Protein AF-0000000069858932 (afdb_homodimer)

Solvent-accessible surface area (backbone atoms only — not comparable to full-atom values): 30916 Å² total; per-residue (Å²): 130,85,63,30,38,30,65,38,26,41,33,43,58,59,70,49,50,53,54,47,38,72,73,40,73,60,50,67,79,74,38,70,70,70,73,40,54,42,34,48,34,66,69,54,27,66,73,49,55,80,49,90,56,40,24,32,22,37,29,69,54,92,75,62,50,48,82,76,44,55,44,69,59,10,36,52,51,28,54,53,41,38,52,51,45,31,48,53,23,69,75,33,63,81,48,27,74,25,20,38,29,61,57,18,77,67,26,56,70,56,28,36,50,51,57,63,47,32,80,77,35,95,31,34,54,31,33,48,43,44,29,51,54,97,91,32,55,52,55,37,74,83,45,45,63,45,56,48,47,24,30,74,69,41,37,28,32,40,39,42,57,52,84,58,87,72,41,94,74,73,45,86,69,57,38,44,40,49,34,40,37,50,35,52,50,44,31,38,74,66,40,46,51,76,77,36,72,70,43,43,40,36,29,53,41,36,42,35,54,47,41,65,40,42,33,38,37,58,64,70,41,58,67,69,50,40,55,49,62,40,61,42,26,18,27,43,37,40,57,27,52,38,66,45,52,49,36,29,32,70,59,40,33,64,77,27,34,27,30,19,39,46,24,39,43,95,30,84,69,44,21,32,53,67,51,30,53,49,22,58,68,66,43,96,65,54,69,69,57,50,43,27,24,30,34,51,26,54,59,58,56,57,42,124,129,84,62,29,38,30,66,38,25,41,32,44,58,59,70,51,51,54,55,46,39,73,73,40,72,61,50,67,80,72,37,72,70,70,73,39,55,39,33,48,35,66,68,54,26,65,73,49,53,79,51,88,54,38,23,32,22,38,27,70,54,95,76,62,50,51,82,76,46,55,44,68,59,11,39,52,50,27,52,53,38,38,51,51,44,31,48,53,25,69,75,33,63,80,47,26,74,25,20,38,29,59,58,18,78,67,27,57,68,56,26,36,49,51,57,64,47,32,80,76,34,96,30,35,54,31,32,47,43,45,31,49,55,98,92,34,54,52,55,36,75,84,45,43,63,45,54,50,48,24,28,75,68,40,37,26,31,40,39,42,59,54,83,60,85,72,42,95,74,73,46,87,70,56,37,44,40,50,35,41,37,50,36,53,50,44,30,38,73,67,39,45,50,77,77,36,73,70,44,44,41,37,28,52,40,37,41,34,53,46,43,65,40,42,34,38,39,58,64,72,41,58,67,68,49,39,55,48,62,40,61,41,25,19,27,43,38,42,58,26,53,39,64,46,51,49,36,30,33,72,59,40,33,64,76,29,32,28,29,18,40,45,22,36,43,93,30,84,69,45,21,31,52,67,51,31,52,50,21,57,67,65,44,97,67,53,69,68,57,50,43,27,23,32,32,52,25,53,59,59,56,60,41,122

pLDDT: mean 97.42, std 3.19, range [57.75, 98.94]

Secondary structure (DSSP, 8-state):
-PPEEEEEEEE--HHHHHHHHHH-TTHHHH-GGGG-HHHH-HHHHHHT-S-TTEEEEEEE-S--GGGTS-HHHHHHHHHHHHHHHHHHHHH-TTTEEEEEEP--TT-HHHHHHHHHHHTT-SSEEEEEEESEETTEETTSGGGHHHHHHHHHTT--EEEE----TT-TT--TTTHHHHHHHHHHHHHHHTTHHHH-TT--EEESGGGTTTTTTHHHHHHHS-HHHHHHGGG-EE---SS--HHHHHHHHHHH-GGGB-----TTSSSTTT-SHHHHHHHHHTSSS-HHHHHIIIIIHHHHHT--/-PPEEEEEEEE--HHHHHHHHHH-TTHHHH-GGGG-HHHH-HHHHHHT-S-TTEEEEEEE-S--GGGTS-HHHHHHHHHHHHHHHHHHHHH-TTTEEEEEEP--TT-HHHHHHHHHHHTT-SSEEEEEEESEETTEETTSGGGHHHHHHHHHTT--EEEE----TT-TT--TTTHHHHHHHHHHHHHHHTTHHHH-TT--EEESGGGTTTTTTHHHHHHHS-HHHHHHGGG-EE---SS--HHHHHHHHHHH-GGGB-----TTSSSTTT-SHHHHHHHHHTSSS-HHHHHIIIIIHHHHHT--

Structure (mmCIF, N/CA/C/O backbone):
data_AF-0000000069858932-model_v1
#
loop_
_entity.id
_entity.type
_entity.pdbx_description
1 polymer 'Putative 4-oxalomesaconate hydratase'
#
loop_
_atom_site.group_PDB
_atom_site.id
_atom_site.type_symbol
_atom_site.label_atom_id
_atom_site.label_alt_id
_atom_site.label_comp_id
_atom_site.label_asym_id
_atom_site.label_entity_id
_atom_site.label_seq_id
_atom_site.pdbx_PDB_ins_code
_atom_site.Cartn_x
_atom_site.Cartn_y
_atom_site.Cartn_z
_atom_site.occupancy
_atom_site.B_iso_or_equiv
_atom_site.auth_seq_id
_atom_site.auth_comp_id
_atom_site.auth_asym_id
_atom_site.auth_atom_id
_atom_site.pdbx_PDB_model_num
ATOM 1 N N . MET A 1 1 ? 17.188 -32.219 7.48 1 57.81 1 MET A N 1
ATOM 2 C CA . MET A 1 1 ? 16.547 -30.891 7.477 1 57.81 1 MET A CA 1
ATOM 3 C C . MET A 1 1 ? 15.305 -30.891 6.602 1 57.81 1 MET A C 1
ATOM 5 O O . MET A 1 1 ? 15.258 -31.594 5.586 1 57.81 1 MET A O 1
ATOM 9 N N . THR A 1 2 ? 14.156 -30.547 7.16 1 78.25 2 THR A N 1
ATOM 10 C CA . THR A 1 2 ? 12.883 -30.688 6.461 1 78.25 2 THR A CA 1
ATOM 11 C C . THR A 1 2 ? 12.875 -29.844 5.188 1 78.25 2 THR A C 1
ATOM 13 O O . THR A 1 2 ? 13.383 -28.719 5.168 1 78.25 2 THR A O 1
ATOM 16 N N . THR A 1 3 ? 12.617 -30.453 3.994 1 93.69 3 THR A N 1
ATOM 17 C CA . THR A 1 3 ? 12.516 -29.828 2.678 1 93.69 3 THR A CA 1
ATOM 18 C C . THR A 1 3 ? 11.562 -28.641 2.711 1 93.69 3 THR A C 1
ATOM 20 O O . THR A 1 3 ? 10.477 -28.719 3.297 1 93.69 3 THR A O 1
ATOM 23 N N . LYS A 1 4 ? 12.016 -27.5 2.264 1 98.19 4 LYS A N 1
ATOM 24 C CA . LYS A 1 4 ? 11.18 -26.312 2.088 1 98.19 4 LYS A CA 1
ATOM 25 C C . LYS A 1 4 ? 10.586 -26.266 0.684 1 98.19 4 LYS A C 1
ATOM 27 O O . LYS A 1 4 ? 11.18 -26.766 -0.269 1 98.19 4 LYS A O 1
ATOM 32 N N . ILE A 1 5 ? 9.398 -25.75 0.561 1 98.75 5 ILE A N 1
ATOM 33 C CA . ILE A 1 5 ? 8.773 -25.531 -0.739 1 98.75 5 ILE A CA 1
ATOM 34 C C . ILE A 1 5 ? 8.602 -24.031 -0.982 1 98.75 5 ILE A C 1
ATOM 36 O O . ILE A 1 5 ? 7.793 -23.375 -0.321 1 98.75 5 ILE A O 1
ATOM 40 N N . ASP A 1 6 ? 9.391 -23.5 -1.846 1 98.81 6 ASP A N 1
ATOM 41 C CA . ASP A 1 6 ? 9.148 -22.141 -2.332 1 98.81 6 ASP A CA 1
ATOM 42 C C . ASP A 1 6 ? 7.945 -22.109 -3.271 1 98.81 6 ASP A C 1
ATOM 44 O O . ASP A 1 6 ? 8.07 -22.406 -4.461 1 98.81 6 ASP A O 1
ATOM 48 N N . ALA A 1 7 ? 6.844 -21.625 -2.781 1 98.88 7 ALA A N 1
ATOM 49 C CA . ALA A 1 7 ? 5.562 -21.781 -3.467 1 98.88 7 ALA A CA 1
ATOM 50 C C . ALA A 1 7 ? 5.418 -20.75 -4.586 1 98.88 7 ALA A C 1
ATOM 52 O O . ALA A 1 7 ? 4.473 -20.812 -5.375 1 98.88 7 ALA A O 1
ATOM 53 N N . TYR A 1 8 ? 6.328 -19.797 -4.684 1 98.75 8 TYR A N 1
ATOM 54 C CA . TYR A 1 8 ? 6.145 -18.719 -5.652 1 98.75 8 TYR A CA 1
ATOM 55 C C . TYR A 1 8 ? 7.477 -18.297 -6.25 1 98.75 8 TYR A C 1
ATOM 57 O O . TYR A 1 8 ? 8.031 -17.25 -5.867 1 98.75 8 TYR A O 1
ATOM 65 N N . ALA A 1 9 ? 8.016 -18.984 -7.164 1 98.69 9 ALA A N 1
ATOM 66 C CA . ALA A 1 9 ? 9.227 -18.703 -7.934 1 98.69 9 ALA A CA 1
ATOM 67 C C . ALA A 1 9 ? 8.914 -18.594 -9.422 1 98.69 9 ALA A C 1
ATOM 69 O O . ALA A 1 9 ? 7.832 -18.984 -9.867 1 98.69 9 ALA A O 1
ATOM 70 N N . HIS A 1 10 ? 9.828 -18.016 -10.18 1 98.62 10 HIS A N 1
ATOM 71 C CA . HIS A 1 10 ? 9.555 -17.766 -11.594 1 98.62 10 HIS A CA 1
ATOM 72 C C . HIS A 1 10 ? 10.617 -18.406 -12.484 1 98.62 10 HIS A C 1
ATOM 74 O O . HIS A 1 10 ? 11.742 -18.656 -12.039 1 98.62 10 HIS A O 1
ATOM 80 N N . ILE A 1 11 ? 10.18 -18.625 -13.648 1 98.25 11 ILE A N 1
ATOM 81 C CA . ILE A 1 11 ? 11.07 -19.125 -14.695 1 98.25 11 ILE A CA 1
ATOM 82 C C . ILE A 1 11 ? 10.594 -18.641 -16.062 1 98.25 11 ILE A C 1
ATOM 84 O O . ILE A 1 11 ? 9.43 -18.25 -16.219 1 98.25 11 ILE A O 1
ATOM 88 N N . LEU A 1 12 ? 11.438 -18.516 -17 1 98 12 LEU A N 1
ATOM 89 C CA . LEU A 1 12 ? 11.117 -18.312 -18.406 1 98 12 LEU A CA 1
ATOM 90 C C . LEU A 1 12 ? 11.711 -19.422 -19.266 1 98 12 LEU A C 1
ATOM 92 O O . LEU A 1 12 ? 12.867 -19.344 -19.672 1 98 12 LEU A O 1
ATOM 96 N N . PRO A 1 13 ? 10.867 -20.438 -19.562 1 96.81 13 PRO A N 1
ATOM 97 C CA . PRO A 1 13 ? 11.383 -21.594 -20.281 1 96.81 13 PRO A CA 1
ATOM 98 C C . PRO A 1 13 ? 11.859 -21.25 -21.688 1 96.81 13 PRO A C 1
ATOM 100 O O . PRO A 1 13 ? 11.242 -20.422 -22.375 1 96.81 13 PRO A O 1
ATOM 103 N N . ALA A 1 14 ? 12.82 -21.938 -22.188 1 96.38 14 ALA A N 1
ATOM 104 C CA . ALA A 1 14 ? 13.539 -21.578 -23.406 1 96.38 14 ALA A CA 1
ATOM 105 C C . ALA A 1 14 ? 12.641 -21.703 -24.641 1 96.38 14 ALA A C 1
ATOM 107 O O . ALA A 1 14 ? 12.633 -20.812 -25.5 1 96.38 14 ALA A O 1
ATOM 108 N N . LYS A 1 15 ? 11.906 -22.812 -24.766 1 97.56 15 LYS A N 1
ATOM 109 C CA . LYS A 1 15 ? 11.062 -23.016 -25.938 1 97.56 15 LYS A CA 1
ATOM 110 C C . LYS A 1 15 ? 9.945 -21.969 -26 1 97.56 15 LYS A C 1
ATOM 112 O O . LYS A 1 15 ? 9.656 -21.422 -27.062 1 97.56 15 LYS A O 1
ATOM 117 N N . TYR A 1 16 ? 9.359 -21.719 -24.875 1 97.81 16 TYR A N 1
ATOM 118 C CA . TYR A 1 16 ? 8.32 -20.703 -24.797 1 97.81 16 TYR A CA 1
ATOM 119 C C . TYR A 1 16 ? 8.859 -19.344 -25.234 1 97.81 16 TYR A C 1
ATOM 121 O O . TYR A 1 16 ? 8.242 -18.656 -26.031 1 97.81 16 TYR A O 1
ATOM 129 N N . TYR A 1 17 ? 9.992 -19.016 -24.625 1 97.44 17 TYR A N 1
ATOM 130 C CA . TYR A 1 17 ? 10.609 -17.719 -24.922 1 97.44 17 TYR A CA 1
ATOM 131 C C . TYR A 1 17 ? 10.867 -17.578 -26.422 1 97.44 17 TYR A C 1
ATOM 133 O O . TYR A 1 17 ? 10.57 -16.531 -27 1 97.44 17 TYR A O 1
ATOM 141 N N . GLN A 1 18 ? 11.367 -18.594 -27.062 1 97.31 18 GLN A N 1
ATOM 142 C CA . GLN A 1 18 ? 11.656 -18.562 -28.484 1 97.31 18 GLN A CA 1
ATOM 143 C C . GLN A 1 18 ? 10.383 -18.375 -29.297 1 97.31 18 GLN A C 1
ATOM 145 O O . GLN A 1 18 ? 10.367 -17.609 -30.281 1 97.31 18 GLN A O 1
ATOM 150 N N . LYS A 1 19 ? 9.352 -19.078 -28.891 1 98 19 LYS A N 1
ATOM 151 C CA . LYS A 1 19 ? 8.078 -18.922 -29.578 1 98 19 LYS A CA 1
ATOM 152 C C . LYS A 1 19 ? 7.555 -17.5 -29.438 1 98 19 LYS A C 1
ATOM 154 O O . LYS A 1 19 ? 7.055 -16.906 -30.406 1 98 19 LYS A O 1
ATOM 159 N N . MET A 1 20 ? 7.688 -16.922 -28.281 1 97.75 20 MET A N 1
ATOM 160 C CA . MET A 1 20 ? 7.219 -15.562 -28.047 1 97.75 20 MET A CA 1
ATOM 161 C C . MET A 1 20 ? 8.031 -14.562 -28.859 1 97.75 20 MET A C 1
ATOM 163 O O . MET A 1 20 ? 7.496 -13.562 -29.328 1 97.75 20 MET A O 1
ATOM 167 N N . LEU A 1 21 ? 9.352 -14.812 -29.016 1 97.19 21 LEU A N 1
ATOM 168 C CA . LEU A 1 21 ? 10.203 -13.945 -29.812 1 97.19 21 LEU A CA 1
ATOM 169 C C . LEU A 1 21 ? 9.75 -13.953 -31.281 1 97.19 21 LEU A C 1
ATOM 171 O O . LEU A 1 21 ? 9.852 -12.938 -31.969 1 97.19 21 LEU A O 1
ATOM 175 N N . SER A 1 22 ? 9.281 -15.117 -31.703 1 97.44 22 SER A N 1
ATOM 176 C CA . SER A 1 22 ? 8.781 -15.211 -33.062 1 97.44 22 SER A CA 1
ATOM 177 C C . SER A 1 22 ? 7.52 -14.375 -33.25 1 97.44 22 SER A C 1
ATOM 179 O O . SER A 1 22 ? 7.266 -13.867 -34.344 1 97.44 22 SER A O 1
ATOM 181 N N . VAL A 1 23 ? 6.766 -14.211 -32.188 1 97.31 23 VAL A N 1
ATOM 182 C CA . VAL A 1 23 ? 5.535 -13.43 -32.219 1 97.31 23 VAL A CA 1
ATOM 183 C C . VAL A 1 23 ? 5.871 -11.945 -32.094 1 97.31 23 VAL A C 1
ATOM 185 O O . VAL A 1 23 ? 5.305 -11.109 -32.812 1 97.31 23 VAL A O 1
ATOM 188 N N . GLU A 1 24 ? 6.758 -11.594 -31.188 1 97.12 24 GLU A N 1
ATOM 189 C CA . GLU A 1 24 ? 7.172 -10.219 -30.906 1 97.12 24 GLU A CA 1
ATOM 190 C C . GLU A 1 24 ? 8.672 -10.141 -30.625 1 97.12 24 GLU A C 1
ATOM 192 O O . GLU A 1 24 ? 9.102 -10.273 -29.484 1 97.12 24 GLU A O 1
ATOM 197 N N . PRO A 1 25 ? 9.43 -9.82 -31.625 1 96.56 25 PRO A N 1
ATOM 198 C CA . PRO A 1 25 ? 10.891 -9.812 -31.5 1 96.56 25 PRO A CA 1
ATOM 199 C C . PRO A 1 25 ? 11.391 -8.75 -30.531 1 96.56 25 PRO A C 1
ATOM 201 O O . PRO A 1 25 ? 12.531 -8.828 -30.062 1 96.56 25 PRO A O 1
ATOM 204 N N . ASN A 1 26 ? 10.586 -7.754 -30.203 1 96.38 26 ASN A N 1
ATOM 205 C CA . ASN A 1 26 ? 11.016 -6.645 -29.359 1 96.38 26 ASN A CA 1
ATOM 206 C C . ASN A 1 26 ? 10.82 -6.957 -27.875 1 96.38 26 ASN A C 1
ATOM 208 O O . ASN A 1 26 ? 11.062 -6.105 -27.016 1 96.38 26 ASN A O 1
ATOM 212 N N . ILE A 1 27 ? 10.438 -8.172 -27.469 1 95.31 27 ILE A N 1
ATOM 213 C CA . ILE A 1 27 ? 10.156 -8.602 -26.109 1 95.31 27 ILE A CA 1
ATOM 214 C C . ILE A 1 27 ? 11.375 -8.328 -25.219 1 95.31 27 ILE A C 1
ATOM 216 O O . ILE A 1 27 ? 11.242 -7.801 -24.109 1 95.31 27 ILE A O 1
ATOM 220 N N . PRO A 1 28 ? 12.617 -8.523 -25.703 1 93.56 28 PRO A N 1
ATOM 221 C CA . PRO A 1 28 ? 13.766 -8.289 -24.828 1 93.56 28 PRO A CA 1
ATOM 222 C C . PRO A 1 28 ? 13.898 -6.828 -24.391 1 93.56 28 PRO A C 1
ATOM 224 O O . PRO A 1 28 ? 14.398 -6.547 -23.312 1 93.56 28 PRO A O 1
ATOM 227 N N . ASN A 1 29 ? 13.406 -5.93 -25.203 1 94.5 29 ASN A N 1
ATOM 228 C CA . ASN A 1 29 ? 13.453 -4.508 -24.891 1 94.5 29 ASN A CA 1
ATOM 229 C C . ASN A 1 29 ? 12.305 -4.105 -23.953 1 94.5 29 ASN A C 1
ATOM 231 O O . ASN A 1 29 ? 12.414 -3.117 -23.234 1 94.5 29 ASN A O 1
ATOM 235 N N . MET A 1 30 ? 11.305 -4.93 -23.984 1 93.75 30 MET A N 1
ATOM 236 C CA . MET A 1 30 ? 10.102 -4.598 -23.234 1 93.75 30 MET A CA 1
ATOM 237 C C . MET A 1 30 ? 10.195 -5.113 -21.797 1 93.75 30 MET A C 1
ATOM 239 O O . MET A 1 30 ? 9.555 -4.57 -20.891 1 93.75 30 MET A O 1
ATOM 243 N N . PHE A 1 31 ? 10.977 -6.098 -21.594 1 94.81 31 PHE A N 1
ATOM 244 C CA . PHE A 1 31 ? 11.031 -6.773 -20.297 1 94.81 31 PHE A CA 1
ATOM 245 C C . PHE A 1 31 ? 12.477 -6.926 -19.828 1 94.81 31 PHE A C 1
ATOM 247 O O . PHE A 1 31 ? 13.109 -7.949 -20.078 1 94.81 31 PHE A O 1
ATOM 254 N N . PRO A 1 32 ? 12.906 -6.02 -19 1 90.81 32 PRO A N 1
ATOM 255 C CA . PRO A 1 32 ? 14.312 -5.988 -18.594 1 90.81 32 PRO A CA 1
ATOM 256 C C . PRO A 1 32 ? 14.719 -7.223 -17.797 1 90.81 32 PRO A C 1
ATOM 258 O O . PRO A 1 32 ? 15.906 -7.57 -17.75 1 90.81 32 PRO A O 1
ATOM 261 N N . PHE A 1 33 ? 13.766 -7.938 -17.219 1 92.44 33 PHE A N 1
ATOM 262 C CA . PHE A 1 33 ? 14.094 -9.07 -16.375 1 92.44 33 PHE A CA 1
ATOM 263 C C . PHE A 1 33 ? 14.656 -10.227 -17.203 1 92.44 33 PHE A C 1
ATOM 265 O O . PHE A 1 33 ? 15.219 -11.172 -16.656 1 92.44 33 PHE A O 1
ATOM 272 N N . ILE A 1 34 ? 14.57 -10.18 -18.531 1 93.5 34 ILE A N 1
ATOM 273 C CA . ILE A 1 34 ? 15.07 -11.234 -19.406 1 93.5 34 ILE A CA 1
ATOM 274 C C . ILE A 1 34 ? 16.594 -11.289 -19.328 1 93.5 34 ILE A C 1
ATOM 276 O O . ILE A 1 34 ? 17.203 -12.289 -19.703 1 93.5 34 ILE A O 1
ATOM 280 N N . LYS A 1 35 ? 17.219 -10.312 -18.719 1 92.31 35 LYS A N 1
ATOM 281 C CA . LYS A 1 35 ? 18.672 -10.266 -18.578 1 92.31 35 LYS A CA 1
ATOM 282 C C . LYS A 1 35 ? 19.125 -11.125 -17.391 1 92.31 35 LYS A C 1
ATOM 284 O O . LYS A 1 35 ? 20.312 -11.391 -17.25 1 92.31 35 LYS A O 1
ATOM 289 N N . ILE A 1 36 ? 18.219 -11.555 -16.547 1 96.44 36 ILE A N 1
ATOM 290 C CA . ILE A 1 36 ? 18.562 -12.391 -15.398 1 96.44 36 ILE A CA 1
ATOM 291 C C . ILE A 1 36 ? 18.859 -13.812 -15.867 1 96.44 36 ILE A C 1
ATOM 293 O O . ILE A 1 36 ? 17.938 -14.555 -16.234 1 96.44 36 ILE A O 1
ATOM 297 N N . LYS A 1 37 ? 20.047 -14.258 -15.789 1 96.5 37 LYS A N 1
ATOM 298 C CA . LYS A 1 37 ? 20.5 -15.523 -16.375 1 96.5 37 LYS A CA 1
ATOM 299 C C . LYS A 1 37 ? 19.797 -16.703 -15.719 1 96.5 37 LYS A C 1
ATOM 301 O O . LYS A 1 37 ? 19.406 -17.656 -16.406 1 96.5 37 LYS A O 1
ATOM 306 N N . THR A 1 38 ? 19.578 -16.625 -14.43 1 97.81 38 THR A N 1
ATOM 307 C CA . THR A 1 38 ? 19 -17.766 -13.711 1 97.81 38 THR A CA 1
ATOM 308 C C . THR A 1 38 ? 17.484 -17.828 -13.93 1 97.81 38 THR A C 1
ATOM 310 O O . THR A 1 38 ? 16.828 -18.766 -13.484 1 97.81 38 THR A O 1
ATOM 313 N N . LEU A 1 39 ? 16.938 -16.828 -14.633 1 97.5 39 LEU A N 1
ATOM 314 C CA . LEU A 1 39 ? 15.547 -16.859 -15.039 1 97.5 39 LEU A CA 1
ATOM 315 C C . LEU A 1 39 ? 15.375 -17.594 -16.359 1 97.5 39 LEU A C 1
ATOM 317 O O . LEU A 1 39 ? 14.406 -18.328 -16.562 1 97.5 39 LEU A O 1
ATOM 321 N N . MET A 1 40 ? 16.391 -17.484 -17.188 1 95 40 MET A N 1
ATOM 322 C CA . MET A 1 40 ? 16.25 -17.859 -18.594 1 95 40 MET A CA 1
ATOM 323 C C . MET A 1 40 ? 16.969 -19.172 -18.891 1 95 40 MET A C 1
ATOM 325 O O . MET A 1 40 ? 16.578 -19.906 -19.797 1 95 40 MET A O 1
ATOM 329 N N . ASP A 1 41 ? 18.062 -19.344 -18.203 1 96.81 41 ASP A N 1
ATOM 330 C CA . ASP A 1 41 ? 18.953 -20.484 -18.453 1 96.81 41 ASP A CA 1
ATOM 331 C C . ASP A 1 41 ? 18.828 -21.531 -17.344 1 96.81 41 ASP A C 1
ATOM 333 O O . ASP A 1 41 ? 19.328 -21.328 -16.234 1 96.81 41 ASP A O 1
ATOM 337 N N . LEU A 1 42 ? 18.234 -22.672 -17.688 1 97.38 42 LEU A N 1
ATOM 338 C CA . LEU A 1 42 ? 17.969 -23.719 -16.719 1 97.38 42 LEU A CA 1
ATOM 339 C C . LEU A 1 42 ? 19.266 -24.234 -16.109 1 97.38 42 LEU A C 1
ATOM 341 O O . LEU A 1 42 ? 19.344 -24.484 -14.906 1 97.38 42 LEU A O 1
ATOM 345 N N . ASP A 1 43 ? 20.266 -24.422 -16.938 1 97.31 43 ASP A N 1
ATOM 346 C CA . ASP A 1 43 ? 21.547 -24.906 -16.438 1 97.31 43 ASP A CA 1
ATOM 347 C C . ASP A 1 43 ? 22.125 -23.938 -15.406 1 97.31 43 ASP A C 1
ATOM 349 O O . ASP A 1 43 ? 22.625 -24.359 -14.359 1 97.31 43 ASP A O 1
ATOM 353 N N . GLU A 1 44 ? 22.109 -22.656 -15.742 1 97.5 44 GLU A N 1
ATOM 354 C CA . GLU A 1 44 ? 22.578 -21.641 -14.797 1 97.5 44 GLU A CA 1
ATOM 355 C C . GLU A 1 44 ? 21.75 -21.656 -13.516 1 97.5 44 GLU A C 1
ATOM 357 O O . GLU A 1 44 ? 22.297 -21.516 -12.422 1 97.5 44 GLU A O 1
ATOM 362 N N . ARG A 1 45 ? 20.469 -21.812 -13.688 1 97.12 45 ARG A N 1
ATOM 363 C CA . ARG A 1 45 ? 19.562 -21.859 -12.547 1 97.12 45 ARG A CA 1
ATOM 364 C C . ARG A 1 45 ? 19.906 -23.031 -11.625 1 97.12 45 ARG A C 1
ATOM 366 O O . ARG A 1 45 ? 20.016 -22.859 -10.414 1 97.12 45 ARG A O 1
ATOM 373 N N . LEU A 1 46 ? 20.109 -24.172 -12.18 1 97.62 46 LEU A N 1
ATOM 374 C CA . LEU A 1 46 ? 20.375 -25.391 -11.414 1 97.62 46 LEU A CA 1
ATOM 375 C C . LEU A 1 46 ? 21.734 -25.297 -10.719 1 97.62 46 LEU A C 1
ATOM 377 O O . LEU A 1 46 ? 21.891 -25.781 -9.602 1 97.62 46 LEU A O 1
ATOM 381 N N . THR A 1 47 ? 22.688 -24.656 -11.406 1 97.25 47 THR A N 1
ATOM 382 C CA . THR A 1 47 ? 24.031 -24.531 -10.852 1 97.25 47 THR A CA 1
ATOM 383 C C . THR A 1 47 ? 24.047 -23.547 -9.688 1 97.25 47 THR A C 1
ATOM 385 O O . THR A 1 47 ? 24.766 -23.734 -8.711 1 97.25 47 THR A O 1
ATOM 388 N N . LYS A 1 48 ? 23.234 -22.516 -9.758 1 97.5 48 LYS A N 1
ATOM 389 C CA . LYS A 1 48 ? 23.219 -21.469 -8.758 1 97.5 48 LYS A CA 1
ATOM 390 C C . LYS A 1 48 ? 22.016 -21.594 -7.828 1 97.5 48 LYS A C 1
ATOM 392 O O . LYS A 1 48 ? 21.469 -20.594 -7.352 1 97.5 48 LYS A O 1
ATOM 397 N N . TRP A 1 49 ? 21.578 -22.812 -7.633 1 97.44 49 TRP A N 1
ATOM 398 C CA . TRP A 1 49 ? 20.422 -23.078 -6.785 1 97.44 49 TRP A CA 1
ATOM 399 C C . TRP A 1 49 ? 20.641 -22.547 -5.375 1 97.44 49 TRP A C 1
ATOM 401 O O . TRP A 1 49 ? 21.688 -22.812 -4.762 1 97.44 49 TRP A O 1
ATOM 411 N N . PRO A 1 50 ? 19.766 -21.75 -4.879 1 93.75 50 PRO A N 1
ATOM 412 C CA . PRO A 1 50 ? 20.062 -20.984 -3.664 1 93.75 50 PRO A CA 1
ATOM 413 C C . PRO A 1 50 ? 20.172 -21.875 -2.424 1 93.75 50 PRO A C 1
ATOM 415 O O . PRO A 1 50 ? 20.969 -21.578 -1.527 1 93.75 50 PRO A O 1
ATOM 418 N N . ASP A 1 51 ? 19.344 -22.859 -2.258 1 95.62 51 ASP A N 1
ATOM 419 C CA . ASP A 1 51 ? 19.328 -23.766 -1.111 1 95.62 51 ASP A CA 1
ATOM 420 C C . ASP A 1 51 ? 18.953 -25.172 -1.536 1 95.62 51 ASP A C 1
ATOM 422 O O . ASP A 1 51 ? 17.812 -25.422 -1.932 1 95.62 51 ASP A O 1
ATOM 426 N N . GLN A 1 52 ? 19.781 -26.109 -1.358 1 94.44 52 GLN A N 1
ATOM 427 C CA . GLN A 1 52 ? 19.609 -27.469 -1.871 1 94.44 52 GLN A CA 1
ATOM 428 C C . GLN A 1 52 ? 18.469 -28.188 -1.157 1 94.44 52 GLN A C 1
ATOM 430 O O . GLN A 1 52 ? 17.969 -29.188 -1.646 1 94.44 52 GLN A O 1
ATOM 435 N N . ASN A 1 53 ? 18.047 -27.656 -0.072 1 96.44 53 ASN A N 1
ATOM 436 C CA . ASN A 1 53 ? 16.938 -28.266 0.667 1 96.44 53 ASN A CA 1
ATOM 437 C C . ASN A 1 53 ? 15.602 -27.609 0.32 1 96.44 53 ASN A C 1
ATOM 439 O O . ASN A 1 53 ? 14.617 -27.75 1.047 1 96.44 53 ASN A O 1
ATOM 443 N N . THR A 1 54 ? 15.594 -26.844 -0.713 1 98.06 54 THR A N 1
ATOM 444 C CA . THR A 1 54 ? 14.383 -26.141 -1.141 1 98.06 54 THR A CA 1
ATOM 445 C C . THR A 1 54 ? 13.969 -26.594 -2.539 1 98.06 54 THR A C 1
ATOM 447 O O . THR A 1 54 ? 14.797 -26.656 -3.447 1 98.06 54 THR A O 1
ATOM 450 N N . LYS A 1 55 ? 12.75 -27.016 -2.684 1 98.5 55 LYS A N 1
ATOM 451 C CA . LYS A 1 55 ? 12.148 -27.172 -4.008 1 98.5 55 LYS A CA 1
ATOM 452 C C . LYS A 1 55 ? 11.305 -25.953 -4.375 1 98.5 55 LYS A C 1
ATOM 454 O O . LYS A 1 55 ? 10.773 -25.281 -3.496 1 98.5 55 LYS A O 1
ATOM 459 N N . GLN A 1 56 ? 11.18 -25.703 -5.613 1 98.81 56 GLN A N 1
ATOM 460 C CA . GLN A 1 56 ? 10.453 -24.516 -6.066 1 98.81 56 GLN A CA 1
ATOM 461 C C . GLN A 1 56 ? 9.211 -24.906 -6.859 1 98.81 56 GLN A C 1
ATOM 463 O O . GLN A 1 56 ? 9.242 -25.859 -7.645 1 98.81 56 GLN A O 1
ATOM 468 N N . VAL A 1 57 ? 8.109 -24.234 -6.602 1 98.88 57 VAL A N 1
ATOM 469 C CA . VAL A 1 57 ? 6.98 -24.188 -7.52 1 98.88 57 VAL A CA 1
ATOM 470 C C . VAL A 1 57 ? 7.191 -23.078 -8.547 1 98.88 57 VAL A C 1
ATOM 472 O O . VAL A 1 57 ? 7.363 -21.906 -8.18 1 98.88 57 VAL A O 1
ATOM 475 N N . ILE A 1 58 ? 7.184 -23.406 -9.828 1 98.69 58 ILE A N 1
ATOM 476 C CA . ILE A 1 58 ? 7.633 -22.438 -10.828 1 98.69 58 ILE A CA 1
ATOM 477 C C . ILE A 1 58 ? 6.434 -21.938 -11.625 1 98.69 58 ILE A C 1
ATOM 479 O O . ILE A 1 58 ? 5.555 -22.703 -12 1 98.69 58 ILE A O 1
ATOM 483 N N . SER A 1 59 ? 6.336 -20.656 -11.75 1 98.31 59 SER A N 1
ATOM 484 C CA . SER A 1 59 ? 5.398 -19.953 -12.617 1 98.31 59 SER A CA 1
ATOM 485 C C . SER A 1 59 ? 6.129 -19.156 -13.688 1 98.31 59 SER A C 1
ATOM 487 O O . SER A 1 59 ? 7.285 -18.766 -13.508 1 98.31 59 SER A O 1
ATOM 489 N N . LEU A 1 60 ? 5.477 -18.969 -14.766 1 97.19 60 LEU A N 1
ATOM 490 C CA . LEU A 1 60 ? 6.074 -18.219 -15.867 1 97.19 60 LEU A CA 1
ATOM 491 C C . LEU A 1 60 ? 6.215 -16.734 -15.5 1 97.19 60 LEU A C 1
ATOM 493 O O . LEU A 1 60 ? 5.273 -16.125 -14.992 1 97.19 60 LEU A O 1
ATOM 497 N N . ALA A 1 61 ? 7.445 -16.188 -15.727 1 96.44 61 ALA A N 1
ATOM 498 C CA . ALA A 1 61 ? 7.598 -14.742 -15.648 1 96.44 61 ALA A CA 1
ATOM 499 C C . ALA A 1 61 ? 6.676 -14.039 -16.625 1 96.44 61 ALA A C 1
ATOM 501 O O . ALA A 1 61 ? 6.461 -14.523 -17.75 1 96.44 61 ALA A O 1
ATOM 502 N N . ASN A 1 62 ? 6.211 -12.922 -16.234 1 91.94 62 ASN A N 1
ATOM 503 C CA . ASN A 1 62 ? 5.156 -12.227 -16.953 1 91.94 62 ASN A CA 1
ATOM 504 C C . ASN A 1 62 ? 5.559 -11.953 -18.406 1 91.94 62 ASN A C 1
ATOM 506 O O . ASN A 1 62 ? 6.496 -11.195 -18.656 1 91.94 62 ASN A O 1
ATOM 510 N N . ILE A 1 63 ? 5.062 -12.398 -19.469 1 94.81 63 ILE A N 1
ATOM 511 C CA . ILE A 1 63 ? 5 -12.289 -20.922 1 94.81 63 ILE A CA 1
ATOM 512 C C . ILE A 1 63 ? 3.811 -13.078 -21.453 1 94.81 63 ILE A C 1
ATOM 514 O O . ILE A 1 63 ? 3.977 -14.18 -21.984 1 94.81 63 ILE A O 1
ATOM 518 N N . SER A 1 64 ? 2.633 -12.594 -21.156 1 96.69 64 SER A N 1
ATOM 519 C CA . SER A 1 64 ? 1.42 -13.344 -21.484 1 96.69 64 SER A CA 1
ATOM 520 C C . SER A 1 64 ? 1.129 -13.305 -22.984 1 96.69 64 SER A C 1
ATOM 522 O O . SER A 1 64 ? 1.023 -12.234 -23.578 1 96.69 64 SER A O 1
ATOM 524 N N . PRO A 1 65 ? 0.901 -14.453 -23.609 1 98.06 65 PRO A N 1
ATOM 525 C CA . PRO A 1 65 ? 0.598 -14.484 -25.031 1 98.06 65 PRO A CA 1
ATOM 526 C C . PRO A 1 65 ? -0.597 -13.609 -25.406 1 98.06 65 PRO A C 1
ATOM 528 O O . PRO A 1 65 ? -0.629 -13.023 -26.5 1 98.06 65 PRO A O 1
ATOM 531 N N . GLU A 1 66 ? -1.542 -13.445 -24.531 1 98.44 66 GLU A N 1
ATOM 532 C CA . GLU A 1 66 ? -2.783 -12.727 -24.797 1 98.44 66 GLU A CA 1
ATOM 533 C C . GLU A 1 66 ? -2.508 -11.258 -25.109 1 98.44 66 GLU A C 1
ATOM 535 O O . GLU A 1 66 ? -3.311 -10.594 -25.781 1 98.44 66 GLU A O 1
ATOM 540 N N . ASP A 1 67 ? -1.384 -10.773 -24.672 1 97.38 67 ASP A N 1
ATOM 541 C CA . ASP A 1 67 ? -1.046 -9.367 -24.875 1 97.38 67 ASP A CA 1
ATOM 542 C C . ASP A 1 67 ? -0.46 -9.148 -26.266 1 97.38 67 ASP A C 1
ATOM 544 O O . ASP A 1 67 ? -0.335 -8.008 -26.719 1 97.38 67 ASP A O 1
ATOM 548 N N . PHE A 1 68 ? -0.17 -10.258 -27.031 1 97.81 68 PHE A N 1
ATOM 549 C CA . PHE A 1 68 ? 0.616 -10.109 -28.25 1 97.81 68 PHE A CA 1
ATOM 550 C C . PHE A 1 68 ? -0.058 -10.82 -29.422 1 97.81 68 PHE A C 1
ATOM 552 O O . PHE A 1 68 ? 0.35 -10.664 -30.578 1 97.81 68 PHE A O 1
ATOM 559 N N . THR A 1 69 ? -1.048 -11.703 -29.172 1 98.31 69 THR A N 1
ATOM 560 C CA . THR A 1 69 ? -1.604 -12.547 -30.219 1 98.31 69 THR A CA 1
ATOM 561 C C . THR A 1 69 ? -3.125 -12.625 -30.094 1 98.31 69 THR A C 1
ATOM 563 O O . THR A 1 69 ? -3.701 -12.156 -29.109 1 98.31 69 THR A O 1
ATOM 566 N N . ASP A 1 70 ? -3.789 -13.18 -31.078 1 98.25 70 ASP A N 1
ATOM 567 C CA . ASP A 1 70 ? -5.23 -13.406 -31.047 1 98.25 70 ASP A CA 1
ATOM 568 C C . ASP A 1 70 ? -5.582 -14.594 -30.156 1 98.25 70 ASP A C 1
ATOM 570 O O . ASP A 1 70 ? -4.695 -15.281 -29.641 1 98.25 70 ASP A O 1
ATOM 574 N N . SER A 1 71 ? -6.84 -14.797 -29.969 1 98.31 71 SER A N 1
ATOM 575 C CA . SER A 1 71 ? -7.367 -15.781 -29.016 1 98.31 71 SER A CA 1
ATOM 576 C C . SER A 1 71 ? -6.887 -17.188 -29.359 1 98.31 71 SER A C 1
ATOM 578 O O . SER A 1 71 ? -6.504 -17.953 -28.469 1 98.31 71 SER A O 1
ATOM 580 N N . LYS A 1 72 ? -6.898 -17.609 -30.578 1 98.25 72 LYS A N 1
ATOM 581 C CA . LYS A 1 72 ? -6.512 -18.953 -30.984 1 98.25 72 LYS A CA 1
ATOM 582 C C . LYS A 1 72 ? -5.023 -19.188 -30.766 1 98.25 72 LYS A C 1
ATOM 584 O O . LYS A 1 72 ? -4.633 -20.203 -30.172 1 98.25 72 LYS A O 1
ATOM 589 N N . THR A 1 73 ? -4.211 -18.25 -31.25 1 98.5 73 THR A N 1
ATOM 590 C CA . THR A 1 73 ? -2.764 -18.359 -31.094 1 98.5 73 THR A CA 1
ATOM 591 C C . THR A 1 73 ? -2.367 -18.328 -29.625 1 98.5 73 THR A C 1
ATOM 593 O O . THR A 1 73 ? -1.479 -19.062 -29.188 1 98.5 73 THR A O 1
ATOM 596 N N . SER A 1 74 ? -2.998 -17.469 -28.859 1 98.69 74 SER A N 1
ATOM 597 C CA . SER A 1 74 ? -2.75 -17.391 -27.422 1 98.69 74 SER A CA 1
ATOM 598 C C . SER A 1 74 ? -3.012 -18.734 -26.75 1 98.69 74 SER A C 1
ATOM 600 O O . SER A 1 74 ? -2.219 -19.188 -25.922 1 98.69 74 SER A O 1
ATOM 602 N N . ALA A 1 75 ? -4.102 -19.359 -27.094 1 98.75 75 ALA A N 1
ATOM 603 C CA . ALA A 1 75 ? -4.457 -20.656 -26.531 1 98.75 75 ALA A CA 1
ATOM 604 C C . ALA A 1 75 ? -3.393 -21.703 -26.844 1 98.75 75 ALA A C 1
ATOM 606 O O . ALA A 1 75 ? -3.002 -22.5 -25.984 1 98.75 75 ALA A O 1
ATOM 607 N N . GLU A 1 76 ? -2.918 -21.719 -28.062 1 98.5 76 GLU A N 1
ATOM 608 C CA . GLU A 1 76 ? -1.903 -22.672 -28.5 1 98.5 76 GLU A CA 1
ATOM 609 C C . GLU A 1 76 ? -0.585 -22.438 -27.766 1 98.5 76 GLU A C 1
ATOM 611 O O . GLU A 1 76 ? 0.06 -23.406 -27.328 1 98.5 76 GLU A O 1
ATOM 616 N N . LEU A 1 77 ? -0.221 -21.188 -27.656 1 98.62 77 LEU A N 1
ATOM 617 C CA . LEU A 1 77 ? 1.021 -20.844 -26.969 1 98.62 77 LEU A CA 1
ATOM 618 C C . LEU A 1 77 ? 0.957 -21.219 -25.5 1 98.62 77 LEU A C 1
ATOM 620 O O . LEU A 1 77 ? 1.934 -21.719 -24.938 1 98.62 77 LEU A O 1
ATOM 624 N N . CYS A 1 78 ? -0.19 -21 -24.859 1 98.62 78 CYS A N 1
ATOM 625 C CA . CYS A 1 78 ? -0.355 -21.359 -23.453 1 98.62 78 CYS A CA 1
ATOM 626 C C . CYS A 1 78 ? -0.285 -22.875 -23.266 1 98.62 78 CYS A C 1
ATOM 628 O O . CYS A 1 78 ? 0.338 -23.359 -22.312 1 98.62 78 CYS A O 1
ATOM 630 N N . GLN A 1 79 ? -0.942 -23.594 -24.188 1 98.12 79 GLN A N 1
ATOM 631 C CA . GLN A 1 79 ? -0.888 -25.047 -24.109 1 98.12 79 GLN A CA 1
ATOM 632 C C . GLN A 1 79 ? 0.55 -25.562 -24.219 1 98.12 79 GLN A C 1
ATOM 634 O O . GLN A 1 79 ? 0.978 -26.391 -23.406 1 98.12 79 GLN A O 1
ATOM 639 N N . SER A 1 80 ? 1.28 -25.031 -25.172 1 98.19 80 SER A N 1
ATOM 640 C CA . SER A 1 80 ? 2.674 -25.422 -25.359 1 98.19 80 SER A CA 1
ATOM 641 C C . SER A 1 80 ? 3.521 -25.047 -24.141 1 98.19 80 SER A C 1
ATOM 643 O O . SER A 1 80 ? 4.383 -25.812 -23.719 1 98.19 80 SER A O 1
ATOM 645 N N . ALA A 1 81 ? 3.326 -23.875 -23.609 1 98.5 81 ALA A N 1
ATOM 646 C CA . ALA A 1 81 ? 4.055 -23.406 -22.438 1 98.5 81 ALA A CA 1
ATOM 647 C C . ALA A 1 81 ? 3.799 -24.328 -21.234 1 98.5 81 ALA A C 1
ATOM 649 O O . ALA A 1 81 ? 4.727 -24.672 -20.5 1 98.5 81 ALA A O 1
ATOM 650 N N . ASN A 1 82 ? 2.533 -24.672 -21.031 1 98.69 82 ASN A N 1
ATOM 651 C CA . ASN A 1 82 ? 2.166 -25.531 -19.906 1 98.69 82 ASN A CA 1
ATOM 652 C C . ASN A 1 82 ? 2.781 -26.922 -20.031 1 98.69 82 ASN A C 1
ATOM 654 O O . ASN A 1 82 ? 3.191 -27.516 -19.031 1 98.69 82 ASN A O 1
ATOM 658 N N . GLU A 1 83 ? 2.863 -27.438 -21.266 1 98.38 83 GLU A N 1
ATOM 659 C CA . GLU A 1 83 ? 3.545 -28.703 -21.5 1 98.38 83 GLU A CA 1
ATOM 660 C C . GLU A 1 83 ? 5.027 -28.609 -21.156 1 98.38 83 GLU A C 1
ATOM 662 O O . GLU A 1 83 ? 5.586 -29.516 -20.531 1 98.38 83 GLU A O 1
ATOM 667 N N . GLU A 1 84 ? 5.609 -27.531 -21.562 1 98.62 84 GLU A N 1
ATOM 668 C CA . GLU A 1 84 ? 7.023 -27.328 -21.266 1 98.62 84 GLU A CA 1
ATOM 669 C C . GLU A 1 84 ? 7.262 -27.219 -19.766 1 98.62 84 GLU A C 1
ATOM 671 O O . GLU A 1 84 ? 8.219 -27.781 -19.234 1 98.62 84 GLU A O 1
ATOM 676 N N . LEU A 1 85 ? 6.43 -26.484 -19.062 1 98.69 85 LEU A N 1
ATOM 677 C CA . LEU A 1 85 ? 6.527 -26.344 -17.609 1 98.69 85 LEU A CA 1
ATOM 678 C C . LEU A 1 85 ? 6.391 -27.688 -16.922 1 98.69 85 LEU A C 1
ATOM 680 O O . LEU A 1 85 ? 7.188 -28.031 -16.047 1 98.69 85 LEU A O 1
ATOM 684 N N . SER A 1 86 ? 5.367 -28.422 -17.328 1 98.69 86 SER A N 1
ATOM 685 C CA . SER A 1 86 ? 5.16 -29.75 -16.766 1 98.69 86 SER A CA 1
ATOM 686 C C . SER A 1 86 ? 6.375 -30.656 -16.984 1 98.69 86 SER A C 1
ATOM 688 O O . SER A 1 86 ? 6.801 -31.359 -16.078 1 98.69 86 SER A O 1
ATOM 690 N N . ASN A 1 87 ? 6.961 -30.594 -18.156 1 98.5 87 ASN A N 1
ATOM 691 C CA . ASN A 1 87 ? 8.133 -31.406 -18.5 1 98.5 87 ASN A CA 1
ATOM 692 C C . ASN A 1 87 ? 9.336 -31.016 -17.641 1 98.5 87 ASN A C 1
ATOM 694 O O . ASN A 1 87 ? 10.133 -31.875 -17.25 1 98.5 87 ASN A O 1
ATOM 698 N N . LEU A 1 88 ? 9.531 -29.734 -17.391 1 98.44 88 LEU A N 1
ATOM 699 C CA . LEU A 1 88 ? 10.633 -29.25 -16.562 1 98.44 88 LEU A CA 1
ATOM 700 C C . LEU A 1 88 ? 10.562 -29.844 -15.164 1 98.44 88 LEU A C 1
ATOM 702 O O . LEU A 1 88 ? 11.578 -30.281 -14.617 1 98.44 88 LEU A O 1
ATOM 706 N N . VAL A 1 89 ? 9.359 -29.891 -14.617 1 98.62 89 VAL A N 1
ATOM 707 C CA . VAL A 1 89 ? 9.164 -30.453 -13.281 1 98.62 89 VAL A CA 1
ATOM 708 C C . VAL A 1 89 ? 9.445 -31.953 -13.312 1 98.62 89 VAL A C 1
ATOM 710 O O . VAL A 1 89 ? 10.156 -32.469 -12.445 1 98.62 89 VAL A O 1
ATOM 713 N N . ASP A 1 90 ? 8.945 -32.594 -14.312 1 98.31 90 ASP A N 1
ATOM 714 C CA . ASP A 1 90 ? 9.109 -34.031 -14.453 1 98.31 90 ASP A CA 1
ATOM 715 C C . ASP A 1 90 ? 10.586 -34.438 -14.547 1 98.31 90 ASP A C 1
ATOM 717 O O . ASP A 1 90 ? 11 -35.438 -13.992 1 98.31 90 ASP A O 1
ATOM 721 N N . GLN A 1 91 ? 11.359 -33.625 -15.164 1 98.19 91 GLN A N 1
ATOM 722 C CA . GLN A 1 91 ? 12.758 -33.938 -15.43 1 98.19 91 GLN A CA 1
ATOM 723 C C . GLN A 1 91 ? 13.633 -33.594 -14.227 1 98.19 91 GLN A C 1
ATOM 725 O O . GLN A 1 91 ? 14.781 -34.031 -14.141 1 98.19 91 GLN A O 1
ATOM 730 N N . HIS A 1 92 ? 13.141 -32.781 -13.344 1 98.12 92 HIS A N 1
ATOM 731 C CA . HIS A 1 92 ? 13.945 -32.312 -12.211 1 98.12 92 HIS A CA 1
ATOM 732 C C . HIS A 1 92 ? 13.148 -32.375 -10.914 1 98.12 92 HIS A C 1
ATOM 734 O O . HIS A 1 92 ? 13.031 -31.391 -10.195 1 98.12 92 HIS A O 1
ATOM 740 N N . PRO A 1 93 ? 12.664 -33.562 -10.523 1 96.06 9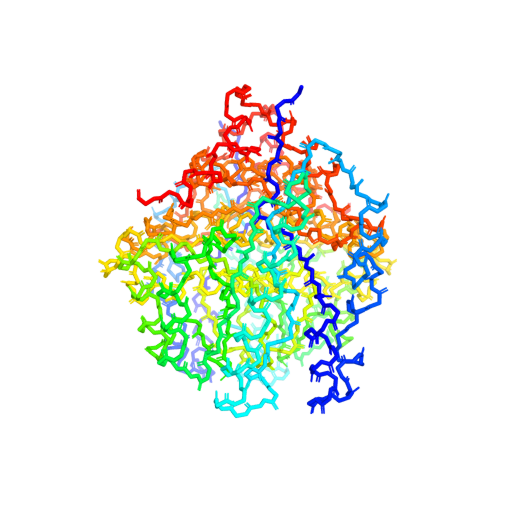3 PRO A N 1
ATOM 741 C CA . PRO A 1 93 ? 11.797 -33.688 -9.359 1 96.06 93 PRO A CA 1
ATOM 742 C C . PRO A 1 93 ? 12.5 -33.344 -8.047 1 96.06 93 PRO A C 1
ATOM 744 O O . PRO A 1 93 ? 11.836 -33.062 -7.043 1 96.06 93 PRO A O 1
ATOM 747 N N . GLY A 1 94 ? 13.773 -33.281 -8.039 1 96.75 94 GLY A N 1
ATOM 748 C CA . GLY A 1 94 ? 14.516 -32.875 -6.852 1 96.75 94 GLY A CA 1
ATOM 749 C C . GLY A 1 94 ? 14.625 -31.391 -6.688 1 96.75 94 GLY A C 1
ATOM 750 O O . GLY A 1 94 ? 15 -30.906 -5.621 1 96.75 94 GLY A O 1
ATOM 751 N N . LYS A 1 95 ? 14.297 -30.641 -7.73 1 98.31 95 LYS A N 1
ATOM 752 C CA . LYS A 1 95 ? 14.461 -29.188 -7.734 1 98.31 95 LYS A CA 1
ATOM 753 C C . LYS A 1 95 ? 13.109 -28.484 -7.781 1 98.31 95 LYS A C 1
ATOM 755 O O . LYS A 1 95 ? 12.906 -27.469 -7.105 1 98.31 95 LYS A O 1
ATOM 760 N N . PHE A 1 96 ? 12.234 -29.047 -8.508 1 98.5 96 PHE A N 1
ATOM 761 C CA . PHE A 1 96 ? 10.93 -28.422 -8.68 1 98.5 96 PHE A CA 1
ATOM 762 C C . PHE A 1 96 ? 9.836 -29.266 -8.031 1 98.5 96 PHE A C 1
ATOM 764 O O . PHE A 1 96 ? 9.82 -30.5 -8.18 1 98.5 96 PHE A O 1
ATOM 771 N N . ALA A 1 97 ? 8.906 -28.609 -7.297 1 98.38 97 ALA A N 1
ATOM 772 C CA . ALA A 1 97 ? 7.809 -29.297 -6.605 1 98.38 97 ALA A CA 1
ATOM 773 C C . ALA A 1 97 ? 6.539 -29.281 -7.449 1 98.38 97 ALA A C 1
ATOM 775 O O . ALA A 1 97 ? 5.637 -30.094 -7.238 1 98.38 97 ALA A O 1
ATOM 776 N N . GLY A 1 98 ? 6.402 -28.391 -8.359 1 98.62 98 GLY A N 1
ATOM 777 C CA . GLY A 1 98 ? 5.25 -28.219 -9.227 1 98.62 98 GLY A CA 1
ATOM 778 C C . GLY A 1 98 ? 5.355 -27 -10.117 1 98.62 98 GLY A C 1
ATOM 779 O O . GLY A 1 98 ? 6.297 -26.219 -10 1 98.62 98 GLY A O 1
ATOM 780 N N . ALA A 1 99 ? 4.438 -26.922 -11.07 1 98.81 99 ALA A N 1
ATOM 781 C CA . ALA A 1 99 ? 4.359 -25.766 -11.969 1 98.81 99 ALA A CA 1
ATOM 782 C C . ALA A 1 99 ? 2.953 -25.172 -11.984 1 98.81 99 ALA A C 1
ATOM 784 O O . ALA A 1 99 ? 1.973 -25.891 -11.742 1 98.81 99 ALA A O 1
ATOM 785 N N . VAL A 1 100 ? 2.875 -23.875 -12.195 1 98.81 100 VAL A N 1
ATOM 786 C CA . VAL A 1 100 ? 1.624 -23.141 -12.281 1 98.81 100 VAL A CA 1
ATOM 787 C C . VAL A 1 100 ? 1.288 -22.844 -13.742 1 98.81 100 VAL A C 1
ATOM 789 O O . VAL A 1 100 ? 2.086 -22.234 -14.461 1 98.81 100 VAL A O 1
ATOM 792 N N . ALA A 1 101 ? 0.144 -23.266 -14.172 1 98.81 101 ALA A N 1
ATOM 793 C CA . ALA A 1 101 ? -0.24 -23.156 -15.578 1 98.81 101 ALA A CA 1
ATOM 794 C C . ALA A 1 101 ? -0.538 -21.703 -15.953 1 98.81 101 ALA A C 1
ATOM 796 O O . ALA A 1 101 ? -1.079 -20.938 -15.141 1 98.81 101 ALA A O 1
ATOM 797 N N . ILE A 1 102 ? -0.222 -21.312 -17.156 1 98.56 102 ILE A N 1
ATOM 798 C CA . ILE A 1 102 ? -0.61 -20.016 -17.688 1 98.56 102 ILE A CA 1
ATOM 799 C C . ILE A 1 102 ? -1.927 -20.141 -18.453 1 98.56 102 ILE A C 1
ATOM 801 O O . ILE A 1 102 ? -2.219 -21.188 -19.031 1 98.56 102 ILE A O 1
ATOM 805 N N . LEU A 1 103 ? -2.699 -19.109 -18.453 1 98.88 103 LEU A N 1
ATOM 806 C CA . LEU A 1 103 ? -4.047 -19.109 -19.016 1 98.88 103 LEU A CA 1
ATOM 807 C C . LEU A 1 103 ? -4.16 -18.109 -20.172 1 98.88 103 LEU A C 1
ATOM 809 O O . LEU A 1 103 ? -3.656 -16.984 -20.078 1 98.88 103 LEU A O 1
ATOM 813 N N . PRO A 1 104 ? -4.781 -18.531 -21.281 1 98.81 104 PRO A N 1
ATOM 814 C CA . PRO A 1 104 ? -5.137 -17.562 -22.328 1 98.81 104 PRO A CA 1
ATOM 815 C C . PRO A 1 104 ? -6.41 -16.781 -22 1 98.81 1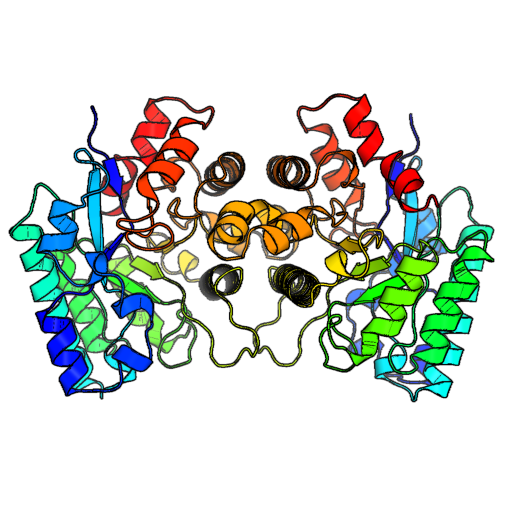04 PRO A C 1
ATOM 817 O O . PRO A 1 104 ? -7.492 -17.141 -22.469 1 98.81 104 PRO A O 1
ATOM 820 N N . MET A 1 105 ? -6.328 -15.648 -21.312 1 98.81 105 MET A N 1
ATOM 821 C CA . MET A 1 105 ? -7.492 -14.961 -20.75 1 98.81 105 MET A CA 1
ATOM 822 C C . MET A 1 105 ? -8.258 -14.219 -21.844 1 98.81 105 MET A C 1
ATOM 824 O O . MET A 1 105 ? -9.359 -13.734 -21.609 1 98.81 105 MET A O 1
ATOM 828 N N . ASN A 1 106 ? -7.668 -14.117 -23.031 1 98.81 106 ASN A N 1
ATOM 829 C CA . ASN A 1 106 ? -8.422 -13.609 -24.172 1 98.81 106 ASN A CA 1
ATOM 830 C C . ASN A 1 106 ? -9.188 -14.719 -24.891 1 98.81 106 ASN A C 1
ATOM 832 O O . ASN A 1 106 ? -9.734 -14.508 -25.969 1 98.81 106 ASN A O 1
ATOM 836 N N . ASN A 1 107 ? -9.188 -15.898 -24.344 1 98.75 107 ASN A N 1
ATOM 837 C CA . ASN A 1 107 ? -9.945 -17.078 -24.766 1 98.75 107 ASN A CA 1
ATOM 838 C C . ASN A 1 107 ? -10.5 -17.844 -23.562 1 98.75 107 ASN A C 1
ATOM 840 O O . ASN A 1 107 ? -9.914 -18.828 -23.125 1 98.75 107 ASN A O 1
ATOM 844 N N . ILE A 1 108 ? -11.648 -17.453 -23.125 1 98.81 108 ILE A N 1
ATOM 845 C CA . ILE A 1 108 ? -12.203 -17.891 -21.859 1 98.81 108 ILE A CA 1
ATOM 846 C C . ILE A 1 108 ? -12.477 -19.391 -21.906 1 98.81 108 ILE A C 1
ATOM 848 O O . ILE A 1 108 ? -12.203 -20.125 -20.953 1 98.81 108 ILE A O 1
ATOM 852 N N . GLU A 1 109 ? -12.984 -19.844 -22.984 1 98.69 109 GLU A N 1
ATOM 853 C CA . GLU A 1 109 ? -13.242 -21.281 -23.125 1 98.69 109 GLU A CA 1
ATOM 854 C C . GLU A 1 109 ? -11.961 -22.094 -22.969 1 98.69 109 GLU A C 1
ATOM 856 O O . GLU A 1 109 ? -11.938 -23.078 -22.219 1 98.69 109 GLU A O 1
ATOM 861 N N . SER A 1 110 ? -10.914 -21.672 -23.641 1 98.75 110 SER A N 1
ATOM 862 C CA . SER A 1 110 ? -9.633 -22.359 -23.547 1 98.75 110 SER A CA 1
ATOM 863 C C . SER A 1 110 ? -9.031 -22.234 -22.156 1 98.75 110 SER A C 1
ATOM 865 O O . SER A 1 110 ? -8.391 -23.172 -21.672 1 98.75 110 SER A O 1
ATOM 867 N N . ALA A 1 111 ? -9.172 -21.094 -21.547 1 98.88 111 ALA A N 1
ATOM 868 C CA . ALA A 1 111 ? -8.695 -20.922 -20.172 1 98.88 111 ALA A CA 1
ATOM 869 C C . ALA A 1 111 ? -9.367 -21.906 -19.219 1 98.88 111 ALA A C 1
ATOM 871 O O . ALA A 1 111 ? -8.703 -22.531 -18.391 1 98.88 111 ALA A O 1
ATOM 872 N N . CYS A 1 112 ? -10.688 -22.062 -19.391 1 98.81 112 CYS A N 1
ATOM 873 C CA . CYS A 1 112 ? -11.422 -23.016 -18.578 1 98.81 112 CYS A CA 1
ATOM 874 C C . CYS A 1 112 ? -10.953 -24.438 -18.844 1 98.81 112 CYS A C 1
ATOM 876 O O . CYS A 1 112 ? -10.867 -25.25 -17.922 1 98.81 112 CYS A O 1
ATOM 878 N N . LYS A 1 113 ? -10.664 -24.719 -20.078 1 98.56 113 LYS A N 1
ATOM 879 C CA . LYS A 1 113 ? -10.156 -26.031 -20.438 1 98.56 113 LYS A CA 1
ATOM 880 C C . LYS A 1 113 ? -8.805 -26.297 -19.781 1 98.56 113 LYS A C 1
ATOM 882 O O . LYS A 1 113 ? -8.531 -27.422 -19.328 1 98.56 113 LYS A O 1
ATOM 887 N N . VAL A 1 114 ? -7.938 -25.297 -19.781 1 98.75 114 VAL A N 1
ATOM 888 C CA . VAL A 1 114 ? -6.648 -25.422 -19.125 1 98.75 114 VAL A CA 1
ATOM 889 C C . VAL A 1 114 ? -6.859 -25.75 -17.641 1 98.75 114 VAL A C 1
ATOM 891 O O . VAL A 1 114 ? -6.238 -26.672 -17.109 1 98.75 114 VAL A O 1
ATOM 894 N N . ILE A 1 115 ? -7.77 -25.031 -17 1 98.69 115 ILE A N 1
ATOM 895 C CA . ILE A 1 115 ? -8.062 -25.297 -15.594 1 98.69 115 ILE A CA 1
ATOM 896 C C . ILE A 1 115 ? -8.477 -26.75 -15.406 1 98.69 115 ILE A C 1
ATOM 898 O O . ILE A 1 115 ? -7.984 -27.422 -14.5 1 98.69 115 ILE A O 1
ATOM 902 N N . SER A 1 116 ? -9.312 -27.219 -16.266 1 98 116 SER A N 1
ATOM 903 C CA . SER A 1 116 ? -9.82 -28.578 -16.188 1 98 116 SER A CA 1
ATOM 904 C C . SER A 1 116 ? -8.703 -29.594 -16.375 1 98 116 SER A C 1
ATOM 906 O O . SER A 1 116 ? -8.727 -30.672 -15.781 1 98 116 SER A O 1
ATOM 908 N N . SER A 1 117 ? -7.762 -29.25 -17.156 1 97.44 117 SER A N 1
ATOM 909 C CA . SER A 1 117 ? -6.703 -30.188 -17.5 1 97.44 117 SER A CA 1
ATOM 910 C C . SER A 1 117 ? -5.656 -30.297 -16.406 1 97.44 117 SER A C 1
ATOM 912 O O . SER A 1 117 ? -4.855 -31.219 -16.375 1 97.44 117 SER A O 1
ATOM 914 N N . ILE A 1 118 ? -5.59 -29.328 -15.484 1 97.44 118 ILE A N 1
ATOM 915 C CA . ILE A 1 118 ? -4.582 -29.297 -14.43 1 97.44 118 ILE A CA 1
ATOM 916 C C . ILE A 1 118 ? -4.707 -30.531 -13.547 1 97.44 118 ILE A C 1
ATOM 918 O O . ILE A 1 118 ? -3.701 -31.109 -13.141 1 97.44 118 ILE A O 1
ATOM 922 N N . LYS A 1 119 ? -5.902 -31.016 -13.336 1 92.19 119 LYS A N 1
ATOM 923 C CA . LYS A 1 119 ? -6.141 -32.156 -12.477 1 92.19 119 LYS A CA 1
ATOM 924 C C . LYS A 1 119 ? -5.609 -33.438 -13.109 1 92.19 119 LYS A C 1
ATOM 926 O O . LYS A 1 119 ? -5.305 -34.406 -12.414 1 92.19 119 LYS A O 1
ATOM 931 N N . ASP A 1 120 ? -5.477 -33.406 -14.398 1 95 120 ASP A N 1
ATOM 932 C CA . ASP A 1 120 ? -5.035 -34.562 -15.133 1 95 120 ASP A CA 1
ATOM 933 C C . ASP A 1 120 ? -3.516 -34.594 -15.281 1 95 120 ASP A C 1
ATOM 935 O O . ASP A 1 120 ? -2.947 -35.562 -15.781 1 95 120 ASP A O 1
ATOM 939 N N . ASP A 1 121 ? -2.865 -33.531 -14.875 1 96.19 121 ASP A N 1
ATOM 940 C CA . ASP A 1 121 ? -1.412 -33.438 -14.969 1 96.19 121 ASP A CA 1
ATOM 941 C C . ASP A 1 121 ? -0.763 -33.562 -13.594 1 96.19 121 ASP A C 1
ATOM 943 O O . ASP A 1 121 ? -1.166 -32.906 -12.641 1 96.19 121 ASP A O 1
ATOM 947 N N . GLU A 1 122 ? 0.256 -34.406 -13.484 1 95.62 122 GLU A N 1
ATOM 948 C CA . GLU A 1 122 ? 0.868 -34.719 -12.195 1 95.62 122 GLU A CA 1
ATOM 949 C C . GLU A 1 122 ? 1.779 -33.562 -11.742 1 95.62 122 GLU A C 1
ATOM 951 O O . GLU A 1 122 ? 2.145 -33.5 -10.562 1 95.62 122 GLU A O 1
ATOM 956 N N . ASN A 1 123 ? 2.117 -32.688 -12.711 1 98.19 123 ASN A N 1
ATOM 957 C CA . ASN A 1 123 ? 3.135 -31.688 -12.414 1 98.19 123 ASN A CA 1
ATOM 958 C C . ASN A 1 123 ? 2.531 -30.297 -12.297 1 98.19 123 ASN A C 1
ATOM 960 O O . ASN A 1 123 ? 3.152 -29.391 -11.734 1 98.19 123 ASN A O 1
ATOM 964 N N . LEU A 1 124 ? 1.335 -30.047 -12.883 1 98.56 124 LEU A N 1
ATOM 965 C CA . LEU A 1 124 ? 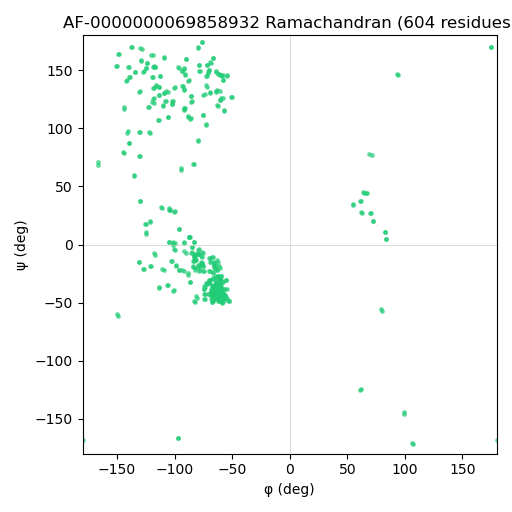0.648 -28.766 -12.766 1 98.56 124 LEU A CA 1
ATOM 966 C C . LEU A 1 124 ? -0.199 -28.719 -11.5 1 98.56 124 LEU A C 1
ATOM 968 O O . LEU A 1 124 ? -1.007 -29.625 -11.258 1 98.56 124 LEU A O 1
ATOM 972 N N . VAL A 1 125 ? -0.013 -27.672 -10.688 1 98.56 125 VAL A N 1
ATOM 973 C CA . VAL A 1 125 ? -0.618 -27.688 -9.359 1 98.56 125 VAL A CA 1
ATOM 974 C C . VAL A 1 125 ? -1.632 -26.562 -9.234 1 98.56 125 VAL A C 1
ATOM 976 O O . VAL A 1 125 ? -2.344 -26.469 -8.234 1 98.56 125 VAL A O 1
ATOM 979 N N . GLY A 1 126 ? -1.738 -25.656 -10.156 1 98.69 126 GLY A N 1
ATOM 980 C CA . GLY A 1 126 ? -2.619 -24.5 -10.18 1 98.69 126 GLY A CA 1
ATOM 981 C C . GLY A 1 126 ? -2.463 -23.656 -11.43 1 98.69 126 GLY A C 1
ATOM 982 O O . GLY A 1 126 ? -1.867 -24.109 -12.414 1 98.69 126 GLY A O 1
ATOM 983 N N . ALA A 1 127 ? -3.049 -22.484 -11.406 1 98.88 127 ALA A N 1
ATOM 984 C CA . ALA A 1 127 ? -2.971 -21.594 -12.562 1 98.88 127 ALA A CA 1
ATOM 985 C C . ALA A 1 127 ? -2.65 -20.172 -12.125 1 98.88 127 ALA A C 1
ATOM 987 O O . ALA A 1 127 ? -3.016 -19.75 -11.023 1 98.88 127 ALA A O 1
ATOM 988 N N . GLN A 1 128 ? -1.963 -19.516 -12.977 1 98.75 128 GLN A N 1
ATOM 989 C CA . GLN A 1 128 ? -1.557 -18.141 -12.703 1 98.75 128 GLN A CA 1
ATOM 990 C C . GLN A 1 128 ? -2.586 -17.141 -13.234 1 98.75 128 GLN A C 1
ATOM 992 O O . GLN A 1 128 ? -3.086 -17.297 -14.352 1 98.75 128 GLN A O 1
ATOM 997 N N . ILE A 1 129 ? -2.932 -16.188 -12.422 1 98.88 129 ILE A N 1
ATOM 998 C CA . ILE A 1 129 ? -3.725 -15.039 -12.836 1 98.88 129 ILE A CA 1
ATOM 999 C C . ILE A 1 129 ? -2.988 -13.75 -12.477 1 98.88 129 ILE A C 1
ATOM 1001 O O . ILE A 1 129 ? -2.15 -13.742 -11.57 1 98.88 129 ILE A O 1
ATOM 1005 N N . PHE A 1 130 ? -3.27 -12.758 -13.258 1 98.75 130 PHE A N 1
ATOM 1006 C CA . PHE A 1 130 ? -2.711 -11.445 -12.984 1 98.75 130 PHE A CA 1
ATOM 1007 C C . PHE A 1 130 ? -3.791 -10.484 -12.492 1 98.75 130 PHE A C 1
ATOM 1009 O O . PHE A 1 130 ? -4.98 -10.734 -12.68 1 98.75 130 PHE A O 1
ATOM 1016 N N . THR A 1 131 ? -3.385 -9.438 -11.867 1 98.75 131 THR A N 1
ATOM 1017 C CA . THR A 1 131 ? -4.332 -8.469 -11.32 1 98.75 131 THR A CA 1
ATOM 1018 C C . THR A 1 131 ? -5.188 -7.863 -12.43 1 98.75 131 THR A C 1
ATOM 1020 O O . THR A 1 131 ? -6.324 -7.449 -12.188 1 98.75 131 THR A O 1
ATOM 1023 N N . ARG A 1 132 ? -4.629 -7.781 -13.594 1 98.38 132 ARG A N 1
ATOM 1024 C CA . ARG A 1 132 ? -5.336 -7.305 -14.781 1 98.38 132 ARG A CA 1
ATOM 1025 C C . ARG A 1 132 ? -4.992 -8.148 -16 1 98.38 132 ARG A C 1
ATOM 1027 O O . ARG A 1 132 ? -3.857 -8.602 -16.141 1 98.38 132 ARG A O 1
ATOM 1034 N N . HIS A 1 133 ? -5.922 -8.336 -16.797 1 98.44 133 HIS A N 1
ATOM 1035 C CA . HIS A 1 133 ? -5.793 -8.938 -18.109 1 98.44 133 HIS A CA 1
ATOM 1036 C C . HIS A 1 133 ? -6.488 -8.094 -19.172 1 98.44 133 HIS A C 1
ATOM 1038 O O . HIS A 1 133 ? -7.621 -7.648 -18.984 1 98.44 133 HIS A O 1
ATOM 1044 N N . LEU A 1 134 ? -5.758 -7.844 -20.281 1 97.69 134 LEU A N 1
ATOM 1045 C CA . LEU A 1 134 ? -6.352 -7.172 -21.422 1 97.69 134 LEU A CA 1
ATOM 1046 C C . LEU A 1 134 ? -6.965 -5.84 -21.016 1 97.69 134 LEU A C 1
ATOM 1048 O O . LEU A 1 134 ? -8.062 -5.496 -21.469 1 97.69 134 LEU A O 1
ATOM 1052 N N . GLY A 1 135 ? -6.332 -5.199 -20.062 1 96.81 135 GLY A N 1
ATOM 1053 C CA . GLY A 1 135 ? -6.734 -3.867 -19.625 1 96.81 135 GLY A CA 1
ATOM 1054 C C . GLY A 1 135 ? -7.863 -3.881 -18.609 1 96.81 135 GLY A C 1
ATOM 1055 O O . GLY A 1 135 ? -8.312 -2.826 -18.172 1 96.81 135 GLY A O 1
ATOM 1056 N N . LYS A 1 136 ? -8.281 -5.043 -18.172 1 98.19 136 LYS A N 1
ATOM 1057 C CA . LYS A 1 136 ? -9.406 -5.148 -17.25 1 98.19 136 LYS A CA 1
ATOM 1058 C C . LYS A 1 136 ? -8.977 -5.773 -15.93 1 98.19 136 LYS A C 1
ATOM 1060 O O . LYS A 1 136 ? -8.008 -6.535 -15.883 1 98.19 136 LYS A O 1
ATOM 1065 N N . SER A 1 137 ? -9.703 -5.434 -14.906 1 98.56 137 SER A N 1
ATOM 1066 C CA . SER A 1 137 ? -9.492 -6.055 -13.602 1 98.56 137 SER A CA 1
ATOM 1067 C C . SER A 1 137 ? -9.758 -7.555 -13.656 1 98.56 137 SER A C 1
ATOM 1069 O O . SER A 1 137 ? -10.672 -8 -14.359 1 98.56 137 SER A O 1
ATOM 1071 N N . ILE A 1 138 ? -9.07 -8.32 -12.914 1 98.88 138 ILE A N 1
ATOM 1072 C CA . ILE A 1 138 ? -9.305 -9.758 -12.805 1 98.88 138 ILE A CA 1
ATOM 1073 C C . ILE A 1 138 ? -10.703 -10.016 -12.258 1 98.88 138 ILE A C 1
ATOM 1075 O O . ILE A 1 138 ? -11.258 -11.102 -12.43 1 98.88 138 ILE A O 1
ATOM 1079 N N . ALA A 1 139 ? -11.328 -9.031 -11.625 1 98.75 139 ALA A N 1
ATOM 1080 C CA . ALA A 1 139 ? -12.664 -9.164 -11.055 1 98.75 139 ALA A CA 1
ATOM 1081 C C . ALA A 1 139 ? -13.734 -8.891 -12.109 1 98.75 139 ALA A C 1
ATOM 1083 O O . ALA A 1 139 ? -14.93 -9 -11.828 1 98.75 139 ALA A O 1
ATOM 1084 N N . ASP A 1 140 ? -13.328 -8.453 -13.289 1 98.62 140 ASP A N 1
ATOM 1085 C CA . ASP A 1 140 ? -14.289 -8.211 -14.367 1 98.62 140 ASP A CA 1
ATOM 1086 C C . ASP A 1 140 ? -15.141 -9.453 -14.625 1 98.62 140 ASP A C 1
ATOM 1088 O O . ASP A 1 140 ? -14.633 -10.578 -14.602 1 98.62 140 ASP A O 1
ATOM 1092 N N . LYS A 1 141 ? -16.375 -9.258 -14.977 1 98.38 141 LYS A N 1
ATOM 1093 C CA . LYS A 1 141 ? -17.328 -10.344 -15.211 1 98.38 141 LYS A CA 1
ATOM 1094 C C . LYS A 1 141 ? -16.844 -11.266 -16.328 1 98.38 141 LYS A C 1
ATOM 1096 O O . LYS A 1 141 ? -17.156 -12.453 -16.328 1 98.38 141 LYS A O 1
ATOM 1101 N N . GLU A 1 142 ? -16.094 -10.734 -17.188 1 98.38 142 GLU A N 1
ATOM 1102 C CA . GLU A 1 142 ? -15.57 -11.5 -18.328 1 98.38 142 GLU A CA 1
ATOM 1103 C C . GLU A 1 142 ? -14.711 -12.672 -17.859 1 98.38 142 GLU A C 1
ATOM 1105 O O . GLU A 1 142 ? -14.656 -13.711 -18.516 1 98.38 142 GLU A O 1
ATOM 1110 N N . PHE A 1 143 ? -14.062 -12.555 -16.734 1 98.88 143 PHE A N 1
ATOM 1111 C CA . PHE A 1 143 ? -13.109 -13.562 -16.281 1 98.88 143 PHE A CA 1
ATOM 1112 C C . PHE A 1 143 ? -13.75 -14.469 -15.242 1 98.88 143 PHE A C 1
ATOM 1114 O O . PHE A 1 143 ? -13.133 -15.445 -14.805 1 98.88 143 PHE A O 1
ATOM 1121 N N . ARG A 1 144 ? -15.016 -14.18 -14.836 1 98.75 144 ARG A N 1
ATOM 1122 C CA . ARG A 1 144 ? -15.711 -14.883 -13.766 1 98.75 144 ARG A CA 1
ATOM 1123 C C . ARG A 1 144 ? -15.805 -16.375 -14.07 1 98.75 144 ARG A C 1
ATOM 1125 O O . ARG A 1 144 ? -15.656 -17.203 -13.172 1 98.75 144 ARG A O 1
ATOM 1132 N N . PRO A 1 145 ? -16.031 -16.781 -15.328 1 98.81 145 PRO A N 1
ATOM 1133 C CA . PRO A 1 145 ? -16.109 -18.219 -15.625 1 98.81 145 PRO A CA 1
ATOM 1134 C C . PRO A 1 145 ? -14.828 -18.969 -15.289 1 98.81 145 PRO A C 1
ATOM 1136 O O . PRO A 1 145 ? -14.883 -20.125 -14.844 1 98.81 145 PRO A O 1
ATOM 1139 N N . VAL A 1 146 ? -13.695 -18.359 -15.5 1 98.88 146 VAL A N 1
ATOM 1140 C CA . VAL A 1 146 ? -12.406 -18.984 -15.211 1 98.88 146 VAL A CA 1
ATOM 1141 C C . VAL A 1 146 ? -12.266 -19.188 -13.703 1 98.88 146 VAL A C 1
ATOM 1143 O O . VAL A 1 146 ? -11.867 -20.266 -13.242 1 98.88 146 VAL A O 1
ATOM 1146 N N . LEU A 1 147 ? -12.633 -18.172 -12.914 1 98.88 147 LEU A N 1
ATOM 1147 C CA . LEU A 1 147 ? -12.555 -18.234 -11.461 1 98.88 147 LEU A CA 1
ATOM 1148 C C . LEU A 1 147 ? -13.539 -19.266 -10.906 1 98.88 147 LEU A C 1
ATOM 1150 O O . LEU A 1 147 ? -13.211 -20.016 -9.984 1 98.88 147 LEU A O 1
ATOM 1154 N N . ALA A 1 148 ? -14.695 -19.281 -11.508 1 98.69 148 ALA A N 1
ATOM 1155 C CA . ALA A 1 148 ? -15.711 -20.25 -11.117 1 98.69 148 ALA A CA 1
ATOM 1156 C C . ALA A 1 148 ? -15.242 -21.672 -11.391 1 98.69 148 ALA A C 1
ATOM 1158 O O . ALA A 1 148 ? -15.469 -22.578 -10.578 1 98.69 148 ALA A O 1
ATOM 1159 N N . GLN A 1 149 ? -14.633 -21.891 -12.555 1 98.5 149 GLN A N 1
ATOM 1160 C CA . GLN A 1 149 ? -14.125 -23.219 -12.906 1 98.5 149 GLN A CA 1
ATOM 1161 C C . GLN A 1 149 ? -13.039 -23.672 -11.93 1 98.5 149 GLN A C 1
ATOM 1163 O O . GLN A 1 149 ? -13.008 -24.828 -11.531 1 98.5 149 GLN A O 1
ATOM 1168 N N . ALA A 1 150 ? -12.156 -22.75 -11.562 1 98.75 150 ALA A N 1
ATOM 1169 C CA . ALA A 1 150 ? -11.109 -23.062 -10.586 1 98.75 150 ALA A CA 1
ATOM 1170 C C . ALA A 1 150 ? -11.719 -23.469 -9.242 1 98.75 150 ALA A C 1
ATOM 1172 O O . ALA A 1 150 ? -11.266 -24.438 -8.625 1 98.75 150 ALA A O 1
ATOM 1173 N N . ALA A 1 151 ? -12.727 -22.734 -8.828 1 98.31 151 ALA A N 1
ATOM 1174 C CA . ALA A 1 151 ? -13.406 -23.062 -7.578 1 98.31 151 ALA A CA 1
ATOM 1175 C C . ALA A 1 151 ? -14.055 -24.438 -7.641 1 98.31 151 ALA A C 1
ATOM 1177 O O . ALA A 1 151 ? -13.922 -25.234 -6.711 1 98.31 151 ALA A O 1
ATOM 1178 N N . LYS A 1 152 ? -14.734 -24.656 -8.727 1 97.44 152 LYS A N 1
ATOM 1179 C CA . LYS A 1 152 ? -15.461 -25.906 -8.906 1 97.44 152 LYS A CA 1
ATOM 1180 C C . LYS A 1 152 ? -14.516 -27.109 -8.844 1 97.44 152 LYS A C 1
ATOM 1182 O O . LYS A 1 152 ? -14.852 -28.141 -8.258 1 97.44 152 LYS A O 1
ATOM 1187 N N . LEU A 1 153 ? -13.352 -26.969 -9.367 1 97.62 153 LEU A N 1
ATOM 1188 C CA . LEU A 1 153 ? -12.438 -28.094 -9.492 1 97.62 153 LEU A CA 1
ATOM 1189 C C . LEU A 1 153 ? -11.375 -28.062 -8.398 1 97.62 153 LEU A C 1
ATOM 1191 O O . LEU A 1 153 ? -10.438 -28.859 -8.414 1 97.62 153 LEU A O 1
ATOM 1195 N N . HIS A 1 154 ? -11.453 -27.078 -7.504 1 97.31 154 HIS A N 1
ATOM 1196 C CA . HIS A 1 154 ? -10.539 -26.906 -6.379 1 97.31 154 HIS A CA 1
ATOM 1197 C C . HIS A 1 154 ? -9.109 -26.703 -6.863 1 97.31 154 HIS A C 1
ATOM 1199 O O . HIS A 1 154 ? -8.172 -27.297 -6.324 1 97.31 154 HIS A O 1
ATOM 1205 N N . VAL A 1 155 ? -8.977 -26 -7.938 1 98.31 155 VAL A N 1
ATOM 1206 C CA . VAL A 1 155 ? -7.668 -25.609 -8.469 1 98.31 155 VAL A CA 1
ATOM 1207 C C . VAL A 1 155 ? -7.254 -24.266 -7.898 1 98.31 155 VAL A C 1
ATOM 1209 O O . VAL A 1 155 ? -7.922 -23.25 -8.133 1 98.31 155 VAL A O 1
ATOM 1212 N N . PRO A 1 156 ? -6.141 -24.234 -7.141 1 98.75 156 PRO A N 1
ATOM 1213 C CA . PRO A 1 156 ? -5.711 -22.938 -6.613 1 98.75 156 PRO A CA 1
ATOM 1214 C C . PRO A 1 156 ? -5.18 -22 -7.7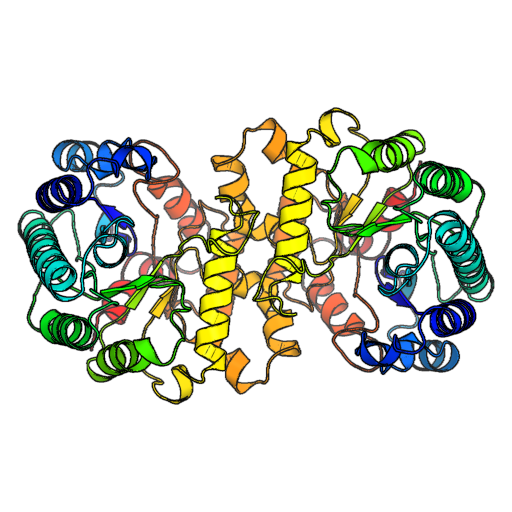03 1 98.75 156 PRO A C 1
ATOM 1216 O O . PRO A 1 156 ? -4.668 -22.469 -8.727 1 98.75 156 PRO A O 1
ATOM 1219 N N . LEU A 1 157 ? -5.34 -20.719 -7.477 1 98.94 157 LEU A N 1
ATOM 1220 C CA . LEU A 1 157 ? -4.883 -19.688 -8.398 1 98.94 157 LEU A CA 1
ATOM 1221 C C . LEU A 1 157 ? -3.76 -18.859 -7.773 1 98.94 157 LEU A C 1
ATOM 1223 O O . LEU A 1 157 ? -3.84 -18.484 -6.602 1 98.94 157 LEU A O 1
ATOM 1227 N N . TRP A 1 158 ? -2.629 -18.688 -8.477 1 98.94 158 TRP A N 1
ATOM 1228 C CA . TRP A 1 158 ? -1.52 -17.812 -8.102 1 98.94 158 TRP A CA 1
ATOM 1229 C C . TRP A 1 158 ? -1.688 -16.422 -8.703 1 98.94 158 TRP A C 1
ATOM 1231 O O . TRP A 1 158 ? -1.633 -16.25 -9.922 1 98.94 158 TRP A O 1
ATOM 1241 N N . MET A 1 159 ? -1.835 -15.422 -7.887 1 98.94 159 MET A N 1
ATOM 1242 C CA . MET A 1 159 ? -2.072 -14.078 -8.414 1 98.94 159 MET A CA 1
ATOM 1243 C C . MET A 1 159 ? -0.801 -13.234 -8.352 1 98.94 159 MET A C 1
ATOM 1245 O O . MET A 1 159 ? -0.211 -13.07 -7.285 1 98.94 159 MET A O 1
ATOM 1249 N N . HIS A 1 160 ? -0.375 -12.789 -9.461 1 98.75 160 HIS A N 1
ATOM 1250 C CA . HIS A 1 160 ? 0.776 -11.914 -9.625 1 98.75 160 HIS A CA 1
ATOM 1251 C C . HIS A 1 160 ? 0.35 -10.531 -10.117 1 98.75 160 HIS A C 1
ATOM 1253 O O . HIS A 1 160 ? -0.586 -10.414 -10.914 1 98.75 160 HIS A O 1
ATOM 1259 N N . PRO A 1 161 ? 1.037 -9.445 -9.68 1 98.25 161 PRO A N 1
ATOM 1260 C CA . PRO A 1 161 ? 0.675 -8.102 -10.125 1 98.25 161 PRO A CA 1
ATOM 1261 C C . PRO A 1 161 ? 1.2 -7.781 -11.523 1 98.25 161 PRO A C 1
ATOM 1263 O O . PRO A 1 161 ? 2.168 -8.398 -11.977 1 98.25 161 PRO A O 1
ATOM 1266 N N . VAL A 1 162 ? 0.521 -6.895 -12.156 1 97.19 162 VAL A N 1
ATOM 1267 C CA . VAL A 1 162 ? 1.029 -6.191 -13.328 1 97.19 162 VAL A CA 1
ATOM 1268 C C . VAL A 1 162 ? 0.849 -4.688 -13.148 1 97.19 162 VAL A C 1
ATOM 1270 O O . VAL A 1 162 ? 0.012 -4.242 -12.359 1 97.19 162 VAL A O 1
ATOM 1273 N N . PHE A 1 163 ? 1.61 -3.928 -13.875 1 95.69 163 PHE A N 1
ATOM 1274 C CA . PHE A 1 163 ? 1.424 -2.48 -13.859 1 95.69 163 PHE A CA 1
ATOM 1275 C C . PHE A 1 163 ? 0.149 -2.094 -14.602 1 95.69 163 PHE A C 1
ATOM 1277 O O . PHE A 1 163 ? -0.18 -2.686 -15.633 1 95.69 163 PHE A O 1
ATOM 1284 N N . ASP A 1 164 ? -0.553 -1.218 -14.055 1 97 164 ASP A N 1
ATOM 1285 C CA . ASP A 1 164 ? -1.729 -0.643 -14.695 1 97 164 ASP A CA 1
ATOM 1286 C C . ASP A 1 164 ? -1.346 0.542 -15.578 1 97 164 ASP A C 1
ATOM 1288 O O . ASP A 1 164 ? -1.063 1.632 -15.078 1 97 164 ASP A O 1
ATOM 1292 N N . ALA A 1 165 ? -1.402 0.365 -16.859 1 95 165 ALA A N 1
ATOM 1293 C CA . ALA A 1 165 ? -0.947 1.363 -17.812 1 95 165 ALA A CA 1
ATOM 1294 C C . ALA A 1 165 ? -1.771 2.643 -17.719 1 95 165 ALA A C 1
ATOM 1296 O O . ALA A 1 165 ? -1.363 3.693 -18.219 1 95 165 ALA A O 1
ATOM 1297 N N . ARG A 1 166 ? -2.936 2.711 -17.047 1 97.19 166 ARG A N 1
ATOM 1298 C CA . ARG A 1 166 ? -3.779 3.887 -16.859 1 97.19 166 ARG A CA 1
ATOM 1299 C C . ARG A 1 166 ? -3.203 4.82 -15.805 1 97.19 166 ARG A C 1
ATOM 1301 O O . ARG A 1 166 ? -3.625 5.973 -15.688 1 97.19 166 ARG A O 1
ATOM 1308 N N . LYS A 1 167 ? -2.254 4.297 -14.992 1 97 167 LYS A N 1
ATOM 1309 C CA . LYS A 1 167 ? -1.651 5.074 -13.914 1 97 167 LYS A CA 1
ATOM 1310 C C . LYS A 1 167 ? -0.286 5.617 -14.328 1 97 167 LYS A C 1
ATOM 1312 O O . LYS A 1 167 ? 0.548 4.879 -14.859 1 97 167 LYS A O 1
ATOM 1317 N N . PRO A 1 168 ? 0.023 6.891 -14.047 1 95.12 168 PRO A N 1
ATOM 1318 C CA . PRO A 1 168 ? 1.234 7.527 -14.562 1 95.12 168 PRO A CA 1
ATOM 1319 C C . PRO A 1 168 ? 2.461 7.262 -13.695 1 95.12 168 PRO A C 1
ATOM 1321 O O . PRO A 1 168 ? 3.574 7.652 -14.055 1 95.12 168 PRO A O 1
ATOM 1324 N N . ASP A 1 169 ? 2.305 6.555 -12.594 1 94.06 169 ASP A N 1
ATOM 1325 C CA . ASP A 1 169 ? 3.398 6.555 -11.625 1 94.06 169 ASP A CA 1
ATOM 1326 C C . ASP A 1 169 ? 3.771 5.133 -11.211 1 94.06 169 ASP A C 1
ATOM 1328 O O . ASP A 1 169 ? 4.145 4.895 -10.062 1 94.06 169 ASP A O 1
ATOM 1332 N N . ASN A 1 170 ? 3.729 4.227 -12.125 1 95.94 170 ASN A N 1
ATOM 1333 C CA . ASN A 1 170 ? 4.113 2.852 -11.828 1 95.94 170 ASN A CA 1
ATOM 1334 C C . ASN A 1 170 ? 5.586 2.748 -11.453 1 95.94 170 ASN A C 1
ATOM 1336 O O . ASN A 1 170 ? 6.438 3.393 -12.07 1 95.94 170 ASN A O 1
ATOM 1340 N N . ASN A 1 171 ? 5.875 2.062 -10.383 1 96.62 171 ASN A N 1
ATOM 1341 C CA . ASN A 1 171 ? 7.238 1.782 -9.953 1 96.62 171 ASN A CA 1
ATOM 1342 C C . ASN A 1 171 ? 7.332 0.449 -9.219 1 96.62 171 ASN A C 1
ATOM 1344 O O . ASN A 1 171 ? 6.32 -0.091 -8.773 1 96.62 171 ASN A O 1
ATOM 1348 N N . LEU A 1 172 ? 8.492 -0.051 -9.07 1 94.5 172 LEU A N 1
ATOM 1349 C CA . LEU A 1 172 ? 8.711 -1.374 -8.492 1 94.5 172 LEU A CA 1
ATOM 1350 C C . LEU A 1 172 ? 8.609 -1.331 -6.977 1 94.5 172 LEU A C 1
ATOM 1352 O O . LEU A 1 172 ? 8.445 -2.369 -6.328 1 94.5 172 LEU A O 1
ATOM 1356 N N . VAL A 1 173 ? 8.75 -0.165 -6.406 1 97.19 173 VAL A N 1
ATOM 1357 C CA . VAL A 1 173 ? 8.828 -0.069 -4.953 1 97.19 173 VAL A CA 1
ATOM 1358 C C . VAL A 1 173 ? 7.445 -0.288 -4.348 1 97.19 173 VAL A C 1
ATOM 1360 O O . VAL A 1 173 ? 7.289 -1.08 -3.414 1 97.19 173 VAL A O 1
ATOM 1363 N N . PHE A 1 174 ? 6.414 0.412 -4.949 1 98.44 174 PHE A N 1
ATOM 1364 C CA . PHE A 1 174 ? 5.145 0.436 -4.23 1 98.44 174 PHE A CA 1
ATOM 1365 C C . PHE A 1 174 ? 4.004 -0.02 -5.133 1 98.44 174 PHE A C 1
ATOM 1367 O O . PHE A 1 174 ? 2.949 -0.435 -4.648 1 98.44 174 PHE A O 1
ATOM 1374 N N . SER A 1 175 ? 4.164 0.033 -6.492 1 98.06 175 SER A N 1
ATOM 1375 C CA . SER A 1 175 ? 3.016 -0.066 -7.387 1 98.06 175 SER A CA 1
ATOM 1376 C C . SER A 1 175 ? 2.486 -1.495 -7.449 1 98.06 175 SER A C 1
ATOM 1378 O O . SER A 1 175 ? 1.278 -1.71 -7.562 1 98.06 175 SER A O 1
ATOM 1380 N N . TRP A 1 176 ? 3.369 -2.461 -7.398 1 97.75 176 TRP A N 1
ATOM 1381 C CA . TRP A 1 176 ? 2.934 -3.854 -7.449 1 97.75 176 TRP A CA 1
ATOM 1382 C C . TRP A 1 176 ? 2.039 -4.188 -6.262 1 97.75 176 TRP A C 1
ATOM 1384 O O . TRP A 1 176 ? 1.027 -4.875 -6.41 1 97.75 176 TRP A O 1
ATOM 1394 N N . GLU A 1 177 ? 2.463 -3.715 -5.098 1 98.56 177 GLU A N 1
ATOM 1395 C CA . GLU A 1 177 ? 1.709 -3.975 -3.877 1 98.56 177 GLU A CA 1
ATOM 1396 C C . GLU A 1 177 ? 0.347 -3.287 -3.912 1 98.56 177 GLU A C 1
ATOM 1398 O O . GLU A 1 177 ? -0.646 -3.838 -3.432 1 98.56 177 GLU A O 1
ATOM 1403 N N . TYR A 1 178 ? 0.336 -2.117 -4.492 1 98.69 178 TYR A N 1
ATOM 1404 C CA . TYR A 1 178 ? -0.937 -1.424 -4.652 1 98.69 178 TYR A CA 1
ATOM 1405 C C . TYR A 1 178 ? -1.848 -2.172 -5.617 1 98.69 178 TYR A C 1
ATOM 1407 O O . TYR A 1 178 ? -3.049 -2.309 -5.371 1 98.69 178 TYR A O 1
ATOM 1415 N N . GLU A 1 179 ? -1.303 -2.654 -6.762 1 98.62 179 GLU A N 1
ATOM 1416 C CA . GLU A 1 179 ? -2.094 -3.383 -7.75 1 98.62 179 GLU A CA 1
ATOM 1417 C C . GLU A 1 179 ? -2.678 -4.66 -7.156 1 98.62 179 GLU A C 1
ATOM 1419 O O . GLU A 1 179 ? -3.836 -4.996 -7.41 1 98.62 179 GLU A O 1
ATOM 1424 N N . LEU A 1 180 ? -1.903 -5.371 -6.387 1 98.81 180 LEU A N 1
ATOM 1425 C CA . LEU A 1 180 ? -2.4 -6.562 -5.711 1 98.81 180 LEU A CA 1
ATOM 1426 C C . LEU A 1 180 ? -3.547 -6.215 -4.766 1 98.81 180 LEU A C 1
ATOM 1428 O O . LEU A 1 180 ? -4.578 -6.891 -4.762 1 98.81 180 LEU A O 1
ATOM 1432 N N . SER A 1 181 ? -3.365 -5.148 -3.979 1 98.88 181 SER A N 1
ATOM 1433 C CA . SER A 1 181 ? -4.383 -4.723 -3.023 1 98.88 181 SER A CA 1
ATOM 1434 C C . SER A 1 181 ? -5.68 -4.348 -3.73 1 98.88 181 SER A C 1
ATOM 1436 O O . SER A 1 181 ? -6.766 -4.711 -3.271 1 98.88 181 SER A O 1
ATOM 1438 N N . GLN A 1 182 ? -5.555 -3.652 -4.852 1 98.69 182 GLN A N 1
ATOM 1439 C CA . GLN A 1 182 ? -6.73 -3.266 -5.621 1 98.69 182 GLN A CA 1
ATOM 1440 C C . GLN A 1 182 ? -7.457 -4.492 -6.172 1 98.69 182 GLN A C 1
ATOM 1442 O O . GLN A 1 182 ? -8.688 -4.566 -6.121 1 98.69 182 GLN A O 1
ATOM 1447 N N . ALA A 1 183 ? -6.676 -5.43 -6.711 1 98.88 183 ALA A N 1
ATOM 1448 C CA . ALA A 1 183 ? -7.285 -6.648 -7.238 1 98.88 183 ALA A CA 1
ATOM 1449 C C . ALA A 1 183 ? -8.023 -7.41 -6.145 1 98.88 183 ALA A C 1
ATOM 1451 O O . ALA A 1 183 ? -9.141 -7.891 -6.355 1 98.88 183 ALA A O 1
ATOM 1452 N N . MET A 1 184 ? -7.418 -7.543 -4.984 1 98.94 184 MET A N 1
ATOM 1453 C CA . MET A 1 184 ? -8.055 -8.211 -3.854 1 98.94 184 MET A CA 1
ATOM 1454 C C . MET A 1 184 ? -9.359 -7.512 -3.475 1 98.94 184 MET A C 1
ATOM 1456 O O . MET A 1 184 ? -10.375 -8.164 -3.25 1 98.94 184 MET A O 1
ATOM 1460 N N . LEU A 1 185 ? -9.289 -6.188 -3.391 1 98.94 185 LEU A N 1
ATOM 1461 C CA . LEU A 1 185 ? -10.469 -5.402 -3.053 1 98.94 185 LEU A CA 1
ATOM 1462 C C . LEU A 1 185 ? -11.586 -5.629 -4.07 1 98.94 185 LEU A C 1
ATOM 1464 O O . LEU A 1 185 ? -12.734 -5.863 -3.693 1 98.94 185 LEU A O 1
ATOM 1468 N N . GLN A 1 186 ? -11.219 -5.586 -5.332 1 98.81 186 GLN A N 1
ATOM 1469 C CA . GLN A 1 186 ? -12.195 -5.734 -6.402 1 98.81 186 GLN A CA 1
ATOM 1470 C C . GLN A 1 186 ? -12.797 -7.137 -6.41 1 98.81 186 GLN A C 1
ATOM 1472 O O . GLN A 1 186 ? -14 -7.301 -6.633 1 98.81 186 GLN A O 1
ATOM 1477 N N . LEU A 1 187 ? -11.992 -8.148 -6.16 1 98.94 187 LEU A N 1
ATOM 1478 C CA . LEU A 1 187 ? -12.484 -9.516 -6.082 1 98.94 187 LEU A CA 1
ATOM 1479 C C . LEU A 1 187 ? -13.461 -9.672 -4.922 1 98.94 187 LEU A C 1
ATOM 1481 O O . LEU A 1 187 ? -14.539 -10.258 -5.086 1 98.94 187 LEU A O 1
ATOM 1485 N N . VAL A 1 188 ? -13.133 -9.148 -3.762 1 98.81 188 VAL A N 1
ATOM 1486 C CA . VAL A 1 188 ? -13.969 -9.242 -2.566 1 98.81 188 VAL A CA 1
ATOM 1487 C C . VAL A 1 188 ? -15.273 -8.492 -2.785 1 98.81 188 VAL A C 1
ATOM 1489 O O . VAL A 1 188 ? -16.359 -9.023 -2.512 1 98.81 188 VAL A O 1
ATOM 1492 N N . GLN A 1 189 ? -15.195 -7.32 -3.371 1 98.5 189 GLN A N 1
ATOM 1493 C CA . GLN A 1 189 ? -16.375 -6.473 -3.531 1 98.5 189 GLN A CA 1
ATOM 1494 C C . GLN A 1 189 ? -17.281 -6.992 -4.645 1 98.5 189 GLN A C 1
ATOM 1496 O O . GLN A 1 189 ? -18.438 -6.602 -4.738 1 98.5 189 GLN A O 1
ATOM 1501 N N . SER A 1 190 ? -16.75 -7.82 -5.523 1 98.44 190 SER A N 1
ATOM 1502 C CA . SER A 1 190 ? -17.578 -8.453 -6.547 1 98.44 190 SER A CA 1
ATOM 1503 C C . SER A 1 190 ? -18.281 -9.688 -6.008 1 98.44 190 SER A C 1
ATOM 1505 O O . SER A 1 190 ? -18.906 -10.438 -6.762 1 98.44 190 SER A O 1
ATOM 1507 N N . ASP A 1 191 ? -18.062 -9.977 -4.672 1 98.56 191 ASP A N 1
ATOM 1508 C CA . ASP A 1 191 ? -18.688 -11.086 -3.959 1 98.56 191 ASP A CA 1
ATOM 1509 C C . ASP A 1 191 ? -18.125 -12.422 -4.426 1 98.56 191 ASP A C 1
ATOM 1511 O O . ASP A 1 191 ? -18.828 -13.438 -4.422 1 98.56 191 ASP A O 1
ATOM 1515 N N . LEU A 1 192 ? -16.891 -12.414 -4.902 1 98.5 192 LEU A N 1
ATOM 1516 C CA . LEU A 1 192 ? -16.266 -13.633 -5.406 1 98.5 192 LEU A CA 1
ATOM 1517 C C . LEU A 1 192 ? -16.344 -14.742 -4.371 1 98.5 192 LEU A C 1
ATOM 1519 O O . LEU A 1 192 ? -16.781 -15.859 -4.68 1 98.5 192 LEU A O 1
ATOM 1523 N N . PHE A 1 193 ? -15.977 -14.484 -3.119 1 98.44 193 PHE A N 1
ATOM 1524 C CA . PHE A 1 193 ? -15.883 -15.508 -2.086 1 98.44 193 PHE A CA 1
ATOM 1525 C C . PHE A 1 193 ? -17.266 -15.867 -1.555 1 98.44 193 PHE A C 1
ATOM 1527 O O . PHE A 1 193 ? -17.438 -16.922 -0.937 1 98.44 193 PHE A O 1
ATOM 1534 N N . GLN A 1 194 ? -18.25 -14.984 -1.701 1 98.25 194 GLN A N 1
ATOM 1535 C CA . GLN A 1 194 ? -19.625 -15.352 -1.39 1 98.25 194 GLN A CA 1
ATOM 1536 C C . GLN A 1 194 ? -20.141 -16.391 -2.373 1 98.25 194 GLN A C 1
ATOM 1538 O O . GLN A 1 194 ? -20.812 -17.359 -1.973 1 98.25 194 GLN A O 1
ATOM 1543 N N . ASP A 1 195 ? -19.828 -16.188 -3.609 1 98.38 195 ASP A N 1
ATOM 1544 C CA . ASP A 1 195 ? -20.281 -17.078 -4.672 1 98.38 195 ASP A CA 1
ATOM 1545 C C . ASP A 1 195 ? -19.5 -18.391 -4.656 1 98.38 195 ASP A C 1
ATOM 1547 O O . ASP A 1 195 ? -20.047 -19.453 -4.953 1 98.38 195 ASP A O 1
ATOM 1551 N N . TYR A 1 196 ? -18.188 -18.281 -4.359 1 98.38 196 TYR A N 1
ATOM 1552 C CA . TYR A 1 196 ? -17.281 -19.422 -4.391 1 98.38 196 TYR A CA 1
ATOM 1553 C C . TYR A 1 196 ? -16.453 -19.5 -3.115 1 98.38 196 TYR A C 1
ATOM 1555 O O . TYR A 1 196 ? -15.242 -19.281 -3.141 1 98.38 196 TYR A O 1
ATOM 1563 N N . PRO A 1 197 ? -17 -19.938 -2.029 1 96.62 197 PRO A N 1
ATOM 1564 C CA . PRO A 1 197 ? -16.344 -19.891 -0.717 1 96.62 197 PRO A CA 1
ATOM 1565 C C . PRO A 1 197 ? -15.109 -20.781 -0.642 1 96.62 197 PRO A C 1
ATOM 1567 O O . PRO A 1 197 ? -14.266 -20.609 0.236 1 96.62 197 PRO A O 1
ATOM 1570 N N . ASN A 1 198 ? -14.961 -21.75 -1.592 1 93.75 198 ASN A N 1
ATOM 1571 C CA . ASN A 1 198 ? -13.852 -22.688 -1.52 1 93.75 198 ASN A CA 1
ATOM 1572 C C . ASN A 1 198 ? -12.734 -22.312 -2.49 1 93.75 198 ASN A C 1
ATOM 1574 O O . ASN A 1 198 ? -11.75 -23.031 -2.627 1 93.75 198 ASN A O 1
ATOM 1578 N N . LEU A 1 199 ? -12.922 -21.234 -3.205 1 98.19 199 LEU A N 1
ATOM 1579 C CA . LEU A 1 199 ? -11.875 -20.797 -4.117 1 98.19 199 LEU A CA 1
ATOM 1580 C C . LEU A 1 199 ? -10.602 -20.438 -3.354 1 98.19 199 LEU A C 1
ATOM 1582 O O . LEU A 1 199 ? -10.656 -19.797 -2.303 1 98.19 199 LEU A O 1
ATOM 1586 N N . LYS A 1 200 ? -9.477 -20.922 -3.824 1 98.75 200 LYS A N 1
ATOM 1587 C CA . LYS A 1 200 ? -8.18 -20.641 -3.211 1 98.75 200 LYS A CA 1
ATOM 1588 C C . LYS A 1 200 ? -7.332 -19.734 -4.102 1 98.75 200 LYS A C 1
ATOM 1590 O O . LYS A 1 200 ? -7.027 -20.094 -5.242 1 98.75 200 LYS A O 1
ATOM 1595 N N . ILE A 1 201 ? -6.973 -18.609 -3.611 1 98.94 201 ILE A N 1
ATOM 1596 C CA . ILE A 1 201 ? -6.098 -17.688 -4.328 1 98.94 201 ILE A CA 1
ATOM 1597 C C . ILE A 1 201 ? -4.863 -17.375 -3.484 1 98.94 201 ILE A C 1
ATOM 1599 O O . ILE A 1 201 ? -4.977 -16.891 -2.355 1 98.94 201 ILE A O 1
ATOM 1603 N N . LEU A 1 202 ? -3.693 -17.719 -3.967 1 98.94 202 LEU A N 1
ATOM 1604 C CA . LEU A 1 202 ? -2.416 -17.359 -3.365 1 98.94 202 LEU A CA 1
ATOM 1605 C C . LEU A 1 202 ? -1.93 -16.016 -3.891 1 98.94 202 LEU A C 1
ATOM 1607 O O . LEU A 1 202 ? -1.558 -15.898 -5.059 1 98.94 202 LEU A O 1
ATOM 1611 N N . VAL A 1 203 ? -1.948 -15 -3.035 1 98.94 203 VAL A N 1
ATOM 1612 C CA . VAL A 1 203 ? -1.56 -13.648 -3.402 1 98.94 203 VAL A CA 1
ATOM 1613 C C . VAL A 1 203 ? -0.081 -13.43 -3.09 1 98.94 203 VAL A C 1
ATOM 1615 O O . VAL A 1 203 ? 0.397 -13.812 -2.02 1 98.94 203 VAL A O 1
ATOM 1618 N N . HIS A 1 204 ? 0.592 -12.812 -4.016 1 98.31 204 HIS A N 1
ATOM 1619 C CA . HIS A 1 204 ? 2.018 -12.516 -3.912 1 98.31 204 HIS A CA 1
ATOM 1620 C C . HIS A 1 204 ? 2.279 -11.414 -2.889 1 98.31 204 HIS A C 1
ATOM 1622 O O . HIS A 1 204 ? 1.366 -10.68 -2.516 1 98.31 204 HIS A O 1
ATOM 1628 N N . HIS A 1 205 ? 3.492 -11.367 -2.289 1 98.44 205 HIS A N 1
ATOM 1629 C CA . HIS A 1 205 ? 4.043 -10.281 -1.482 1 98.44 205 HIS A CA 1
ATOM 1630 C C . HIS A 1 205 ? 3.266 -10.117 -0.181 1 98.44 205 HIS A C 1
ATOM 1632 O O . HIS A 1 205 ? 2.844 -9.008 0.159 1 98.44 205 HIS A O 1
ATOM 1638 N N . ALA A 1 206 ? 2.971 -11.219 0.462 1 98.62 206 ALA A N 1
ATOM 1639 C CA . ALA A 1 206 ? 2.418 -11.312 1.81 1 98.62 206 ALA A CA 1
ATOM 1640 C C . ALA A 1 206 ? 1.045 -10.648 1.886 1 98.62 206 ALA A C 1
ATOM 1642 O O . ALA A 1 206 ? 0.69 -10.055 2.908 1 98.62 206 ALA A O 1
ATOM 1643 N N . GLY A 1 207 ? 0.292 -10.609 0.798 1 98.62 207 GLY A N 1
ATOM 1644 C CA . GLY A 1 207 ? -1.037 -10.016 0.819 1 98.62 207 GLY A CA 1
ATOM 1645 C C . GLY A 1 207 ? -1.021 -8.508 0.667 1 98.62 207 GLY A C 1
ATOM 1646 O O . GLY A 1 207 ? -2.016 -7.84 0.957 1 98.62 207 GLY A O 1
ATOM 1647 N N . ALA A 1 208 ? 0.138 -8.008 0.322 1 98.56 208 ALA A N 1
ATOM 1648 C CA . ALA A 1 208 ? 0.312 -6.609 -0.052 1 98.56 208 ALA A CA 1
ATOM 1649 C C . ALA A 1 208 ? -0.057 -5.684 1.104 1 98.56 208 ALA A C 1
ATOM 1651 O O . ALA A 1 208 ? 0.465 -5.824 2.213 1 98.56 208 ALA A O 1
ATOM 1652 N N . MET A 1 209 ? -0.992 -4.707 0.911 1 98.75 209 MET A N 1
ATOM 1653 C CA . MET A 1 209 ? -1.266 -3.654 1.886 1 98.75 209 MET A CA 1
ATOM 1654 C C . MET A 1 209 ? -2.223 -4.148 2.965 1 98.75 209 MET A C 1
ATOM 1656 O O . MET A 1 209 ? -2.375 -3.506 4.004 1 98.75 209 MET A O 1
ATOM 1660 N N . VAL A 1 210 ? -2.785 -5.27 2.814 1 98.81 210 VAL A N 1
ATOM 1661 C CA . VAL A 1 210 ? -3.955 -5.715 3.564 1 98.81 210 VAL A CA 1
ATOM 1662 C C . VAL A 1 210 ? -3.584 -5.902 5.035 1 98.81 210 VAL A C 1
ATOM 1664 O O . VAL A 1 210 ? -4.246 -5.359 5.922 1 98.81 210 VAL A O 1
ATOM 1667 N N . PRO A 1 211 ? -2.457 -6.602 5.328 1 98.75 211 PRO A N 1
ATOM 1668 C CA . PRO A 1 211 ? -2.195 -6.852 6.75 1 98.75 211 PRO A CA 1
ATOM 1669 C C . PRO A 1 211 ? -1.935 -5.566 7.535 1 98.75 211 PRO A C 1
ATOM 1671 O O . PRO A 1 211 ? -2.443 -5.406 8.648 1 98.75 211 PRO A O 1
ATOM 1674 N N . PHE A 1 212 ? -1.217 -4.633 6.953 1 98.62 212 PHE A N 1
ATOM 1675 C CA . PHE A 1 212 ? -0.842 -3.404 7.648 1 98.62 212 PHE A CA 1
ATOM 1676 C C . PHE A 1 212 ? -2.051 -2.496 7.832 1 98.62 212 PHE A C 1
ATOM 1678 O O . PHE A 1 212 ? -2.203 -1.859 8.875 1 98.62 212 PHE A O 1
ATOM 1685 N N . PHE A 1 213 ? -2.982 -2.512 6.898 1 98.38 213 PHE A N 1
ATOM 1686 C CA . PHE A 1 213 ? -4.102 -1.577 6.922 1 98.38 213 PHE A CA 1
ATOM 1687 C C . PHE A 1 213 ? -5.41 -2.307 7.199 1 98.38 213 PHE A C 1
ATOM 1689 O O . PHE A 1 213 ? -6.465 -1.908 6.707 1 98.38 213 PHE A O 1
ATOM 1696 N N . SER A 1 214 ? -5.328 -3.361 7.965 1 98.19 214 SER A N 1
ATOM 1697 C CA . SER A 1 214 ? -6.5 -4.168 8.297 1 98.19 214 SER A CA 1
ATOM 1698 C C . SER A 1 214 ? -7.539 -3.348 9.047 1 98.19 214 SER A C 1
ATOM 1700 O O . SER A 1 214 ? -8.742 -3.564 8.898 1 98.19 214 SER A O 1
ATOM 1702 N N . GLY A 1 215 ? -7.113 -2.354 9.898 1 96.31 215 GLY A N 1
ATOM 1703 C CA . GLY A 1 215 ? -8.047 -1.485 10.594 1 96.31 215 GLY A CA 1
ATOM 1704 C C . GLY A 1 215 ? -8.93 -0.681 9.656 1 96.31 215 GLY A C 1
ATOM 1705 O O . GLY A 1 215 ? -10.117 -0.504 9.906 1 96.31 215 GLY A O 1
ATOM 1706 N N . ARG A 1 216 ? -8.391 -0.211 8.586 1 96.38 216 ARG A N 1
ATOM 1707 C CA . ARG A 1 216 ? -9.156 0.53 7.586 1 96.38 216 ARG A CA 1
ATOM 1708 C C . ARG A 1 216 ? -10.164 -0.375 6.887 1 96.38 216 ARG A C 1
ATOM 1710 O O . ARG A 1 216 ? -11.305 0.024 6.656 1 96.38 216 ARG A O 1
ATOM 1717 N N . ILE A 1 217 ? -9.688 -1.601 6.543 1 98.12 217 ILE A N 1
ATOM 1718 C CA . ILE A 1 217 ? -10.578 -2.572 5.918 1 98.12 217 ILE A CA 1
ATOM 1719 C C . ILE A 1 217 ? -11.789 -2.82 6.816 1 98.12 217 ILE A C 1
ATOM 1721 O O . ILE A 1 217 ? -12.93 -2.748 6.363 1 98.12 217 ILE A O 1
ATOM 1725 N N . ASP A 1 218 ? -11.586 -2.984 8.086 1 97 218 ASP A N 1
ATOM 1726 C CA . ASP A 1 218 ? -12.633 -3.33 9.047 1 97 218 ASP A CA 1
ATOM 1727 C C . ASP A 1 218 ? -13.602 -2.17 9.242 1 97 218 ASP A C 1
ATOM 1729 O O . ASP A 1 218 ? -14.789 -2.385 9.492 1 97 218 ASP A O 1
ATOM 1733 N N . HIS A 1 219 ? -13.109 -0.92 9.094 1 95.25 219 HIS A N 1
ATOM 1734 C CA . HIS A 1 219 ? -13.945 0.221 9.438 1 95.25 219 HIS A CA 1
ATOM 1735 C C . HIS A 1 219 ? -14.594 0.828 8.195 1 95.25 219 HIS A C 1
ATOM 1737 O O . HIS A 1 219 ? -15.562 1.578 8.297 1 95.25 219 HIS A O 1
ATOM 1743 N N . ILE A 1 220 ? -14.039 0.516 7.016 1 95.5 220 ILE A N 1
ATOM 1744 C CA . ILE A 1 220 ? -14.547 1.152 5.805 1 95.5 220 ILE A CA 1
ATOM 1745 C C . ILE A 1 220 ? -15.477 0.19 5.066 1 95.5 220 ILE A C 1
ATOM 1747 O O . ILE A 1 220 ? -16.516 0.599 4.539 1 95.5 220 ILE A O 1
ATOM 1751 N N . LEU A 1 221 ? -15.133 -1.089 5.031 1 97.75 221 LEU A N 1
ATOM 1752 C CA . LEU A 1 221 ? -15.953 -2.072 4.336 1 97.75 221 LEU A CA 1
ATOM 1753 C C . LEU A 1 221 ? -17 -2.668 5.273 1 97.75 221 LEU A C 1
ATOM 1755 O O . LEU A 1 221 ? -16.859 -2.574 6.496 1 97.75 221 LEU A O 1
ATOM 1759 N N . ASP A 1 222 ? -18.062 -3.246 4.68 1 97.75 222 ASP A N 1
ATOM 1760 C CA . ASP A 1 222 ? -18.984 -4.016 5.508 1 97.75 222 ASP A CA 1
ATOM 1761 C C . ASP A 1 222 ? -18.312 -5.273 6.055 1 97.75 222 ASP A C 1
ATOM 1763 O O . ASP A 1 222 ? -17.281 -5.707 5.539 1 97.75 222 ASP A O 1
ATOM 1767 N N . GLU A 1 223 ? -18.844 -5.812 7.043 1 97.62 223 GLU A N 1
ATOM 1768 C CA . GLU A 1 223 ? -18.25 -6.906 7.801 1 97.62 223 GLU A CA 1
ATOM 1769 C C . GLU A 1 223 ? -18 -8.125 6.914 1 97.62 223 GLU A C 1
ATOM 1771 O O . GLU A 1 223 ? -16.969 -8.789 7.039 1 97.62 223 GLU A O 1
ATOM 1776 N N . LYS A 1 224 ? -18.922 -8.453 6.051 1 97.88 224 LYS A N 1
ATOM 1777 C CA . LYS A 1 224 ? -18.797 -9.625 5.191 1 97.88 224 LYS A CA 1
ATOM 1778 C C . LYS A 1 224 ? -17.594 -9.492 4.262 1 97.88 224 LYS A C 1
ATOM 1780 O O . LYS A 1 224 ? -16.781 -10.414 4.137 1 97.88 224 LYS A O 1
ATOM 1785 N N . HIS A 1 225 ? -17.484 -8.352 3.617 1 98.5 225 HIS A N 1
ATOM 1786 C CA . HIS A 1 225 ? -16.359 -8.102 2.717 1 98.5 225 HIS A CA 1
ATOM 1787 C C . HIS A 1 225 ? -15.039 -8.062 3.479 1 98.5 225 HIS A C 1
ATOM 1789 O O . HIS A 1 225 ? -14.023 -8.562 2.998 1 98.5 225 HIS A O 1
ATOM 1795 N N . ALA A 1 226 ? -15.078 -7.438 4.641 1 98.5 226 ALA A N 1
ATOM 1796 C CA . ALA A 1 226 ? -13.875 -7.41 5.461 1 98.5 226 ALA A CA 1
ATOM 1797 C C . ALA A 1 226 ? -13.406 -8.82 5.805 1 98.5 226 ALA A C 1
ATOM 1799 O O . ALA A 1 226 ? -12.219 -9.133 5.707 1 98.5 226 ALA A O 1
ATOM 1800 N N . GLN A 1 227 ? -14.305 -9.688 6.113 1 98.25 227 GLN A N 1
ATOM 1801 C CA . GLN A 1 227 ? -13.977 -11.062 6.48 1 98.25 227 GLN A CA 1
ATOM 1802 C C . GLN A 1 227 ? -13.477 -11.852 5.273 1 98.25 227 GLN A C 1
ATOM 1804 O O . GLN A 1 227 ? -12.617 -12.719 5.406 1 98.25 227 GLN A O 1
ATOM 1809 N N . ASP A 1 228 ? -13.977 -11.5 4.113 1 98.62 228 ASP A N 1
ATOM 1810 C CA . ASP A 1 228 ? -13.594 -12.219 2.9 1 98.62 228 ASP A CA 1
ATOM 1811 C C . ASP A 1 228 ? -12.117 -12.008 2.57 1 98.62 228 ASP A C 1
ATOM 1813 O O . ASP A 1 228 ? -11.5 -12.844 1.915 1 98.62 228 ASP A O 1
ATOM 1817 N N . PHE A 1 229 ? -11.523 -10.93 3.021 1 98.75 229 PHE A N 1
ATOM 1818 C CA . PHE A 1 229 ? -10.094 -10.703 2.805 1 98.75 229 PHE A CA 1
ATOM 1819 C C . PHE A 1 229 ? -9.266 -11.805 3.453 1 98.75 229 PHE A C 1
ATOM 1821 O O . PHE A 1 229 ? -8.172 -12.125 2.98 1 98.75 229 PHE A O 1
ATOM 1828 N N . LYS A 1 230 ? -9.742 -12.352 4.492 1 98.38 230 LYS A N 1
ATOM 1829 C CA . LYS A 1 230 ? -8.977 -13.32 5.277 1 98.38 230 LYS A CA 1
ATOM 1830 C C . LYS A 1 230 ? -8.938 -14.68 4.582 1 98.38 230 LYS A C 1
ATOM 1832 O O . LYS A 1 230 ? -8.195 -15.57 4.996 1 98.38 230 LYS A O 1
ATOM 1837 N N . LYS A 1 231 ? -9.672 -14.781 3.533 1 98.62 231 LYS A N 1
ATOM 1838 C CA . LYS A 1 231 ? -9.766 -16.062 2.828 1 98.62 231 LYS A CA 1
ATOM 1839 C C . LYS A 1 231 ? -8.594 -16.234 1.863 1 98.62 231 LYS A C 1
ATOM 1841 O O . LYS A 1 231 ? -8.352 -17.344 1.372 1 98.62 231 LYS A O 1
ATOM 1846 N N . PHE A 1 232 ? -7.867 -15.195 1.58 1 98.94 232 PHE A N 1
ATOM 1847 C CA . PHE A 1 232 ? -6.727 -15.297 0.675 1 98.94 232 PHE A CA 1
ATOM 1848 C C . PHE A 1 232 ? -5.586 -16.062 1.324 1 98.94 232 PHE A C 1
ATOM 1850 O O . PHE A 1 232 ? -5.445 -16.062 2.549 1 98.94 232 PHE A O 1
ATOM 1857 N N . TYR A 1 233 ? -4.809 -16.781 0.549 1 98.94 233 TYR A N 1
ATOM 1858 C CA . TYR A 1 233 ? -3.479 -17.281 0.896 1 98.94 233 TYR A CA 1
ATOM 1859 C C . TYR A 1 233 ? -2.402 -16.297 0.453 1 98.94 233 TYR A C 1
ATOM 1861 O O . TYR A 1 233 ? -2.605 -15.523 -0.491 1 98.94 233 TYR A O 1
ATOM 1869 N N . VAL A 1 234 ? -1.297 -16.297 1.181 1 98.94 234 VAL A N 1
ATOM 1870 C CA . VAL A 1 234 ? -0.273 -15.32 0.825 1 98.94 234 VAL A CA 1
ATOM 1871 C C . VAL A 1 234 ? 1.11 -15.961 0.936 1 98.94 234 VAL A C 1
ATOM 1873 O O . VAL A 1 234 ? 1.29 -16.953 1.652 1 98.94 234 VAL A O 1
ATOM 1876 N N . ASP A 1 235 ? 2.018 -15.445 0.163 1 98.88 235 ASP A N 1
ATOM 1877 C CA . ASP A 1 235 ? 3.395 -15.914 0.306 1 98.88 235 ASP A CA 1
ATOM 1878 C C . ASP A 1 235 ? 4.203 -14.969 1.194 1 98.88 235 ASP A C 1
ATOM 1880 O O . ASP A 1 235 ? 3.633 -14.18 1.953 1 98.88 235 ASP A O 1
ATOM 1884 N N . THR A 1 236 ? 5.523 -15.102 1.188 1 98.81 236 THR A N 1
ATOM 1885 C CA . THR A 1 236 ? 6.363 -14.359 2.129 1 98.81 236 THR A CA 1
ATOM 1886 C C . THR A 1 236 ? 7.367 -13.484 1.386 1 98.81 236 THR A C 1
ATOM 1888 O O . THR A 1 236 ? 8.359 -13.047 1.964 1 98.81 236 THR A O 1
ATOM 1891 N N . ALA A 1 237 ? 7.105 -13.195 0.13 1 98.5 237 ALA A N 1
ATOM 1892 C CA . ALA A 1 237 ? 8.094 -12.562 -0.734 1 98.5 237 ALA A CA 1
ATOM 1893 C C . ALA A 1 237 ? 8.094 -11.047 -0.549 1 98.5 237 ALA A C 1
ATOM 1895 O O . ALA A 1 237 ? 7.805 -10.297 -1.487 1 98.5 237 ALA A O 1
ATOM 1896 N N . ILE A 1 238 ? 8.562 -10.57 0.622 1 97.88 238 ILE A N 1
ATOM 1897 C CA . ILE A 1 238 ? 8.609 -9.125 0.833 1 97.88 238 ILE A CA 1
ATOM 1898 C C . ILE A 1 238 ? 10.023 -8.703 1.217 1 97.88 238 ILE A C 1
ATOM 1900 O O . ILE A 1 238 ? 10.219 -7.656 1.842 1 97.88 238 ILE A O 1
ATOM 1904 N N . LEU A 1 239 ? 11.047 -9.664 0.901 1 97.38 239 LEU A N 1
ATOM 1905 C CA . LEU A 1 239 ? 12.469 -9.367 1.046 1 97.38 239 LEU A CA 1
ATOM 1906 C C . LEU A 1 239 ? 12.82 -9.109 2.506 1 97.38 239 LEU A C 1
ATOM 1908 O O . LEU A 1 239 ? 13.516 -8.141 2.82 1 97.38 239 LEU A O 1
ATOM 1912 N N . GLY A 1 240 ? 12.25 -10.047 3.328 1 95.88 240 GLY A N 1
ATOM 1913 C CA . GLY A 1 240 ? 12.531 -9.992 4.754 1 95.88 240 GLY A CA 1
ATOM 1914 C C . GLY A 1 240 ? 11.43 -9.32 5.555 1 95.88 240 GLY A C 1
ATOM 1915 O O . GLY A 1 240 ? 10.25 -9.609 5.363 1 95.88 240 GLY A O 1
ATOM 1916 N N . ASN A 1 241 ? 11.875 -8.602 6.652 1 96.19 241 ASN A N 1
ATOM 1917 C CA . ASN A 1 241 ? 10.945 -7.883 7.516 1 96.19 241 ASN A CA 1
ATOM 1918 C C . ASN A 1 241 ? 10.102 -8.836 8.359 1 96.19 241 ASN A C 1
ATOM 1920 O O . ASN A 1 241 ? 8.898 -8.992 8.117 1 96.19 241 ASN A O 1
ATOM 1924 N N . THR A 1 242 ? 10.648 -9.383 9.398 1 97.06 242 THR A N 1
ATOM 1925 C CA . THR A 1 242 ? 10.039 -10.391 10.266 1 97.06 242 THR A CA 1
ATOM 1926 C C . THR A 1 242 ? 8.758 -9.859 10.906 1 97.06 242 THR A C 1
ATOM 1928 O O . THR A 1 242 ? 7.719 -10.516 10.859 1 97.06 242 THR A O 1
ATOM 1931 N N . PRO A 1 243 ? 8.75 -8.633 11.383 1 95.62 243 PRO A N 1
ATOM 1932 C CA . PRO A 1 243 ? 7.512 -8.133 11.977 1 95.62 243 PRO A CA 1
ATOM 1933 C C . PRO A 1 243 ? 6.379 -8.008 10.961 1 95.62 243 PRO A C 1
ATOM 1935 O O . PRO A 1 243 ? 5.211 -8.211 11.305 1 95.62 243 PRO A O 1
ATOM 1938 N N . ALA A 1 244 ? 6.695 -7.652 9.742 1 97.94 244 ALA A N 1
ATOM 1939 C CA . ALA A 1 244 ? 5.676 -7.578 8.703 1 97.94 244 ALA A CA 1
ATOM 1940 C C . ALA A 1 244 ? 5.086 -8.961 8.414 1 97.94 244 ALA A C 1
ATOM 1942 O O . ALA A 1 244 ? 3.875 -9.094 8.211 1 97.94 244 ALA A O 1
ATOM 1943 N N . LEU A 1 245 ? 5.938 -9.977 8.375 1 98.12 245 LEU A N 1
ATOM 1944 C CA . LEU A 1 245 ? 5.449 -11.336 8.188 1 98.12 245 LEU A CA 1
ATOM 1945 C C . LEU A 1 245 ? 4.539 -11.75 9.336 1 98.12 245 LEU A C 1
ATOM 1947 O O . LEU A 1 245 ? 3.539 -12.438 9.125 1 98.12 245 LEU A O 1
ATOM 1951 N N . GLN A 1 246 ? 4.906 -11.328 10.547 1 96.62 246 GLN A N 1
ATOM 1952 C CA . GLN A 1 246 ? 4.047 -11.602 11.695 1 96.62 246 GLN A CA 1
ATOM 1953 C C . GLN A 1 246 ? 2.668 -10.977 11.516 1 96.62 246 GLN A C 1
ATOM 1955 O O . GLN A 1 246 ? 1.652 -11.586 11.852 1 96.62 246 GLN A O 1
ATOM 1960 N N . LEU A 1 247 ? 2.637 -9.797 10.977 1 97.5 247 LEU A N 1
ATOM 1961 C CA . LEU A 1 247 ? 1.373 -9.117 10.703 1 97.5 247 LEU A CA 1
ATOM 1962 C C . LEU A 1 247 ? 0.521 -9.922 9.727 1 97.5 247 LEU A C 1
ATOM 1964 O O . LEU A 1 247 ? -0.694 -10.031 9.906 1 97.5 247 LEU A O 1
ATOM 1968 N N . ALA A 1 248 ? 1.17 -10.414 8.711 1 98.44 248 ALA A N 1
ATOM 1969 C CA . ALA A 1 248 ? 0.463 -11.234 7.723 1 98.44 248 ALA A CA 1
ATOM 1970 C C . ALA A 1 248 ? -0.096 -12.5 8.367 1 98.44 248 ALA A C 1
ATOM 1972 O O . ALA A 1 248 ? -1.251 -12.859 8.133 1 98.44 248 ALA A O 1
ATOM 1973 N N . ILE A 1 249 ? 0.685 -13.133 9.219 1 98.56 249 ILE A N 1
ATOM 1974 C CA . ILE A 1 249 ? 0.265 -14.352 9.898 1 98.56 249 ILE A CA 1
ATOM 1975 C C . ILE A 1 249 ? -0.923 -14.047 10.812 1 98.56 249 ILE A C 1
ATOM 1977 O O . ILE A 1 249 ? -1.907 -14.789 10.828 1 98.56 249 ILE A O 1
ATOM 1981 N N . ASP A 1 250 ? -0.808 -12.922 11.508 1 97.31 250 ASP A N 1
ATOM 1982 C CA . ASP A 1 250 ? -1.871 -12.539 12.438 1 97.31 250 ASP A CA 1
ATOM 1983 C C . ASP A 1 250 ? -3.178 -12.273 11.688 1 97.31 250 ASP A C 1
ATOM 1985 O O . ASP A 1 250 ? -4.262 -12.547 12.211 1 97.31 250 ASP A O 1
ATOM 1989 N N . TYR A 1 251 ? -3.08 -11.773 10.531 1 98.25 251 TYR A N 1
ATOM 1990 C CA . TYR A 1 251 ? -4.27 -11.375 9.789 1 98.25 251 TYR A CA 1
ATOM 1991 C C . TYR A 1 251 ? -4.895 -12.57 9.078 1 98.25 251 TYR A C 1
ATOM 1993 O O . TYR A 1 251 ? -6.098 -12.812 9.203 1 98.25 251 TYR A O 1
ATOM 2001 N N . TYR A 1 252 ? -4.094 -13.375 8.359 1 98.69 252 TYR A N 1
ATOM 2002 C CA . TYR A 1 252 ? -4.625 -14.406 7.488 1 98.69 252 TYR A CA 1
ATOM 2003 C C . TYR A 1 252 ? -4.715 -15.742 8.219 1 98.69 252 TYR A C 1
ATOM 2005 O O . TYR A 1 252 ? -5.449 -16.641 7.793 1 98.69 252 TYR A O 1
ATOM 2013 N N . GLY A 1 253 ? -3.953 -15.938 9.273 1 98.69 253 GLY A N 1
ATOM 2014 C CA . GLY A 1 253 ? -3.816 -17.219 9.938 1 98.69 253 GLY A CA 1
ATOM 2015 C C . GLY A 1 253 ? -2.633 -18.031 9.43 1 98.69 253 GLY A C 1
ATOM 2016 O O . GLY A 1 253 ? -2.299 -17.984 8.25 1 98.69 253 GLY A O 1
ATOM 2017 N N . ILE A 1 254 ? -2.043 -18.766 10.289 1 98.75 254 ILE A N 1
ATOM 2018 C CA . ILE A 1 254 ? -0.797 -19.484 10.055 1 98.75 254 ILE A CA 1
ATOM 2019 C C . ILE A 1 254 ? -0.968 -20.438 8.875 1 98.75 254 ILE A C 1
ATOM 2021 O O . ILE A 1 254 ? -0.038 -20.641 8.094 1 98.75 254 ILE A O 1
ATOM 2025 N N . ASP A 1 255 ? -2.166 -20.969 8.656 1 98.75 255 ASP A N 1
ATOM 2026 C CA . ASP A 1 255 ? -2.408 -22 7.648 1 98.75 255 ASP A CA 1
ATOM 2027 C C . ASP A 1 255 ? -2.523 -21.375 6.258 1 98.75 255 ASP A C 1
ATOM 2029 O O . ASP A 1 255 ? -2.51 -22.094 5.254 1 98.75 255 ASP A O 1
ATOM 2033 N N . HIS A 1 256 ? -2.555 -20.016 6.203 1 98.88 256 HIS A N 1
ATOM 2034 C CA . HIS A 1 256 ? -2.729 -19.344 4.922 1 98.88 256 HIS A CA 1
ATOM 2035 C C . HIS A 1 256 ? -1.42 -18.734 4.441 1 98.88 256 HIS A C 1
ATOM 2037 O O . HIS A 1 256 ? -1.393 -18.031 3.418 1 98.88 256 HIS A O 1
ATOM 2043 N N . VAL A 1 257 ? -0.343 -18.891 5.137 1 98.94 257 VAL A N 1
ATOM 2044 C CA . VAL A 1 257 ? 0.93 -18.266 4.789 1 98.94 257 VAL A CA 1
ATOM 2045 C C . VAL A 1 257 ? 1.901 -19.328 4.277 1 98.94 257 VAL A C 1
ATOM 2047 O O . VAL A 1 257 ? 2.166 -20.312 4.961 1 98.94 257 VAL A O 1
ATOM 2050 N N . LEU A 1 258 ? 2.4 -19.109 3.076 1 98.94 258 LEU A N 1
ATOM 2051 C CA . LEU A 1 258 ? 3.305 -20.062 2.428 1 98.94 258 LEU A CA 1
ATOM 2052 C C . LEU A 1 258 ? 4.656 -19.406 2.146 1 98.94 258 LEU A C 1
ATOM 2054 O O . LEU A 1 258 ? 4.719 -18.25 1.743 1 98.94 258 LEU A O 1
ATOM 2058 N N . PHE A 1 259 ? 5.668 -20.234 2.287 1 98.88 259 PHE A N 1
ATOM 2059 C CA . PHE A 1 259 ? 7.004 -19.781 1.906 1 98.88 259 PHE A CA 1
ATOM 2060 C C . PHE A 1 259 ? 7.066 -19.469 0.416 1 98.88 259 PHE A C 1
ATOM 2062 O O . PHE A 1 259 ? 6.723 -20.312 -0.415 1 98.88 259 PHE A O 1
ATOM 2069 N N . GLY A 1 260 ? 7.359 -18.312 0.053 1 98.81 260 GLY A N 1
ATOM 2070 C CA . GLY A 1 260 ? 7.594 -17.812 -1.296 1 98.81 260 GLY A CA 1
ATOM 2071 C C . GLY A 1 260 ? 8.703 -16.781 -1.368 1 98.81 260 GLY A C 1
ATOM 2072 O O . GLY A 1 260 ? 8.805 -15.914 -0.499 1 98.81 260 GLY A O 1
ATOM 2073 N N . THR A 1 261 ? 9.539 -16.828 -2.439 1 98.38 261 THR A N 1
ATOM 2074 C CA . THR A 1 261 ? 10.727 -15.984 -2.449 1 98.38 261 THR A CA 1
ATOM 2075 C C . THR A 1 261 ? 10.711 -15.047 -3.652 1 98.38 261 THR A C 1
ATOM 2077 O O . THR A 1 261 ? 11.461 -14.07 -3.693 1 98.38 261 THR A O 1
ATOM 2080 N N . ASP A 1 262 ? 9.945 -15.328 -4.641 1 98.06 262 ASP A N 1
ATOM 2081 C CA . ASP A 1 262 ? 9.969 -14.555 -5.879 1 98.06 262 ASP A CA 1
ATOM 2082 C C . ASP A 1 262 ? 11.234 -14.844 -6.684 1 98.06 262 ASP A C 1
ATOM 2084 O O . ASP A 1 262 ? 11.562 -14.109 -7.617 1 98.06 262 ASP A O 1
ATOM 2088 N N . ALA A 1 263 ? 11.906 -15.922 -6.461 1 98 263 ALA A N 1
ATOM 2089 C CA . ALA A 1 263 ? 13.141 -16.281 -7.164 1 98 263 ALA A CA 1
ATOM 2090 C C . ALA A 1 263 ? 12.906 -16.359 -8.672 1 98 263 ALA A C 1
ATOM 2092 O O . ALA A 1 263 ? 11.836 -16.781 -9.117 1 98 263 ALA A O 1
ATOM 2093 N N . PRO A 1 264 ? 13.883 -15.891 -9.406 1 97.75 264 PRO A N 1
ATOM 2094 C CA . PRO A 1 264 ? 15.203 -15.438 -8.969 1 97.75 264 PRO A CA 1
ATOM 2095 C C . PRO A 1 264 ? 15.305 -13.914 -8.867 1 97.75 264 PRO A C 1
ATOM 2097 O O . PRO A 1 264 ? 16.391 -13.352 -9.055 1 97.75 264 PRO A O 1
ATOM 2100 N N . PHE A 1 265 ? 14.281 -13.242 -8.625 1 95.81 265 PHE A N 1
ATOM 2101 C CA . PHE A 1 265 ? 14.258 -11.781 -8.672 1 95.81 265 PHE A CA 1
ATOM 2102 C C . PHE A 1 265 ? 14.852 -11.195 -7.402 1 95.81 265 PHE A C 1
ATOM 2104 O O . PHE A 1 265 ? 15.094 -11.914 -6.43 1 95.81 265 PHE A O 1
ATOM 2111 N N . ALA A 1 266 ? 15.102 -9.82 -7.398 1 92 266 ALA A N 1
ATOM 2112 C CA . ALA A 1 266 ? 15.438 -8.914 -6.305 1 92 266 ALA A CA 1
ATOM 2113 C C . ALA A 1 266 ? 16.922 -9.008 -5.941 1 92 266 ALA A C 1
ATOM 2115 O O . ALA A 1 266 ? 17.625 -8 -5.891 1 92 266 ALA A O 1
ATOM 2116 N N . VAL A 1 267 ? 17.375 -10.312 -5.582 1 94.56 267 VAL A N 1
ATOM 2117 C CA . VAL A 1 267 ? 18.766 -10.492 -5.168 1 94.56 267 VAL A CA 1
ATOM 2118 C C . VAL A 1 267 ? 19.484 -11.43 -6.141 1 94.56 267 VAL A C 1
ATOM 2120 O O . VAL A 1 267 ? 19.047 -12.562 -6.344 1 94.56 267 VAL A O 1
ATOM 2123 N N . MET A 1 268 ? 20.484 -10.984 -6.711 1 94.19 268 MET A N 1
ATOM 2124 C CA . MET A 1 268 ? 21.219 -11.781 -7.691 1 94.19 268 MET A CA 1
ATOM 2125 C C . MET A 1 268 ? 22.266 -12.641 -7.012 1 94.19 268 MET A C 1
ATOM 2127 O O . MET A 1 268 ? 22.844 -12.25 -5.992 1 94.19 268 MET A O 1
ATOM 2131 N N . PRO A 1 269 ? 22.391 -13.797 -7.52 1 95.25 269 PRO A N 1
ATOM 2132 C CA . PRO A 1 269 ? 21.938 -14.273 -8.828 1 95.25 269 PRO A CA 1
ATOM 2133 C C . PRO A 1 269 ? 20.656 -15.117 -8.742 1 95.25 269 PRO A C 1
ATOM 2135 O O . PRO A 1 269 ? 20.016 -15.383 -9.766 1 95.25 269 PRO A O 1
ATOM 2138 N N . SER A 1 270 ? 20.297 -15.555 -7.531 1 95.81 270 SER A N 1
ATOM 2139 C CA . SER A 1 270 ? 19.328 -16.641 -7.508 1 95.81 270 SER A CA 1
ATOM 2140 C C . SER A 1 270 ? 18.109 -16.266 -6.66 1 95.81 270 SER A C 1
ATOM 2142 O O . SER A 1 270 ? 17.281 -17.125 -6.359 1 95.81 270 SER A O 1
ATOM 2144 N N . GLY A 1 271 ? 18.016 -15.008 -6.254 1 96.25 271 GLY A N 1
ATOM 2145 C CA . GLY A 1 271 ? 16.828 -14.578 -5.539 1 96.25 271 GLY A CA 1
ATOM 2146 C C . GLY A 1 271 ? 17.062 -14.344 -4.062 1 96.25 271 GLY A C 1
ATOM 2147 O O . GLY A 1 271 ? 18.203 -14.398 -3.596 1 96.25 271 GLY A O 1
ATOM 2148 N N . ALA A 1 272 ? 16.031 -14.125 -3.295 1 97.5 272 ALA A N 1
ATOM 2149 C CA . ALA A 1 272 ? 16.109 -13.641 -1.921 1 97.5 272 ALA A CA 1
ATOM 2150 C C . ALA A 1 272 ? 15.859 -14.766 -0.925 1 97.5 272 ALA A C 1
ATOM 2152 O O . ALA A 1 272 ? 15.312 -14.539 0.155 1 97.5 272 ALA A O 1
ATOM 2153 N N . ASP A 1 273 ? 16.203 -15.992 -1.284 1 97.5 273 ASP A N 1
ATOM 2154 C CA . ASP A 1 273 ? 15.93 -17.172 -0.472 1 97.5 273 ASP A CA 1
ATOM 2155 C C . ASP A 1 273 ? 16.484 -17.016 0.941 1 97.5 273 ASP A C 1
ATOM 2157 O O . ASP A 1 273 ? 15.773 -17.234 1.923 1 97.5 273 ASP A O 1
ATOM 2161 N N . GLN A 1 274 ? 17.688 -16.562 1.078 1 97.25 274 GLN A N 1
ATOM 2162 C CA . GLN A 1 274 ? 18.344 -16.469 2.377 1 97.25 274 GLN A CA 1
ATOM 2163 C C . GLN A 1 274 ? 17.672 -15.406 3.252 1 97.25 274 GLN A C 1
ATOM 2165 O O . GLN A 1 274 ? 17.438 -15.641 4.441 1 97.25 274 GLN A O 1
ATOM 2170 N N . ILE A 1 275 ? 17.391 -14.281 2.682 1 97.56 275 ILE A N 1
ATOM 2171 C CA . ILE A 1 275 ? 16.797 -13.156 3.402 1 97.56 275 ILE A CA 1
ATOM 2172 C C . ILE A 1 275 ? 15.422 -13.555 3.924 1 97.56 275 ILE A C 1
ATOM 2174 O O . ILE A 1 275 ? 15.094 -13.297 5.082 1 97.56 275 ILE A O 1
ATOM 2178 N N . ILE A 1 276 ? 14.656 -14.203 3.104 1 98.19 276 ILE A N 1
ATOM 2179 C CA . ILE A 1 276 ? 13.281 -14.555 3.453 1 98.19 276 ILE A CA 1
ATOM 2180 C C . ILE A 1 276 ? 13.281 -15.711 4.449 1 98.19 276 ILE A C 1
ATOM 2182 O O . ILE A 1 276 ? 12.516 -15.711 5.414 1 98.19 276 ILE A O 1
ATOM 2186 N N . THR A 1 277 ? 14.125 -16.703 4.23 1 98.25 277 THR A N 1
ATOM 2187 C CA . THR A 1 277 ? 14.258 -17.812 5.168 1 98.25 277 THR A CA 1
ATOM 2188 C C . THR A 1 277 ? 14.633 -17.297 6.555 1 98.25 277 THR A C 1
ATOM 2190 O O . THR A 1 277 ? 14.047 -17.719 7.555 1 98.25 277 THR A O 1
ATOM 2193 N N . GLN A 1 278 ? 15.586 -16.406 6.602 1 98.19 278 GLN A N 1
ATOM 2194 C CA . GLN A 1 278 ? 16 -15.852 7.883 1 98.19 278 GLN A CA 1
ATOM 2195 C C . GLN A 1 278 ? 14.875 -15.078 8.555 1 98.19 278 GLN A C 1
ATOM 2197 O O . GLN A 1 278 ? 14.688 -15.172 9.773 1 98.19 278 GLN A O 1
ATOM 2202 N N . ALA A 1 279 ? 14.125 -14.328 7.777 1 98.06 279 ALA A N 1
ATOM 2203 C CA . ALA A 1 279 ? 13 -13.57 8.32 1 98.06 279 ALA A CA 1
ATOM 2204 C C . ALA A 1 279 ? 11.969 -14.492 8.953 1 98.06 279 ALA A C 1
ATOM 2206 O O . ALA A 1 279 ? 11.375 -14.164 9.992 1 98.06 279 ALA A O 1
ATOM 2207 N N . ILE A 1 280 ? 11.727 -15.633 8.336 1 98.56 280 ILE A N 1
ATOM 2208 C CA . ILE A 1 280 ? 10.773 -16.609 8.867 1 98.56 280 ILE A CA 1
ATOM 2209 C C . ILE A 1 280 ? 11.352 -17.25 10.125 1 98.56 280 ILE A C 1
ATOM 2211 O O . ILE A 1 280 ? 10.648 -17.406 11.125 1 98.56 280 ILE A O 1
ATOM 2215 N N . ASN A 1 281 ? 12.617 -17.578 10.055 1 98.38 281 ASN A N 1
ATOM 2216 C CA . ASN A 1 281 ? 13.273 -18.188 11.203 1 98.38 281 ASN A CA 1
ATOM 2217 C C . ASN A 1 281 ? 13.273 -17.25 12.414 1 98.38 281 ASN A C 1
ATOM 2219 O O . ASN A 1 281 ? 13.242 -17.719 13.555 1 98.38 281 ASN A O 1
ATOM 2223 N N . ASP A 1 282 ? 13.242 -15.977 12.188 1 97.94 282 ASP A N 1
ATOM 2224 C CA . ASP A 1 282 ? 13.305 -14.984 13.258 1 97.94 282 ASP A CA 1
ATOM 2225 C C . ASP A 1 282 ? 11.93 -14.758 13.883 1 97.94 282 ASP A C 1
ATOM 2227 O O . ASP A 1 282 ? 11.812 -14.086 14.906 1 97.94 282 ASP A O 1
ATOM 2231 N N . LEU A 1 283 ? 10.898 -15.266 13.266 1 97.44 283 LEU A N 1
ATOM 2232 C CA . LEU A 1 283 ? 9.578 -15.188 13.883 1 97.44 283 LEU A CA 1
ATOM 2233 C C . LEU A 1 283 ? 9.562 -15.898 15.234 1 97.44 283 LEU A C 1
ATOM 2235 O O . LEU A 1 283 ? 10.211 -16.938 15.398 1 97.44 283 LEU A O 1
ATOM 2239 N N . THR A 1 284 ? 8.758 -15.359 16.203 1 96.19 284 THR A N 1
ATOM 2240 C CA . THR A 1 284 ? 8.586 -15.984 17.5 1 96.19 284 THR A CA 1
ATOM 2241 C C . THR A 1 284 ? 7.344 -16.875 17.531 1 96.19 284 THR A C 1
ATOM 2243 O O . THR A 1 284 ? 6.379 -16.578 18.234 1 96.19 284 THR A O 1
ATOM 2246 N N . ILE A 1 285 ? 7.41 -17.922 16.703 1 97.38 285 ILE A N 1
ATOM 2247 C CA . ILE A 1 285 ? 6.359 -18.938 16.609 1 97.38 285 ILE A CA 1
ATOM 2248 C C . ILE A 1 285 ? 6.973 -20.328 16.75 1 97.38 285 ILE A C 1
ATOM 2250 O O . ILE A 1 285 ? 8.195 -20.469 16.766 1 97.38 285 ILE A O 1
ATOM 2254 N N . SER A 1 286 ? 6.199 -21.359 16.922 1 98.12 286 SER A N 1
ATOM 2255 C CA . SER A 1 286 ? 6.695 -22.719 17.156 1 98.12 286 SER A CA 1
ATOM 2256 C C . SER A 1 286 ? 7.371 -23.281 15.906 1 98.12 286 SER A C 1
ATOM 2258 O O . SER A 1 286 ? 7.117 -22.812 14.789 1 98.12 286 SER A O 1
ATOM 2260 N N . ASP A 1 287 ? 8.195 -24.188 16.078 1 97.75 287 ASP A N 1
ATOM 2261 C CA . ASP A 1 287 ? 8.828 -24.875 14.953 1 97.75 287 ASP A CA 1
ATOM 2262 C C . ASP A 1 287 ? 7.789 -25.562 14.07 1 97.75 287 ASP A C 1
ATOM 2264 O O . ASP A 1 287 ? 7.965 -25.656 12.852 1 97.75 287 ASP A O 1
ATOM 2268 N N . LYS A 1 288 ? 6.766 -26.016 14.734 1 98.06 288 LYS A N 1
ATOM 2269 C CA . LYS A 1 288 ? 5.672 -26.625 13.977 1 98.06 288 LYS A CA 1
ATOM 2270 C C . LYS A 1 288 ? 5.035 -25.609 13.031 1 98.06 288 LYS A C 1
ATOM 2272 O O . LYS A 1 288 ? 4.727 -25.938 11.883 1 98.06 288 LYS A O 1
ATOM 2277 N N . ASP A 1 289 ? 4.82 -24.406 13.508 1 98.44 289 ASP A N 1
ATOM 2278 C CA . ASP A 1 289 ? 4.234 -23.344 12.688 1 98.44 289 ASP A CA 1
ATOM 2279 C C . ASP A 1 289 ? 5.188 -22.922 11.57 1 98.44 289 ASP A C 1
ATOM 2281 O O . ASP A 1 289 ? 4.754 -22.656 10.445 1 98.44 289 ASP A O 1
ATOM 2285 N N . LYS A 1 290 ? 6.488 -22.844 11.883 1 98.56 290 LYS A N 1
ATOM 2286 C CA . LYS A 1 290 ? 7.461 -22.562 10.836 1 98.56 290 LYS A CA 1
ATOM 2287 C C . LYS A 1 290 ? 7.441 -23.641 9.758 1 98.56 290 LYS A C 1
ATOM 2289 O O . LYS A 1 290 ? 7.555 -23.344 8.57 1 98.56 290 LYS A O 1
ATOM 2294 N N . GLN A 1 291 ? 7.285 -24.859 10.195 1 98.31 291 GLN A N 1
ATOM 2295 C CA . GLN A 1 291 ? 7.184 -25.969 9.25 1 98.31 291 GLN A CA 1
ATOM 2296 C C . GLN A 1 291 ? 5.941 -25.828 8.375 1 98.31 291 GLN A C 1
ATOM 2298 O O . GLN A 1 291 ? 5.969 -26.172 7.191 1 98.31 291 GLN A O 1
ATOM 2303 N N . LYS A 1 292 ? 4.852 -25.359 8.945 1 98.69 292 LYS A N 1
ATOM 2304 C CA . LYS A 1 292 ? 3.66 -25.078 8.148 1 98.69 292 LYS A CA 1
ATOM 2305 C C . LYS A 1 292 ? 3.969 -24.078 7.027 1 98.69 292 LYS A C 1
ATOM 2307 O O . LYS A 1 292 ? 3.635 -24.328 5.863 1 98.69 292 LYS A O 1
ATOM 2312 N N . ILE A 1 293 ? 4.66 -23.031 7.34 1 98.88 293 ILE A N 1
ATOM 2313 C CA . ILE A 1 293 ? 4.98 -22 6.363 1 98.88 293 ILE A CA 1
ATOM 2314 C C . ILE A 1 293 ? 5.926 -22.562 5.305 1 98.88 293 ILE A C 1
ATOM 2316 O O . ILE A 1 293 ? 5.668 -22.438 4.105 1 98.88 293 ILE A O 1
ATOM 2320 N N . PHE A 1 294 ? 6.965 -23.281 5.727 1 98.81 294 PHE A N 1
ATOM 2321 C CA . PHE A 1 294 ? 8.039 -23.719 4.84 1 98.81 294 PHE A CA 1
ATOM 2322 C C . PHE A 1 294 ? 7.582 -24.875 3.953 1 98.81 294 PHE A C 1
ATOM 2324 O O . PHE A 1 294 ? 8.172 -25.125 2.9 1 98.81 294 PHE A O 1
ATOM 2331 N N . HIS A 1 295 ? 6.52 -25.609 4.426 1 98.44 295 HIS A N 1
ATOM 2332 C CA . HIS A 1 295 ? 6.312 -26.891 3.758 1 98.44 295 HIS A CA 1
ATOM 2333 C C . HIS A 1 295 ? 4.836 -27.266 3.752 1 98.44 295 HIS A C 1
ATOM 2335 O O . HIS A 1 295 ? 4.227 -27.391 2.689 1 98.44 295 HIS A O 1
ATOM 2341 N N . ASP A 1 296 ? 4.184 -27.438 4.875 1 98.56 296 ASP A N 1
ATOM 2342 C CA . ASP A 1 296 ? 2.904 -28.125 5.016 1 98.56 296 ASP A CA 1
ATOM 2343 C C . ASP A 1 296 ? 1.783 -27.344 4.332 1 98.56 296 ASP A C 1
ATOM 2345 O O . ASP A 1 296 ? 0.895 -27.938 3.715 1 98.56 296 ASP A O 1
ATOM 2349 N N . ASN A 1 297 ? 1.815 -26.062 4.438 1 98.81 297 ASN A N 1
ATOM 2350 C CA . ASN A 1 297 ? 0.729 -25.25 3.9 1 98.81 297 ASN A CA 1
ATOM 2351 C C . ASN A 1 297 ? 0.639 -25.359 2.383 1 98.81 297 ASN A C 1
ATOM 2353 O O . ASN A 1 297 ? -0.453 -25.297 1.814 1 98.81 297 ASN A O 1
ATOM 2357 N N . TYR A 1 298 ? 1.771 -25.578 1.727 1 98.69 298 TYR A N 1
ATOM 2358 C CA . TYR A 1 298 ? 1.759 -25.766 0.281 1 98.69 298 TYR A CA 1
ATOM 2359 C C . TYR A 1 298 ? 0.96 -27 -0.101 1 98.69 298 TYR A C 1
ATOM 2361 O O . TYR A 1 298 ? 0.099 -26.938 -0.982 1 98.69 298 TYR A O 1
ATOM 2369 N N . TYR A 1 299 ? 1.19 -28.047 0.542 1 98 299 TYR A N 1
ATOM 2370 C CA . TYR A 1 299 ? 0.52 -29.297 0.212 1 98 299 TYR A CA 1
ATOM 2371 C C . TYR A 1 299 ? -0.956 -29.25 0.587 1 98 299 TYR A C 1
ATOM 2373 O O . TYR A 1 299 ? -1.797 -29.844 -0.083 1 98 299 TYR A O 1
ATOM 2381 N N . SER A 1 300 ? -1.268 -28.5 1.661 1 98.25 300 SER A N 1
ATOM 2382 C CA . SER A 1 300 ? -2.668 -28.281 2.008 1 98.25 300 SER A CA 1
ATOM 2383 C C . SER A 1 300 ? -3.381 -27.453 0.938 1 98.25 300 SER A C 1
ATOM 2385 O O . SER A 1 300 ? -4.547 -27.703 0.634 1 98.25 300 SER A O 1
ATOM 2387 N N . LEU A 1 301 ? -2.686 -26.484 0.354 1 98.5 301 LEU A N 1
ATOM 2388 C CA . LEU A 1 301 ? -3.256 -25.594 -0.657 1 98.5 301 LEU A CA 1
ATOM 2389 C C . LEU A 1 301 ? -3.639 -26.375 -1.909 1 98.5 301 LEU A C 1
ATOM 2391 O O . LEU A 1 301 ? -4.699 -26.141 -2.492 1 98.5 301 LEU A O 1
ATOM 2395 N N . ILE A 1 302 ? -2.758 -27.328 -2.336 1 97.44 302 ILE A N 1
ATOM 2396 C CA . ILE A 1 302 ? -2.959 -27.953 -3.637 1 97.44 302 ILE A CA 1
ATOM 2397 C C . ILE A 1 302 ? -3.795 -29.234 -3.477 1 97.44 302 ILE A C 1
ATOM 2399 O O . ILE A 1 302 ? -4.078 -29.922 -4.457 1 97.44 302 ILE A O 1
ATOM 2403 N N . LYS A 1 303 ? -4.199 -29.484 -2.16 1 87.56 303 LYS A N 1
ATOM 2404 C CA . LYS A 1 303 ? -5.062 -30.641 -1.907 1 87.56 303 LYS A CA 1
ATOM 2405 C C . LYS A 1 303 ? -6.508 -30.328 -2.287 1 87.56 303 LYS A C 1
ATOM 2407 O O . LYS A 1 303 ? -6.945 -29.188 -2.217 1 87.56 303 LYS A O 1
ATOM 2412 N N . GLU A 1 304 ? -7.23 -31.453 -2.729 1 77.38 304 GLU A N 1
ATOM 2413 C CA . GLU A 1 304 ? -8.641 -31.297 -3.074 1 77.38 304 GLU A CA 1
ATOM 2414 C C . GLU A 1 304 ? -9.516 -31.25 -1.823 1 77.38 304 GLU A C 1
ATOM 2416 O O . GLU A 1 304 ? -9.188 -31.844 -0.802 1 77.38 304 GLU A O 1
ATOM 2421 N N . MET B 1 1 ? -2.785 11.898 35.031 1 57.75 1 MET B N 1
ATOM 2422 C CA . MET B 1 1 ? -2.543 11.203 33.75 1 57.75 1 MET B CA 1
ATOM 2423 C C . MET B 1 1 ? -1.922 12.148 32.719 1 57.75 1 MET B C 1
ATOM 2425 O O . MET B 1 1 ? -2.221 13.344 32.719 1 57.75 1 MET B O 1
ATOM 2429 N N . THR B 1 2 ? -0.762 11.781 32.188 1 78.5 2 THR B N 1
ATOM 2430 C CA . THR B 1 2 ? -0.003 12.688 31.328 1 78.5 2 THR B CA 1
ATOM 2431 C C . THR B 1 2 ? -0.806 13.062 30.094 1 78.5 2 THR B C 1
ATOM 2433 O O . THR B 1 2 ? -1.505 12.219 29.516 1 78.5 2 THR B O 1
ATOM 2436 N N . THR B 1 3 ? -1.029 14.375 29.812 1 93.75 3 THR B N 1
ATOM 2437 C CA . THR B 1 3 ? -1.729 14.938 28.656 1 93.75 3 THR B CA 1
ATOM 2438 C C . THR B 1 3 ? -1.186 14.352 27.359 1 93.75 3 THR B C 1
ATOM 2440 O O . THR B 1 3 ? 0.029 14.227 27.188 1 93.75 3 THR B O 1
ATOM 2443 N N . LYS B 1 4 ? -2.062 13.82 26.531 1 98.25 4 LYS B N 1
ATOM 2444 C CA . LYS B 1 4 ? -1.72 13.359 25.188 1 98.25 4 LYS B CA 1
ATOM 2445 C C . LYS B 1 4 ? -1.908 14.477 24.172 1 98.25 4 LYS B C 1
ATOM 2447 O O . LYS B 1 4 ? -2.758 15.352 24.344 1 98.25 4 LYS B O 1
ATOM 2452 N N . ILE B 1 5 ? -1.088 14.5 23.172 1 98.75 5 ILE B N 1
ATOM 2453 C CA . ILE B 1 5 ? -1.244 15.43 22.047 1 98.75 5 ILE B CA 1
ATOM 2454 C C . ILE B 1 5 ? -1.569 14.656 20.781 1 98.75 5 ILE B C 1
ATOM 2456 O O . ILE B 1 5 ? -0.72 13.938 20.25 1 98.75 5 ILE B O 1
ATOM 2460 N N . ASP B 1 6 ? -2.777 14.742 20.344 1 98.81 6 ASP B N 1
ATOM 2461 C CA . ASP B 1 6 ? -3.129 14.25 19.016 1 98.81 6 ASP B CA 1
ATOM 2462 C C . ASP B 1 6 ? -2.584 15.172 17.922 1 98.81 6 ASP B C 1
ATOM 2464 O O . ASP B 1 6 ? -3.195 16.203 17.609 1 98.81 6 ASP B O 1
ATOM 2468 N N . ALA B 1 7 ? -1.522 14.773 17.297 1 98.88 7 ALA B N 1
ATOM 2469 C CA . ALA B 1 7 ? -0.743 15.656 16.438 1 98.88 7 ALA B CA 1
ATOM 2470 C C . ALA B 1 7 ? -1.404 15.812 15.07 1 98.88 7 ALA B C 1
ATOM 2472 O O . ALA B 1 7 ? -0.976 16.625 14.258 1 98.88 7 ALA B O 1
ATOM 2473 N N . TYR B 1 8 ? -2.443 15.047 14.789 1 98.69 8 TYR B N 1
ATOM 2474 C CA . TYR B 1 8 ? -3.014 15.07 13.445 1 98.69 8 TYR B CA 1
ATOM 2475 C C . TYR B 1 8 ? -4.527 14.898 13.492 1 98.69 8 TYR B C 1
ATOM 2477 O O . TYR B 1 8 ? -5.039 13.805 13.242 1 98.69 8 TYR B O 1
ATOM 2485 N N . ALA B 1 9 ? -5.262 15.898 13.781 1 98.69 9 ALA B N 1
ATOM 2486 C CA . ALA B 1 9 ? -6.723 15.977 13.781 1 98.69 9 ALA B CA 1
ATOM 2487 C C . ALA B 1 9 ? -7.215 17.047 12.812 1 98.69 9 ALA B C 1
ATOM 2489 O O . ALA B 1 9 ? -6.434 17.875 12.344 1 98.69 9 ALA B O 1
ATOM 2490 N N . HIS B 1 10 ? -8.5 16.984 12.469 1 98.56 10 HIS B N 1
ATOM 2491 C CA . HIS B 1 10 ? -9.016 17.906 11.453 1 98.56 10 HIS B CA 1
ATOM 2492 C C . HIS B 1 10 ? -10.188 18.719 11.977 1 98.56 10 HIS B C 1
ATOM 2494 O O . HIS B 1 10 ? -10.867 18.297 12.922 1 98.56 10 HIS B O 1
ATOM 2500 N N . ILE B 1 11 ? -10.336 19.797 11.344 1 98.25 11 ILE B N 1
ATOM 2501 C CA . ILE B 1 11 ? -11.477 20.672 11.609 1 98.25 11 ILE B CA 1
ATOM 2502 C C . ILE B 1 11 ? -11.852 21.422 10.336 1 98.25 11 ILE B C 1
ATOM 2504 O O . ILE B 1 11 ? -11.039 21.547 9.422 1 98.25 11 ILE B O 1
ATOM 2508 N N . LEU B 1 12 ? -13.062 21.828 10.188 1 98 12 LEU B N 1
ATOM 2509 C CA . LEU B 1 12 ? -13.516 22.781 9.18 1 98 12 LEU B CA 1
ATOM 2510 C C . LEU B 1 12 ? -14.172 23.984 9.836 1 98 12 LEU B C 1
ATOM 2512 O O . LEU B 1 12 ? -15.367 23.969 10.141 1 98 12 LEU B O 1
ATOM 2516 N N . PRO B 1 13 ? -13.367 25.062 10 1 96.81 13 PRO B N 1
ATOM 2517 C CA . PRO B 1 13 ? -13.875 26.234 10.719 1 96.81 13 PRO B CA 1
ATOM 2518 C C . PRO B 1 13 ? -15.039 26.906 9.992 1 96.81 13 PRO B C 1
ATOM 2520 O O . PRO B 1 13 ? -15.047 26.984 8.758 1 96.81 13 PRO B O 1
ATOM 2523 N N . ALA B 1 14 ? -15.945 27.484 10.695 1 96.38 14 ALA B N 1
ATOM 2524 C CA . ALA B 1 14 ? -17.234 27.953 10.18 1 96.38 14 ALA B CA 1
ATOM 2525 C C . ALA B 1 14 ? -17.031 29.109 9.211 1 96.38 14 ALA B C 1
ATOM 2527 O O . ALA B 1 14 ? -17.656 29.156 8.141 1 96.38 14 ALA B O 1
ATOM 2528 N N . LYS B 1 15 ? -16.219 30.125 9.602 1 97.56 15 LYS B N 1
ATOM 2529 C CA . LYS B 1 15 ? -16.016 31.281 8.742 1 97.56 15 LYS B CA 1
ATOM 2530 C C . LYS B 1 15 ? -15.352 30.891 7.426 1 97.56 15 LYS B C 1
ATOM 2532 O O . LYS B 1 15 ? -15.75 31.359 6.359 1 97.56 15 LYS B O 1
ATOM 2537 N N . TYR B 1 16 ? -14.367 30.078 7.52 1 97.81 16 TYR B N 1
ATOM 2538 C CA . TYR B 1 16 ? -13.695 29.594 6.32 1 97.81 16 TYR B CA 1
ATOM 2539 C C . TYR B 1 16 ? -14.672 28.875 5.398 1 97.81 16 TYR B C 1
ATOM 2541 O O . TYR B 1 16 ? -14.703 29.141 4.195 1 97.81 16 TYR B O 1
ATOM 2549 N N . TYR B 1 17 ? -15.422 27.953 6.008 1 97.5 17 TYR B N 1
ATOM 2550 C CA . TYR B 1 17 ? -16.375 27.172 5.234 1 97.5 17 TYR B CA 1
ATOM 2551 C C . TYR B 1 17 ? -17.359 28.094 4.504 1 97.5 17 TYR B C 1
ATOM 2553 O O . TYR B 1 17 ? -17.641 27.891 3.322 1 97.5 17 TYR B O 1
ATOM 2561 N N . GLN B 1 18 ? -17.844 29.109 5.156 1 97.38 18 GLN B N 1
ATOM 2562 C CA . GLN B 1 18 ? -18.797 30.047 4.555 1 97.38 18 GLN B CA 1
ATOM 2563 C C . GLN B 1 18 ? -18.156 30.797 3.393 1 97.38 18 GLN B C 1
ATOM 2565 O O . GLN B 1 18 ? -18.797 31.016 2.355 1 97.38 18 GLN B O 1
ATOM 2570 N N . LYS B 1 19 ? -16.938 31.219 3.609 1 98 19 LYS B N 1
ATOM 2571 C CA . LYS B 1 19 ? -16.219 31.906 2.531 1 98 19 LYS B CA 1
ATOM 2572 C C . LYS B 1 19 ? -16.047 30.984 1.324 1 98 19 LYS B C 1
ATOM 2574 O O . LYS B 1 19 ? -16.234 31.406 0.182 1 98 19 LYS B O 1
ATOM 2579 N N . MET B 1 20 ? -15.734 29.734 1.562 1 97.81 20 MET B N 1
ATOM 2580 C CA . MET B 1 20 ? -15.539 28.781 0.474 1 97.81 20 MET B CA 1
ATOM 2581 C C . MET B 1 20 ? -16.844 28.516 -0.252 1 97.81 20 MET B C 1
ATOM 2583 O O . MET B 1 20 ? -16.859 28.312 -1.469 1 97.81 20 MET B O 1
ATOM 2587 N N . LEU B 1 21 ? -17.969 28.484 0.497 1 97.25 21 LEU B N 1
ATOM 2588 C CA . LEU B 1 21 ? -19.281 28.297 -0.117 1 97.25 21 LEU B CA 1
ATOM 2589 C C . LEU B 1 21 ? -19.609 29.438 -1.065 1 97.25 21 LEU B C 1
ATOM 2591 O O . LEU B 1 21 ? -20.266 29.234 -2.088 1 97.25 21 LEU B O 1
ATOM 2595 N N . SER B 1 22 ? -19.156 30.625 -0.672 1 97.5 22 SER B N 1
ATOM 2596 C CA . SER B 1 22 ? -19.375 31.781 -1.534 1 97.5 22 SER B CA 1
ATOM 2597 C C . SER B 1 22 ? -18.594 31.656 -2.84 1 97.5 22 SER B C 1
ATOM 2599 O O . SER B 1 22 ? -19.031 32.156 -3.877 1 97.5 22 SER B O 1
ATOM 2601 N N . VAL B 1 23 ? -17.484 30.969 -2.783 1 97.44 23 VAL B N 1
ATOM 2602 C CA . VAL B 1 23 ? -16.625 30.75 -3.949 1 97.44 23 VAL B CA 1
ATOM 2603 C C . VAL B 1 23 ? -17.203 29.609 -4.789 1 97.44 23 VAL B C 1
ATOM 2605 O O . VAL B 1 23 ? -17.266 29.703 -6.016 1 97.44 23 VAL B O 1
ATOM 2608 N N . GLU B 1 24 ? -17.594 28.516 -4.16 1 97.19 24 GLU B N 1
ATOM 2609 C CA . GLU B 1 24 ? -18.141 27.328 -4.801 1 97.19 24 GLU B CA 1
ATOM 2610 C C . GLU B 1 24 ? -19.281 26.734 -3.992 1 97.19 24 GLU B C 1
ATOM 2612 O O . GLU B 1 24 ? -19.062 25.891 -3.111 1 97.19 24 GLU B O 1
ATOM 2617 N N . PRO B 1 25 ? -20.469 27.047 -4.355 1 96.56 25 PRO B N 1
ATOM 2618 C CA . PRO B 1 25 ? -21.656 26.625 -3.594 1 96.56 25 PRO B CA 1
ATOM 2619 C C . PRO B 1 25 ? -21.844 25.109 -3.619 1 96.56 25 PRO B C 1
ATOM 2621 O O . PRO B 1 25 ? -22.562 24.562 -2.775 1 96.56 25 PRO B O 1
ATOM 2624 N N . ASN B 1 26 ? -21.234 24.406 -4.562 1 96.44 26 ASN B N 1
ATOM 2625 C CA . ASN B 1 26 ? -21.438 22.969 -4.719 1 96.44 26 ASN B CA 1
ATOM 2626 C C . ASN B 1 26 ? -20.484 22.172 -3.846 1 96.44 26 ASN B C 1
ATOM 2628 O O . ASN B 1 26 ? -20.469 20.938 -3.914 1 96.44 26 ASN B O 1
ATOM 2632 N N . ILE B 1 27 ? -19.672 22.766 -2.965 1 95.31 27 ILE B N 1
ATOM 2633 C CA . ILE B 1 27 ? -18.688 22.141 -2.105 1 95.31 27 ILE B CA 1
ATOM 2634 C C . ILE B 1 27 ? -19.344 21.047 -1.265 1 95.31 27 ILE B C 1
ATOM 2636 O O . ILE B 1 27 ? -18.812 19.938 -1.153 1 95.31 27 ILE B O 1
ATOM 2640 N N . PRO B 1 28 ? -20.578 21.219 -0.766 1 93.69 28 PRO B N 1
ATOM 2641 C CA . PRO B 1 28 ? -21.188 20.172 0.064 1 93.69 28 PRO B CA 1
ATOM 2642 C C . PRO B 1 28 ? -21.422 18.875 -0.7 1 93.69 28 PRO B C 1
ATOM 2644 O O . PRO B 1 28 ? -21.375 17.797 -0.111 1 93.69 28 PRO B O 1
ATOM 2647 N N . ASN B 1 29 ? -21.609 18.984 -1.985 1 94.56 29 ASN B N 1
ATOM 2648 C CA . ASN B 1 29 ? -21.812 17.797 -2.816 1 94.56 29 ASN B CA 1
ATOM 2649 C C . ASN B 1 29 ? -20.5 17.141 -3.201 1 94.56 29 ASN B C 1
ATOM 2651 O O . ASN B 1 29 ? -20.453 15.938 -3.484 1 94.56 29 ASN B O 1
ATOM 2655 N N . MET B 1 30 ? -19.469 17.922 -3.113 1 93.81 30 MET B N 1
ATOM 2656 C CA . MET B 1 30 ? -18.172 17.453 -3.557 1 93.81 30 MET B CA 1
ATOM 2657 C C . MET B 1 30 ? -17.438 16.734 -2.424 1 93.81 30 MET B C 1
ATOM 2659 O O . MET B 1 30 ? -16.578 15.883 -2.672 1 93.81 30 MET B O 1
ATOM 2663 N N . PHE B 1 31 ? -17.766 17.078 -1.234 1 94.88 31 PHE B N 1
ATOM 2664 C CA . PHE B 1 31 ? -17.031 16.578 -0.077 1 94.88 31 PHE B CA 1
ATOM 2665 C C . PHE B 1 31 ? -17.984 16.016 0.968 1 94.88 31 PHE B C 1
ATOM 2667 O O . PHE B 1 31 ? -18.391 16.719 1.892 1 94.88 31 PHE B O 1
ATOM 2674 N N . PRO B 1 32 ? -18.156 14.727 0.935 1 90.75 32 PRO B N 1
ATOM 2675 C CA . PRO B 1 32 ? -19.141 14.086 1.801 1 90.75 32 PRO B CA 1
ATOM 2676 C C . PRO B 1 32 ? -18.812 14.219 3.283 1 90.75 32 PRO B C 1
ATOM 2678 O O . PRO B 1 32 ? -19.703 14.141 4.133 1 90.75 32 PRO B O 1
ATOM 2681 N N . PHE B 1 33 ? -17.562 14.492 3.611 1 92.38 33 PHE B N 1
ATOM 2682 C CA . PHE B 1 33 ? -17.172 14.555 5.012 1 92.38 33 PHE B CA 1
ATOM 2683 C C . PHE B 1 33 ? -17.781 15.773 5.699 1 92.38 33 PHE B C 1
ATOM 2685 O O . PHE B 1 33 ? -17.766 15.867 6.93 1 92.38 33 PHE B O 1
ATOM 2692 N N . ILE B 1 34 ? -18.359 16.719 4.969 1 93.5 34 ILE B N 1
ATOM 2693 C CA . ILE B 1 34 ? -18.969 17.922 5.527 1 93.5 34 ILE B CA 1
ATOM 2694 C C . ILE B 1 34 ? -20.203 17.547 6.344 1 93.5 34 ILE B C 1
ATOM 2696 O O . ILE B 1 34 ? -20.672 18.344 7.156 1 93.5 34 ILE B O 1
ATOM 2700 N N . LYS B 1 35 ? -20.641 16.328 6.254 1 92.31 35 LYS B N 1
ATOM 2701 C CA . LYS B 1 35 ? -21.812 15.844 7 1 92.31 35 LYS B CA 1
ATOM 2702 C C . LYS B 1 35 ? -21.422 15.469 8.43 1 92.31 35 LYS B C 1
ATOM 2704 O O . LYS B 1 35 ? -22.297 15.258 9.273 1 92.31 35 LYS B O 1
ATOM 2709 N N . ILE B 1 36 ? -20.141 15.352 8.727 1 96.44 36 ILE B N 1
ATOM 2710 C CA . ILE B 1 36 ? -19.688 15 10.062 1 96.44 36 ILE B CA 1
ATOM 2711 C C . ILE B 1 36 ? -19.828 16.203 10.992 1 96.44 36 ILE B C 1
ATOM 2713 O O . ILE B 1 36 ? -19.062 17.172 10.891 1 96.44 36 ILE B O 1
ATOM 2717 N N . LYS B 1 37 ? -20.703 16.156 11.922 1 96.44 37 LYS B N 1
ATOM 2718 C CA . LYS B 1 37 ? -21.078 17.297 12.766 1 96.44 37 LYS B CA 1
ATOM 2719 C C . LYS B 1 37 ? -19.891 17.781 13.594 1 96.44 37 LYS B C 1
ATOM 2721 O O . LYS B 1 37 ? -19.672 18.984 13.742 1 96.44 37 LYS B O 1
ATOM 2726 N N . THR B 1 38 ? -19.078 16.844 14.07 1 97.81 38 THR B N 1
ATOM 2727 C CA . THR B 1 38 ? -17.984 17.203 14.961 1 97.81 38 THR B CA 1
ATOM 2728 C C . THR B 1 38 ? -16.797 17.75 14.164 1 97.81 38 THR B C 1
ATOM 2730 O O . THR B 1 38 ? -15.812 18.203 14.742 1 97.81 38 THR B O 1
ATOM 2733 N N . LEU B 1 39 ? -16.922 17.719 12.836 1 97.5 39 LEU B N 1
ATOM 2734 C CA . LEU B 1 39 ? -15.938 18.359 11.977 1 97.5 39 LEU B CA 1
ATOM 2735 C C . LEU B 1 39 ? -16.281 19.828 11.758 1 97.5 39 LEU B C 1
ATOM 2737 O O . LEU B 1 39 ? -15.383 20.688 11.727 1 97.5 39 LEU B O 1
ATOM 2741 N N . MET B 1 40 ? -17.562 20.109 11.75 1 95.12 40 MET B N 1
ATOM 2742 C CA . MET B 1 40 ? -18.031 21.391 11.242 1 95.12 40 MET B CA 1
ATOM 2743 C C . MET B 1 40 ? -18.469 22.312 12.391 1 95.12 40 MET B C 1
ATOM 2745 O O . MET B 1 40 ? -18.391 23.531 12.281 1 95.12 40 MET B O 1
ATOM 2749 N N . ASP B 1 41 ? -19.016 21.688 13.398 1 96.81 41 ASP B N 1
ATOM 2750 C CA . ASP B 1 41 ? -19.609 22.406 14.516 1 96.81 41 ASP B CA 1
ATOM 2751 C C . ASP B 1 41 ? -18.734 22.344 15.758 1 96.81 41 ASP B C 1
ATOM 2753 O O . ASP B 1 41 ? -18.672 21.297 16.422 1 96.81 41 ASP B O 1
ATOM 2757 N N . LEU B 1 42 ? -18.141 23.469 16.125 1 97.38 42 LEU B N 1
ATOM 2758 C CA . LEU B 1 42 ? -17.203 23.516 17.234 1 97.38 42 LEU B CA 1
ATOM 2759 C C . LEU B 1 42 ? -17.875 23.125 18.531 1 97.38 42 LEU B C 1
ATOM 2761 O O . LEU B 1 42 ? -17.297 22.406 19.359 1 97.38 42 LEU B O 1
ATOM 2765 N N . ASP B 1 43 ? -19.078 23.609 18.75 1 97.31 43 ASP B N 1
ATOM 2766 C CA . ASP B 1 43 ? -19.797 23.266 19.969 1 97.31 43 ASP B CA 1
ATOM 2767 C C . ASP B 1 43 ? -20.016 21.75 20.062 1 97.31 43 ASP B C 1
ATOM 2769 O O . ASP B 1 43 ? -19.828 21.156 21.125 1 97.31 43 ASP B O 1
ATOM 2773 N N . GLU B 1 44 ? -20.453 21.156 18.969 1 97.5 44 GLU B N 1
ATOM 2774 C CA . GLU B 1 44 ? -20.625 19.703 18.938 1 97.5 44 GLU B CA 1
ATOM 2775 C C . GLU B 1 44 ? -19.297 18.984 19.188 1 97.5 44 GLU B C 1
ATOM 2777 O O . GLU B 1 44 ? -19.25 17.984 19.891 1 97.5 44 GLU B O 1
ATOM 2782 N N . ARG B 1 45 ? -18.266 19.516 18.578 1 97.12 45 ARG B N 1
ATOM 2783 C CA . ARG B 1 45 ? -16.938 18.953 18.766 1 97.12 45 ARG B CA 1
ATOM 2784 C C . ARG B 1 45 ? -16.516 18.969 20.219 1 97.12 45 ARG B C 1
ATOM 2786 O O . ARG B 1 45 ? -16.047 17.969 20.766 1 97.12 45 ARG B O 1
ATOM 2793 N N . LEU B 1 46 ? -16.688 20.078 20.875 1 97.56 46 LEU B N 1
ATOM 2794 C CA . LEU B 1 46 ? -16.266 20.266 22.25 1 97.56 46 LEU B CA 1
ATOM 2795 C C . LEU B 1 46 ? -17.094 19.391 23.203 1 97.56 46 LEU B C 1
ATOM 2797 O O . LEU B 1 46 ? -16.578 18.859 24.172 1 97.56 46 LEU B O 1
ATOM 2801 N N . THR B 1 47 ? -18.375 19.234 22.844 1 97.19 47 THR B N 1
ATOM 2802 C CA . THR B 1 47 ? -19.266 18.438 23.688 1 97.19 47 THR B CA 1
ATOM 2803 C C . THR B 1 47 ? -18.938 16.953 23.562 1 97.19 47 THR B C 1
ATOM 2805 O O . THR B 1 47 ? -19.047 16.219 24.547 1 97.19 47 THR B O 1
ATOM 2808 N N . LYS B 1 48 ? -18.516 16.531 22.406 1 97.44 48 LYS B N 1
ATOM 2809 C CA . LYS B 1 48 ? -18.25 15.117 22.156 1 97.44 48 LYS B CA 1
ATOM 2810 C C . LYS B 1 48 ? -16.766 14.828 22.125 1 97.44 48 LYS B C 1
ATOM 2812 O O . LYS B 1 48 ? -16.297 13.953 21.391 1 97.44 48 LYS B O 1
ATOM 2817 N N . TRP B 1 49 ? -16.031 15.586 22.891 1 97.44 49 TRP B N 1
ATOM 2818 C CA . TRP B 1 49 ? -14.578 15.43 22.938 1 97.44 49 TRP B CA 1
ATOM 2819 C C . TRP B 1 49 ? -14.203 14.016 23.391 1 97.44 49 TRP B C 1
ATOM 2821 O O . TRP B 1 49 ? -14.711 13.516 24.391 1 97.44 49 TRP B O 1
ATOM 2831 N N . PRO B 1 50 ? -13.414 13.336 22.641 1 93.75 50 PRO B N 1
ATOM 2832 C CA . PRO B 1 50 ? -13.242 11.898 22.844 1 93.75 50 PRO B CA 1
ATOM 2833 C C . PRO B 1 50 ? -12.523 11.57 24.156 1 93.75 50 PRO B C 1
ATOM 2835 O O . PRO B 1 50 ? -12.836 10.562 24.797 1 93.75 50 PRO B O 1
ATOM 2838 N N . ASP B 1 51 ? -11.516 12.281 24.547 1 95.75 51 ASP B N 1
ATOM 2839 C CA . ASP B 1 51 ? -10.719 12.07 25.75 1 95.75 51 ASP B CA 1
ATOM 2840 C C . ASP B 1 51 ? -10.281 13.391 26.359 1 95.75 51 ASP B C 1
ATOM 2842 O O . ASP B 1 51 ? -9.461 14.109 25.781 1 95.75 51 ASP B O 1
ATOM 2846 N N . GLN B 1 52 ? -10.688 13.695 27.516 1 94.5 52 GLN B N 1
ATOM 2847 C CA . GLN B 1 52 ? -10.477 15 28.141 1 94.5 52 GLN B CA 1
ATOM 2848 C C . GLN B 1 52 ? -9.008 15.227 28.453 1 94.5 52 GLN B C 1
ATOM 2850 O O . GLN B 1 52 ? -8.586 16.359 28.688 1 94.5 52 GLN B O 1
ATOM 2855 N N . ASN B 1 53 ? -8.234 14.211 28.422 1 96.5 53 ASN B N 1
ATOM 2856 C CA . ASN B 1 53 ? -6.801 14.336 28.688 1 96.5 53 ASN B CA 1
ATOM 2857 C C . ASN B 1 53 ? -6.004 14.453 27.391 1 96.5 53 ASN B C 1
ATOM 2859 O O . ASN B 1 53 ? -4.789 14.25 27.375 1 96.5 53 ASN B O 1
ATOM 2863 N N . THR B 1 54 ? -6.68 14.695 26.328 1 98.12 54 THR B N 1
ATOM 2864 C CA . THR B 1 54 ? -6.031 14.82 25.016 1 98.12 54 THR B CA 1
ATOM 2865 C C . THR B 1 54 ? -6.258 16.203 24.438 1 98.12 54 T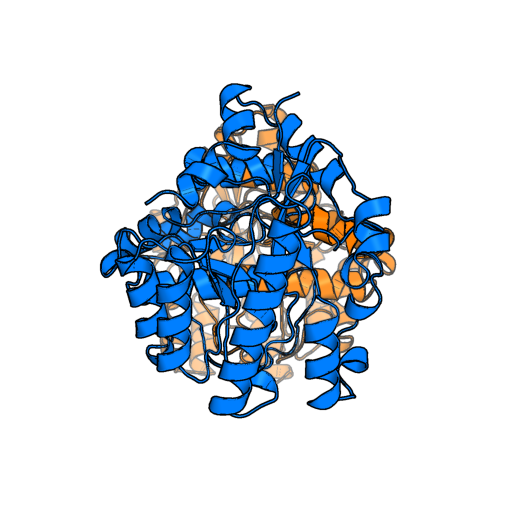HR B C 1
ATOM 2867 O O . THR B 1 54 ? -7.383 16.719 24.438 1 98.12 54 THR B O 1
ATOM 2870 N N . LYS B 1 55 ? -5.199 16.891 24.078 1 98.5 55 LYS B N 1
ATOM 2871 C CA . LYS B 1 55 ? -5.301 18.078 23.234 1 98.5 55 LYS B CA 1
ATOM 2872 C C . LYS B 1 55 ? -5.051 17.734 21.766 1 98.5 55 LYS B C 1
ATOM 2874 O O . LYS B 1 55 ? -4.332 16.781 21.469 1 98.5 55 LYS B O 1
ATOM 2879 N N . GLN B 1 56 ? -5.605 18.469 20.906 1 98.81 56 GLN B N 1
ATOM 2880 C CA . GLN B 1 56 ? -5.492 18.188 19.484 1 98.81 56 GLN B CA 1
ATOM 2881 C C . GLN B 1 56 ? -4.746 19.297 18.75 1 98.81 56 GLN B C 1
ATOM 2883 O O . GLN B 1 56 ? -4.934 20.469 19.047 1 98.81 56 GLN B O 1
ATOM 2888 N N . VAL B 1 57 ? -3.844 18.922 17.859 1 98.88 57 VAL B N 1
ATOM 2889 C CA . VAL B 1 57 ? -3.354 19.812 16.812 1 98.88 57 VAL B CA 1
ATOM 2890 C C . VAL B 1 57 ? -4.293 19.766 15.617 1 98.88 57 VAL B C 1
ATOM 2892 O O . VAL B 1 57 ? -4.535 18.688 15.055 1 98.88 57 VAL B O 1
ATOM 2895 N N . ILE B 1 58 ? -4.828 20.906 15.203 1 98.69 58 ILE B N 1
ATOM 2896 C CA . ILE B 1 58 ? -5.918 20.875 14.234 1 98.69 58 ILE B CA 1
ATOM 2897 C C . ILE B 1 58 ? -5.418 21.391 12.883 1 98.69 58 ILE B C 1
ATOM 2899 O O . ILE B 1 58 ? -4.684 22.375 12.82 1 98.69 58 ILE B O 1
ATOM 2903 N N . SER B 1 59 ? -5.695 20.656 11.859 1 98.31 59 SER B N 1
ATOM 2904 C CA . SER B 1 59 ? -5.492 21.031 10.469 1 98.31 59 SER B CA 1
ATOM 2905 C C . SER B 1 59 ? -6.816 21.094 9.711 1 98.31 59 SER B C 1
ATOM 2907 O O . SER B 1 59 ? -7.785 20.438 10.094 1 98.31 59 SER B O 1
ATOM 2909 N N . LEU B 1 60 ? -6.828 21.891 8.727 1 97.12 60 LEU B N 1
ATOM 2910 C CA . LEU B 1 60 ? -8.039 22.047 7.93 1 97.12 60 LEU B CA 1
ATOM 2911 C C . LEU B 1 60 ? -8.328 20.781 7.133 1 97.12 60 LEU B C 1
ATOM 2913 O O . LEU B 1 60 ? -7.434 20.219 6.5 1 97.12 60 LEU B O 1
ATOM 2917 N N . ALA B 1 61 ? -9.617 20.312 7.223 1 96.38 61 ALA B N 1
ATOM 2918 C CA . ALA B 1 61 ? -10.047 19.266 6.301 1 96.38 61 ALA B CA 1
ATOM 2919 C C . ALA B 1 61 ? -9.914 19.719 4.852 1 96.38 61 ALA B C 1
ATOM 2921 O O . ALA B 1 61 ? -10.164 20.891 4.535 1 96.38 61 ALA B O 1
ATOM 2922 N N . ASN B 1 62 ? -9.586 18.812 4.027 1 91.94 62 ASN B N 1
ATOM 2923 C CA . ASN B 1 62 ? -9.203 19.125 2.656 1 91.94 62 ASN B CA 1
ATOM 2924 C C . ASN B 1 62 ? -10.305 19.891 1.926 1 91.94 62 ASN B C 1
ATOM 2926 O O . ASN B 1 62 ? -11.391 19.359 1.704 1 91.94 62 ASN B O 1
ATOM 2930 N N . ILE B 1 63 ? -10.281 21.062 1.478 1 94.75 63 ILE B N 1
ATOM 2931 C CA . ILE B 1 63 ? -10.953 22.047 0.637 1 94.75 63 ILE B CA 1
ATOM 2932 C C . ILE B 1 63 ? -10.016 23.219 0.367 1 94.75 63 ILE B C 1
ATOM 2934 O O . ILE B 1 63 ? -10.141 24.281 0.988 1 94.75 63 ILE B O 1
ATOM 2938 N N . SER B 1 64 ? -9.016 22.984 -0.425 1 96.62 64 SER B N 1
ATOM 2939 C CA . SER B 1 64 ? -7.973 23.984 -0.643 1 96.62 64 SER B CA 1
ATOM 2940 C C . SER B 1 64 ? -8.461 25.109 -1.562 1 96.62 64 SER B C 1
ATOM 2942 O O . SER B 1 64 ? -8.906 24.844 -2.682 1 96.62 64 SER B O 1
ATOM 2944 N N . PRO B 1 65 ? -8.312 26.359 -1.158 1 98.06 65 PRO B N 1
ATOM 2945 C CA . PRO B 1 65 ? -8.742 27.469 -2.004 1 98.06 65 PRO B CA 1
ATOM 2946 C C . PRO B 1 65 ? -8.117 27.438 -3.396 1 98.06 65 PRO B C 1
ATOM 2948 O O . PRO B 1 65 ? -8.75 27.844 -4.375 1 98.06 65 PRO B O 1
ATOM 2951 N N . GLU B 1 66 ? -6.938 26.922 -3.531 1 98.44 66 GLU B N 1
ATOM 2952 C CA . GLU B 1 66 ? -6.184 26.922 -4.781 1 98.44 66 GLU B CA 1
ATOM 2953 C C . GLU B 1 66 ? -6.902 26.109 -5.859 1 98.44 66 GLU B C 1
ATOM 2955 O O . GLU B 1 66 ? -6.703 26.344 -7.051 1 98.44 66 GLU B O 1
ATOM 2960 N N . ASP B 1 67 ? -7.75 25.219 -5.43 1 97.38 67 ASP B N 1
ATOM 2961 C CA . ASP B 1 67 ? -8.461 24.359 -6.375 1 97.38 67 ASP B CA 1
ATOM 2962 C C . ASP B 1 67 ? -9.68 25.078 -6.957 1 97.38 67 ASP B C 1
ATOM 2964 O O . ASP B 1 67 ? -10.266 24.625 -7.941 1 97.38 67 ASP B O 1
ATOM 2968 N N . PHE B 1 68 ? -10.039 26.297 -6.406 1 97.81 68 PHE B N 1
ATOM 2969 C CA . PHE B 1 68 ? -11.32 26.891 -6.746 1 97.81 68 PHE B CA 1
ATOM 2970 C C . PHE B 1 68 ? -11.148 28.344 -7.145 1 97.81 68 PHE B C 1
ATOM 2972 O O . PHE B 1 68 ? -12.086 28.984 -7.645 1 97.81 68 PHE B O 1
ATOM 2979 N N . THR B 1 69 ? -9.992 28.984 -6.859 1 98.31 69 THR B N 1
ATOM 2980 C CA . THR B 1 69 ? -9.828 30.422 -7.043 1 98.31 69 THR B CA 1
ATOM 2981 C C . THR B 1 69 ? -8.477 30.734 -7.672 1 98.31 69 THR B C 1
ATOM 2983 O O . THR B 1 69 ? -7.625 29.859 -7.801 1 98.31 69 THR B O 1
ATOM 2986 N N . ASP B 1 70 ? -8.266 31.953 -8.086 1 98.25 70 ASP B N 1
ATOM 2987 C CA . ASP B 1 70 ? -6.984 32.406 -8.609 1 98.25 70 ASP B CA 1
ATOM 2988 C C . ASP B 1 70 ? -5.977 32.625 -7.484 1 98.25 70 ASP B C 1
ATOM 2990 O O . ASP B 1 70 ? -6.32 32.531 -6.305 1 98.25 70 ASP B O 1
ATOM 2994 N N . SER B 1 71 ? -4.785 32.906 -7.848 1 98.31 71 SER B N 1
ATOM 2995 C CA . SER B 1 71 ? -3.658 33 -6.926 1 98.31 71 SER B CA 1
ATOM 2996 C C . SER B 1 71 ? -3.9 34.062 -5.859 1 98.31 71 SER B C 1
ATOM 2998 O O . SER B 1 71 ? -3.617 33.844 -4.68 1 98.31 71 SER B O 1
ATOM 3000 N N . LYS B 1 72 ? -4.383 35.219 -6.172 1 98.25 72 LYS B N 1
ATOM 3001 C CA . LYS B 1 72 ? -4.594 36.312 -5.227 1 98.25 72 LYS B CA 1
ATOM 3002 C C . LYS B 1 72 ? -5.688 35.969 -4.223 1 98.25 72 LYS B C 1
ATOM 3004 O O . LYS B 1 72 ? -5.496 36.094 -3.012 1 98.25 72 LYS B O 1
ATOM 3009 N N . THR B 1 73 ? -6.824 35.5 -4.742 1 98.5 73 THR B N 1
ATOM 3010 C CA . THR B 1 73 ? -7.945 35.125 -3.889 1 98.5 73 THR B CA 1
ATOM 3011 C C . THR B 1 73 ? -7.574 33.969 -2.982 1 98.5 73 THR B C 1
ATOM 3013 O O . THR B 1 73 ? -7.945 33.938 -1.807 1 98.5 73 THR B O 1
ATOM 3016 N N . SER B 1 74 ? -6.879 33 -3.521 1 98.69 74 SER B N 1
ATOM 3017 C CA . SER B 1 74 ? -6.406 31.859 -2.734 1 98.69 74 SER B CA 1
ATOM 3018 C C . SER B 1 74 ? -5.551 32.312 -1.56 1 98.69 74 SER B C 1
ATOM 3020 O O . SER B 1 74 ? -5.715 31.844 -0.438 1 98.69 74 SER B O 1
ATOM 3022 N N . ALA B 1 75 ? -4.645 33.25 -1.817 1 98.75 75 ALA B N 1
ATOM 3023 C CA . ALA B 1 75 ? -3.771 33.781 -0.773 1 98.75 75 ALA B CA 1
ATOM 3024 C C . ALA B 1 75 ? -4.582 34.438 0.33 1 98.75 75 ALA B C 1
ATOM 3026 O O . ALA B 1 75 ? -4.309 34.25 1.517 1 98.75 75 ALA B O 1
ATOM 3027 N N . GLU B 1 76 ? -5.57 35.219 -0.043 1 98.5 76 GLU B N 1
ATOM 3028 C CA . GLU B 1 76 ? -6.41 35.906 0.919 1 98.5 76 GLU B CA 1
ATOM 3029 C C . GLU B 1 76 ? -7.219 34.938 1.764 1 98.5 76 GLU B C 1
ATOM 3031 O O . GLU B 1 76 ? -7.328 35.094 2.98 1 98.5 76 GLU B O 1
ATOM 3036 N N . LEU B 1 77 ? -7.766 33.938 1.103 1 98.62 77 LEU B N 1
ATOM 3037 C CA . LEU B 1 77 ? -8.562 32.938 1.799 1 98.62 77 LEU B CA 1
ATOM 3038 C C . LEU B 1 77 ? -7.707 32.125 2.775 1 98.62 77 LEU B C 1
ATOM 3040 O O . LEU B 1 77 ? -8.141 31.844 3.891 1 98.62 77 LEU B O 1
ATOM 3044 N N . CYS B 1 78 ? -6.477 31.812 2.383 1 98.62 78 CYS B N 1
ATOM 3045 C CA . CYS B 1 78 ? -5.574 31.078 3.264 1 98.62 78 CYS B CA 1
ATOM 3046 C C . CYS B 1 78 ? -5.191 31.922 4.473 1 98.62 78 CYS B C 1
ATOM 3048 O O . CYS B 1 78 ? -5.141 31.422 5.598 1 98.62 78 CYS B O 1
ATOM 3050 N N . GLN B 1 79 ? -4.918 33.219 4.207 1 98.12 79 GLN B N 1
ATOM 3051 C CA . GLN B 1 79 ? -4.59 34.094 5.316 1 98.12 79 GLN B CA 1
ATOM 3052 C C . GLN B 1 79 ? -5.73 34.156 6.324 1 98.12 79 GLN B C 1
ATOM 3054 O O . GLN B 1 79 ? -5.508 34.031 7.531 1 98.12 79 GLN B O 1
ATOM 3059 N N . SER B 1 80 ? -6.934 34.344 5.828 1 98.19 80 SER B N 1
ATOM 3060 C CA . SER B 1 80 ? -8.109 34.406 6.691 1 98.19 80 SER B CA 1
ATOM 3061 C C . SER B 1 80 ? -8.32 33.094 7.434 1 98.19 80 SER B C 1
ATOM 3063 O O . SER B 1 80 ? -8.664 33.094 8.617 1 98.19 80 SER B O 1
ATOM 3065 N N . ALA B 1 81 ? -8.172 31.984 6.77 1 98.5 81 ALA B N 1
ATOM 3066 C CA . ALA B 1 81 ? -8.32 30.672 7.379 1 98.5 81 ALA B CA 1
ATOM 3067 C C . ALA B 1 81 ? -7.312 30.469 8.508 1 98.5 81 ALA B C 1
ATOM 3069 O O . ALA B 1 81 ? -7.66 29.953 9.57 1 98.5 81 ALA B O 1
ATOM 3070 N N . ASN B 1 82 ? -6.066 30.844 8.242 1 98.69 82 ASN B N 1
ATOM 3071 C CA . ASN B 1 82 ? -5.012 30.688 9.242 1 98.69 82 ASN B CA 1
ATOM 3072 C C . ASN B 1 82 ? -5.27 31.547 10.477 1 98.69 82 ASN B C 1
ATOM 3074 O O . ASN B 1 82 ? -4.992 31.125 11.602 1 98.69 82 ASN B O 1
ATOM 3078 N N . GLU B 1 83 ? -5.82 32.75 10.273 1 98.38 83 GLU B N 1
ATOM 3079 C CA . GLU B 1 83 ? -6.215 33.594 11.391 1 98.38 83 GLU B CA 1
ATOM 3080 C C . GLU B 1 83 ? -7.316 32.938 12.219 1 98.38 83 GLU B C 1
ATOM 3082 O O . GLU B 1 83 ? -7.277 32.969 13.453 1 98.38 83 GLU B O 1
ATOM 3087 N N . GLU B 1 84 ? -8.25 32.375 11.523 1 98.56 84 GLU B N 1
ATOM 3088 C CA . GLU B 1 84 ? -9.352 31.719 12.211 1 98.56 84 GLU B CA 1
ATOM 3089 C C . GLU B 1 84 ? -8.844 30.5 13 1 98.56 84 GLU B C 1
ATOM 3091 O O . GLU B 1 84 ? -9.258 30.281 14.141 1 98.56 84 GLU B O 1
ATOM 3096 N N . LEU B 1 85 ? -7.973 29.719 12.43 1 98.69 85 LEU B N 1
ATOM 3097 C CA . LEU B 1 85 ? -7.387 28.562 13.094 1 98.69 85 LEU B CA 1
ATOM 3098 C C . LEU B 1 85 ? -6.621 28.984 14.344 1 98.69 85 LEU B C 1
ATOM 3100 O O . LEU B 1 85 ? -6.781 28.375 15.406 1 98.69 85 LEU B O 1
ATOM 3104 N N . SER B 1 86 ? -5.785 30 14.164 1 98.69 86 SER B N 1
ATOM 3105 C CA . SER B 1 86 ? -5.023 30.516 15.297 1 98.69 86 SER B CA 1
ATOM 3106 C C . SER B 1 86 ? -5.945 30.969 16.422 1 98.69 86 SER B C 1
ATOM 3108 O O . SER B 1 86 ? -5.695 30.688 17.594 1 98.69 86 SER B O 1
ATOM 3110 N N . ASN B 1 87 ? -7.027 31.656 16.078 1 98.5 87 ASN B N 1
ATOM 3111 C CA . ASN B 1 87 ? -7.992 32.156 17.047 1 98.5 87 ASN B CA 1
ATOM 3112 C C . ASN B 1 87 ? -8.688 31 17.781 1 98.5 87 ASN B C 1
ATOM 3114 O O . ASN B 1 87 ? -8.961 31.094 18.984 1 98.5 87 ASN B O 1
ATOM 3118 N N . LEU B 1 88 ? -9.023 29.922 17.078 1 98.44 88 LEU B N 1
ATOM 3119 C CA . LEU B 1 88 ? -9.656 28.766 17.688 1 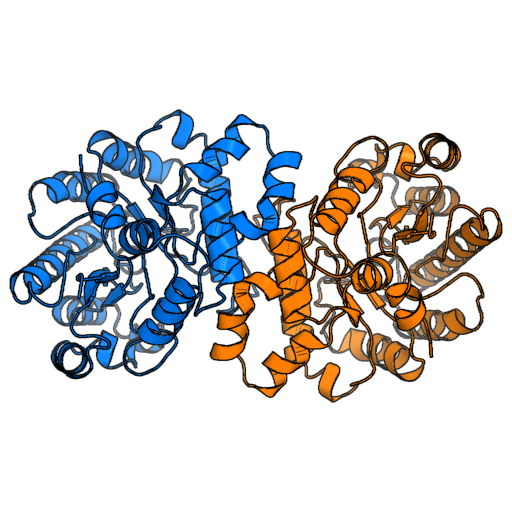98.44 88 LEU B CA 1
ATOM 3120 C C . LEU B 1 88 ? -8.773 28.172 18.781 1 98.44 88 LEU B C 1
ATOM 3122 O O . LEU B 1 88 ? -9.266 27.828 19.859 1 98.44 88 LEU B O 1
ATOM 3126 N N . VAL B 1 89 ? -7.48 28.078 18.5 1 98.62 89 VAL B N 1
ATOM 3127 C CA . VAL B 1 89 ? -6.539 27.547 19.484 1 98.62 89 VAL B CA 1
ATOM 3128 C C . VAL B 1 89 ? -6.441 28.484 20.688 1 98.62 89 VAL B C 1
ATOM 3130 O O . VAL B 1 89 ? -6.496 28.047 21.828 1 98.62 89 VAL B O 1
ATOM 3133 N N . ASP B 1 90 ? -6.355 29.75 20.391 1 98.31 90 ASP B N 1
ATOM 3134 C CA . ASP B 1 90 ? -6.227 30.766 21.438 1 98.31 90 ASP B CA 1
ATOM 3135 C C . ASP B 1 90 ? -7.426 30.75 22.391 1 98.31 90 ASP B C 1
ATOM 3137 O O . ASP B 1 90 ? -7.273 30.922 23.594 1 98.31 90 ASP B O 1
ATOM 3141 N N . GLN B 1 91 ? -8.562 30.484 21.891 1 98.19 91 GLN B N 1
ATOM 3142 C CA . GLN B 1 91 ? -9.812 30.547 22.641 1 98.19 91 GLN B CA 1
ATOM 3143 C C . GLN B 1 91 ? -10.039 29.25 23.422 1 98.19 91 GLN B C 1
ATOM 3145 O O . GLN B 1 91 ? -10.867 29.219 24.344 1 98.19 91 GLN B O 1
ATOM 3150 N N . HIS B 1 92 ? -9.383 28.188 23.047 1 98.12 92 HIS B N 1
ATOM 3151 C CA . HIS B 1 92 ? -9.609 26.906 23.688 1 98.12 92 HIS B CA 1
ATOM 3152 C C . HIS B 1 92 ? -8.297 26.203 24 1 98.12 92 HIS B C 1
ATOM 3154 O O . HIS B 1 92 ? -8.086 25.062 23.578 1 98.12 92 HIS B O 1
ATOM 3160 N N . PRO B 1 93 ? -7.434 26.812 24.797 1 96.06 93 PRO B N 1
ATOM 3161 C CA . PRO B 1 93 ? -6.098 26.281 25.062 1 96.06 93 PRO B CA 1
ATOM 3162 C C . PRO B 1 93 ? -6.137 24.938 25.797 1 96.06 93 PRO B C 1
ATOM 3164 O O . PRO B 1 93 ? -5.152 24.188 25.781 1 96.06 93 PRO B O 1
ATOM 3167 N N . GLY B 1 94 ? -7.215 24.594 26.391 1 96.75 94 GLY B N 1
ATOM 3168 C CA . GLY B 1 94 ? -7.359 23.312 27.062 1 96.75 94 GLY B CA 1
ATOM 3169 C C . GLY B 1 94 ? -7.715 22.188 26.109 1 96.75 94 GLY B C 1
ATOM 3170 O O . GLY B 1 94 ? -7.613 21.016 26.484 1 96.75 94 GLY B O 1
ATOM 3171 N N . LYS B 1 95 ? -8.117 22.516 24.891 1 98.31 95 LYS B N 1
ATOM 3172 C CA . LYS B 1 95 ? -8.602 21.516 23.938 1 98.31 95 LYS B CA 1
ATOM 3173 C C . LYS B 1 95 ? -7.645 21.406 22.75 1 98.31 95 LYS B C 1
ATOM 3175 O O . LYS B 1 95 ? -7.383 20.297 22.266 1 98.31 95 LYS B O 1
ATOM 3180 N N . PHE B 1 96 ? -7.129 22.5 22.375 1 98.5 96 PHE B N 1
ATOM 3181 C CA . PHE B 1 96 ? -6.254 22.516 21.203 1 98.5 96 PHE B CA 1
ATOM 3182 C C . PHE B 1 96 ? -4.824 22.859 21.594 1 98.5 96 PHE B C 1
ATOM 3184 O O . PHE B 1 96 ? -4.598 23.766 22.391 1 98.5 96 PHE B O 1
ATOM 3191 N N . ALA B 1 97 ? -3.83 22.109 21.031 1 98.38 97 ALA B N 1
ATOM 3192 C CA . ALA B 1 97 ? -2.414 22.312 21.344 1 98.38 97 ALA B CA 1
ATOM 3193 C C . ALA B 1 97 ? -1.757 23.219 20.281 1 98.38 97 ALA B C 1
ATOM 3195 O O . ALA B 1 97 ? -0.704 23.797 20.531 1 98.38 97 ALA B O 1
ATOM 3196 N N . GLY B 1 98 ? -2.293 23.312 19.141 1 98.62 98 GLY B N 1
ATOM 3197 C CA . GLY B 1 98 ? -1.788 24.094 18.016 1 98.62 98 GLY B CA 1
ATOM 3198 C C . GLY B 1 98 ? -2.594 23.906 16.734 1 98.62 98 GLY B C 1
ATOM 3199 O O . GLY B 1 98 ? -3.506 23.078 16.703 1 98.62 98 GLY B O 1
ATOM 3200 N N . ALA B 1 99 ? -2.303 24.734 15.758 1 98.81 99 ALA B N 1
ATOM 3201 C CA . ALA B 1 99 ? -2.941 24.656 14.445 1 98.81 99 ALA B CA 1
ATOM 3202 C C . ALA B 1 99 ? -1.9 24.594 13.328 1 98.81 99 ALA B C 1
ATOM 3204 O O . ALA B 1 99 ? -0.793 25.125 13.484 1 98.81 99 ALA B O 1
ATOM 3205 N N . VAL B 1 100 ? -2.244 23.906 12.258 1 98.81 100 VAL B N 1
ATOM 3206 C CA . VAL B 1 100 ? -1.405 23.766 11.07 1 98.81 100 VAL B CA 1
ATOM 3207 C C . VAL B 1 100 ? -1.901 24.703 9.977 1 98.81 100 VAL B C 1
ATOM 3209 O O . VAL B 1 100 ? -3.064 24.625 9.57 1 98.81 100 VAL B O 1
ATOM 3212 N N . ALA B 1 101 ? -1.041 25.547 9.5 1 98.81 101 ALA B N 1
ATOM 3213 C CA . ALA B 1 101 ? -1.427 26.578 8.531 1 98.81 101 ALA B CA 1
ATOM 3214 C C . ALA B 1 101 ? -1.695 25.969 7.16 1 98.81 101 ALA B C 1
ATOM 3216 O O . ALA B 1 101 ? -1.026 25 6.758 1 98.81 101 ALA B O 1
ATOM 3217 N N . ILE B 1 102 ? -2.639 26.5 6.43 1 98.56 102 ILE B N 1
ATOM 3218 C CA . ILE B 1 102 ? -2.873 26.109 5.043 1 98.56 102 ILE B CA 1
ATOM 3219 C C . ILE B 1 102 ? -2.107 27.047 4.109 1 98.56 102 ILE B C 1
ATOM 3221 O O . ILE B 1 102 ? -1.899 28.219 4.426 1 98.56 102 ILE B O 1
ATOM 3225 N N . LEU B 1 103 ? -1.693 26.547 3 1 98.88 103 LEU B N 1
ATOM 3226 C CA . LEU B 1 103 ? -0.827 27.266 2.066 1 98.88 103 LEU B CA 1
ATOM 3227 C C . LEU B 1 103 ? -1.521 27.453 0.721 1 98.88 103 LEU B C 1
ATOM 3229 O O . LEU B 1 103 ? -2.158 26.531 0.209 1 98.88 103 LEU B O 1
ATOM 3233 N N . PRO B 1 104 ? -1.448 28.672 0.168 1 98.81 104 PRO B N 1
ATOM 3234 C CA . PRO B 1 104 ? -1.879 28.859 -1.219 1 98.81 104 PRO B CA 1
ATOM 3235 C C . PRO B 1 104 ? -0.825 28.422 -2.229 1 98.81 104 PRO B C 1
ATOM 3237 O O . PRO B 1 104 ? -0.056 29.234 -2.73 1 98.81 104 PRO B O 1
ATOM 3240 N N . MET B 1 105 ? -0.824 27.156 -2.664 1 98.81 105 MET B N 1
ATOM 3241 C CA . MET B 1 105 ? 0.267 26.578 -3.443 1 98.81 105 MET B CA 1
ATOM 3242 C C . MET B 1 105 ? 0.207 27.047 -4.895 1 98.81 105 MET B C 1
ATOM 3244 O O . MET B 1 105 ? 1.14 26.812 -5.664 1 98.81 105 MET B O 1
ATOM 3248 N N . ASN B 1 106 ? -0.887 27.703 -5.273 1 98.81 106 ASN B N 1
ATOM 3249 C CA . ASN B 1 106 ? -0.923 28.359 -6.578 1 98.81 106 ASN B CA 1
ATOM 3250 C C . ASN B 1 106 ? -0.365 29.781 -6.508 1 98.81 106 ASN B C 1
ATOM 3252 O O . ASN B 1 106 ? -0.474 30.547 -7.469 1 98.81 106 ASN B O 1
ATOM 3256 N N . ASN B 1 107 ? 0.176 30.172 -5.391 1 98.75 107 ASN B N 1
ATOM 3257 C CA . ASN B 1 107 ? 0.88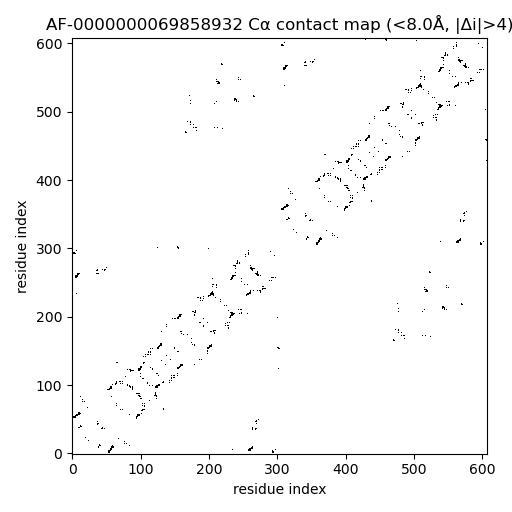6 31.406 -5.121 1 98.75 107 ASN B CA 1
ATOM 3258 C C . ASN B 1 107 ? 2.113 31.188 -4.246 1 98.75 107 ASN B C 1
ATOM 3260 O O . ASN B 1 107 ? 2.062 31.375 -3.029 1 98.75 107 ASN B O 1
ATOM 3264 N N . ILE B 1 108 ? 3.201 30.891 -4.859 1 98.81 108 ILE B N 1
ATOM 3265 C CA . ILE B 1 108 ? 4.387 30.391 -4.172 1 98.81 108 ILE B CA 1
ATOM 3266 C C . ILE B 1 108 ? 4.945 31.484 -3.258 1 98.81 108 ILE B C 1
ATOM 3268 O O . ILE B 1 108 ? 5.34 31.203 -2.125 1 98.81 108 ILE B O 1
ATOM 3272 N N . GLU B 1 109 ? 4.957 32.656 -3.717 1 98.69 109 GLU B N 1
ATOM 3273 C CA . GLU B 1 109 ? 5.438 33.781 -2.893 1 98.69 109 GLU B CA 1
ATOM 3274 C C . GLU B 1 109 ? 4.625 33.875 -1.606 1 98.69 109 GLU B C 1
ATOM 3276 O O . GLU B 1 109 ? 5.188 34 -0.516 1 98.69 109 GLU B O 1
ATOM 3281 N N . SER B 1 110 ? 3.311 33.844 -1.735 1 98.81 110 SER B N 1
ATOM 3282 C CA . SER B 1 110 ? 2.43 33.938 -0.575 1 98.81 110 SER B CA 1
ATOM 3283 C C . SER B 1 110 ? 2.574 32.719 0.328 1 98.81 110 SER B C 1
ATOM 3285 O O . SER B 1 110 ? 2.484 32.844 1.553 1 98.81 110 SER B O 1
ATOM 3287 N N . ALA B 1 111 ? 2.725 31.578 -0.256 1 98.88 111 ALA B N 1
ATOM 3288 C CA . ALA B 1 111 ? 2.943 30.359 0.533 1 98.88 111 ALA B CA 1
ATOM 3289 C C . ALA B 1 111 ? 4.199 30.484 1.39 1 98.88 111 ALA B C 1
ATOM 3291 O O . ALA B 1 111 ? 4.188 30.141 2.574 1 98.88 111 ALA B O 1
ATOM 3292 N N . CYS B 1 112 ? 5.27 31 0.771 1 98.81 112 CYS B N 1
ATOM 3293 C CA . CYS B 1 112 ? 6.508 31.219 1.509 1 98.81 112 CYS B CA 1
ATOM 3294 C C . CYS B 1 112 ? 6.309 32.25 2.623 1 98.81 112 CYS B C 1
ATOM 3296 O O . CYS B 1 112 ? 6.871 32.094 3.711 1 98.81 112 CYS B O 1
ATOM 3298 N N . LYS B 1 113 ? 5.527 33.25 2.348 1 98.56 113 LYS B N 1
ATOM 3299 C CA . LYS B 1 113 ? 5.234 34.25 3.363 1 98.56 113 LYS B CA 1
ATOM 3300 C C . LYS B 1 113 ? 4.469 33.656 4.535 1 98.56 113 LYS B C 1
ATOM 3302 O O . LYS B 1 113 ? 4.719 34 5.691 1 98.56 113 LYS B O 1
ATOM 3307 N N . VAL B 1 114 ? 3.508 32.781 4.227 1 98.75 114 VAL B N 1
ATOM 3308 C CA . VAL B 1 114 ? 2.775 32.094 5.285 1 98.75 114 VAL B CA 1
ATOM 3309 C C . VAL B 1 114 ? 3.748 31.297 6.156 1 98.75 114 VAL B C 1
ATOM 3311 O O . VAL B 1 114 ? 3.699 31.375 7.383 1 98.75 114 VAL B O 1
ATOM 3314 N N . ILE B 1 115 ? 4.664 30.562 5.523 1 98.69 115 ILE B N 1
ATOM 3315 C CA . ILE B 1 115 ? 5.652 29.797 6.266 1 98.69 115 ILE B CA 1
ATOM 3316 C C . ILE B 1 115 ? 6.43 30.719 7.203 1 98.69 115 ILE B C 1
ATOM 3318 O O . ILE B 1 115 ? 6.613 30.406 8.383 1 98.69 115 ILE B O 1
ATOM 3322 N N . SER B 1 116 ? 6.824 31.844 6.695 1 98 116 SER B N 1
ATOM 3323 C CA . SER B 1 116 ? 7.609 32.812 7.469 1 98 116 SER B CA 1
ATOM 3324 C C . SER B 1 116 ? 6.809 33.344 8.641 1 98 116 SER B C 1
ATOM 3326 O O . SER B 1 116 ? 7.367 33.625 9.703 1 98 116 SER B O 1
ATOM 3328 N N . SER B 1 117 ? 5.559 33.469 8.469 1 97.44 117 SER B N 1
ATOM 3329 C CA . SER B 1 117 ? 4.711 34.094 9.484 1 97.44 117 SER B CA 1
ATOM 3330 C C . SER B 1 117 ? 4.395 33.125 10.617 1 97.44 117 SER B C 1
ATOM 3332 O O . SER B 1 117 ? 3.949 33.531 11.688 1 97.44 117 SER B O 1
ATOM 3334 N N . ILE B 1 118 ? 4.566 31.812 10.422 1 97.38 118 ILE B N 1
ATOM 3335 C CA . ILE B 1 118 ? 4.219 30.797 11.406 1 97.38 118 ILE B CA 1
ATOM 3336 C C . ILE B 1 118 ? 5.043 31 12.68 1 97.38 118 ILE B C 1
ATOM 3338 O O . ILE B 1 118 ? 4.531 30.875 13.789 1 97.38 118 ILE B O 1
ATOM 3342 N N . LYS B 1 119 ? 6.266 31.453 12.547 1 92.12 119 LYS B N 1
ATOM 3343 C CA . LYS B 1 119 ? 7.156 31.656 13.688 1 92.12 119 LYS B CA 1
ATOM 3344 C C . LYS B 1 119 ? 6.695 32.812 14.547 1 92.12 119 LYS B C 1
ATOM 3346 O O . LYS B 1 119 ? 7 32.875 15.734 1 92.12 119 LYS B O 1
ATOM 3351 N N . ASP B 1 120 ? 5.941 33.688 13.93 1 94.94 120 ASP B N 1
ATOM 3352 C CA . ASP B 1 120 ? 5.488 34.875 14.625 1 94.94 120 ASP B CA 1
ATOM 3353 C C . ASP B 1 120 ? 4.137 34.656 15.297 1 94.94 120 ASP B C 1
ATOM 3355 O O . ASP B 1 120 ? 3.645 35.5 16.031 1 94.94 120 ASP B O 1
ATOM 3359 N N . ASP B 1 121 ? 3.537 33.5 15.055 1 96.12 121 ASP B N 1
ATOM 3360 C CA . ASP B 1 121 ? 2.24 33.156 15.633 1 96.12 121 ASP B CA 1
ATOM 3361 C C . ASP B 1 121 ? 2.391 32.125 16.75 1 96.12 121 ASP B C 1
ATOM 3363 O O . ASP B 1 121 ? 3.047 31.109 16.562 1 96.12 121 ASP B O 1
ATOM 3367 N N . GLU B 1 122 ? 1.77 32.375 17.891 1 95.5 122 GLU B N 1
ATOM 3368 C CA . GLU B 1 122 ? 1.945 31.5 19.047 1 95.5 122 GLU B CA 1
ATOM 3369 C C . GLU B 1 122 ? 1.138 30.219 18.906 1 95.5 122 GLU B C 1
ATOM 3371 O O . GLU B 1 122 ? 1.38 29.234 19.625 1 95.5 122 GLU B O 1
ATOM 3376 N N . ASN B 1 123 ? 0.184 30.25 17.938 1 98.19 123 ASN B N 1
ATOM 3377 C CA . ASN B 1 123 ? -0.761 29.141 17.875 1 98.19 123 ASN B CA 1
ATOM 3378 C C . ASN B 1 123 ? -0.523 28.281 16.625 1 98.19 123 ASN B C 1
ATOM 3380 O O . ASN B 1 123 ? -0.985 27.141 16.562 1 98.19 123 ASN B O 1
ATOM 3384 N N . LEU B 1 124 ? 0.144 28.812 15.586 1 98.56 124 LEU B N 1
ATOM 3385 C CA . LEU B 1 124 ? 0.484 28.047 14.391 1 98.56 124 LEU B CA 1
ATOM 3386 C C . LEU B 1 124 ? 1.803 27.297 14.586 1 98.56 124 LEU B C 1
ATOM 3388 O O . LEU B 1 124 ? 2.811 27.906 14.961 1 98.56 124 LEU B O 1
ATOM 3392 N N . VAL B 1 125 ? 1.801 25.984 14.32 1 98.56 125 VAL B N 1
ATOM 3393 C CA . VAL B 1 125 ? 2.963 25.203 14.711 1 98.56 125 VAL B CA 1
ATOM 3394 C C . VAL B 1 125 ? 3.617 24.594 13.469 1 98.56 125 VAL B C 1
ATOM 3396 O O . VAL B 1 125 ? 4.688 23.984 13.555 1 98.56 125 VAL B O 1
ATOM 3399 N N . GLY B 1 126 ? 3.047 24.688 12.32 1 98.69 126 GLY B N 1
ATOM 3400 C CA . GLY B 1 126 ? 3.51 24.141 11.055 1 98.69 126 GLY B CA 1
ATOM 3401 C C . GLY B 1 126 ? 2.576 24.453 9.898 1 98.69 126 GLY B C 1
ATOM 3402 O O . GLY B 1 126 ? 1.707 25.328 10.008 1 98.69 126 GLY B O 1
ATOM 3403 N N . ALA B 1 127 ? 2.807 23.797 8.781 1 98.88 127 ALA B N 1
ATOM 3404 C CA . ALA B 1 127 ? 1.975 24.016 7.605 1 98.88 127 ALA B CA 1
ATOM 3405 C C . ALA B 1 127 ? 1.584 22.688 6.957 1 98.88 127 ALA B C 1
ATOM 3407 O O . ALA B 1 127 ? 2.328 21.719 7.039 1 98.88 127 ALA B O 1
ATOM 3408 N N . GLN B 1 128 ? 0.438 22.719 6.387 1 98.75 128 GLN B N 1
ATOM 3409 C CA . GLN B 1 128 ? -0.091 21.516 5.734 1 98.75 128 GLN B CA 1
ATOM 3410 C C . GLN B 1 128 ? 0.293 21.484 4.258 1 98.75 128 GLN B C 1
ATOM 3412 O O . GLN B 1 128 ? 0.214 22.5 3.564 1 98.75 128 GLN B O 1
ATOM 3417 N N . ILE B 1 129 ? 0.754 20.359 3.824 1 98.88 129 ILE B N 1
ATOM 3418 C CA . ILE B 1 129 ? 0.957 20.078 2.406 1 98.88 129 ILE B CA 1
ATOM 3419 C C . ILE B 1 129 ? 0.211 18.812 2.02 1 98.88 129 ILE B C 1
ATOM 3421 O O . ILE B 1 129 ? -0.055 17.953 2.871 1 98.88 129 ILE B O 1
ATOM 3425 N N . PHE B 1 130 ? -0.164 18.766 0.782 1 98.75 130 PHE B N 1
ATOM 3426 C CA . PHE B 1 130 ? -0.81 17.578 0.245 1 98.75 130 PHE B CA 1
ATOM 3427 C C . PHE B 1 130 ? 0.12 16.844 -0.713 1 98.75 130 PHE B C 1
ATOM 3429 O O . PHE B 1 130 ? 1.088 17.422 -1.213 1 98.75 130 PHE B O 1
ATOM 3436 N N . THR B 1 131 ? -0.166 15.617 -0.955 1 98.75 131 THR B N 1
ATOM 3437 C CA . THR B 1 131 ? 0.668 14.805 -1.836 1 98.75 131 THR B CA 1
ATOM 3438 C C . THR B 1 131 ? 0.713 15.398 -3.238 1 98.75 131 THR B C 1
ATOM 3440 O O . THR B 1 131 ? 1.692 15.219 -3.967 1 98.75 131 THR B O 1
ATOM 3443 N N . ARG B 1 132 ? -0.34 16.062 -3.611 1 98.44 132 ARG B N 1
ATOM 3444 C CA . ARG B 1 132 ? -0.426 16.766 -4.887 1 98.44 132 ARG B CA 1
ATOM 3445 C C . ARG B 1 132 ? -1.114 18.109 -4.727 1 98.44 132 ARG B C 1
ATOM 3447 O O . ARG B 1 132 ? -2.039 18.25 -3.922 1 98.44 132 ARG B O 1
ATOM 3454 N N . HIS B 1 133 ? -0.674 19.031 -5.438 1 98.44 133 HIS B N 1
ATOM 3455 C CA . HIS B 1 133 ? -1.29 20.344 -5.605 1 98.44 133 HIS B CA 1
ATOM 3456 C C . HIS B 1 133 ? -1.414 20.703 -7.082 1 98.44 133 HIS B C 1
ATOM 3458 O O . HIS B 1 133 ? -0.469 20.531 -7.852 1 98.44 133 HIS B O 1
ATOM 3464 N N . LEU B 1 134 ? -2.615 21.156 -7.457 1 97.69 134 LEU B N 1
ATOM 3465 C CA . LEU B 1 134 ? -2.83 21.672 -8.805 1 97.69 134 LEU B CA 1
ATOM 3466 C C . LEU B 1 134 ? -2.42 20.656 -9.859 1 97.69 134 LEU B C 1
ATOM 3468 O O . LEU B 1 134 ? -1.789 21 -10.859 1 97.69 134 LEU B O 1
ATOM 3472 N N . GLY B 1 135 ? -2.635 19.391 -9.539 1 96.88 135 GLY B N 1
ATOM 3473 C CA . GLY B 1 135 ? -2.395 18.312 -10.477 1 96.88 135 GLY B CA 1
ATOM 3474 C C . GLY B 1 135 ? -0.948 17.859 -10.508 1 96.88 135 GLY B C 1
ATOM 3475 O O . GLY B 1 135 ? -0.591 16.953 -11.258 1 96.88 135 GLY B O 1
ATOM 3476 N N . LYS B 1 136 ? -0.115 18.391 -9.648 1 98.19 136 LYS B N 1
ATOM 3477 C CA . LYS B 1 136 ? 1.307 18.062 -9.656 1 98.19 136 LYS B CA 1
ATOM 3478 C C . LYS B 1 136 ? 1.729 17.422 -8.336 1 98.19 136 LYS B C 1
ATOM 3480 O O . LYS B 1 136 ? 1.108 17.656 -7.297 1 98.19 136 LYS B O 1
ATOM 3485 N N . SER B 1 137 ? 2.756 16.625 -8.422 1 98.56 137 SER B N 1
ATOM 3486 C CA . SER B 1 137 ? 3.357 16.062 -7.219 1 98.56 137 SER B CA 1
ATOM 3487 C C . SER B 1 137 ? 3.904 17.141 -6.301 1 98.56 137 SER B C 1
ATOM 3489 O O . SER B 1 137 ? 4.438 18.156 -6.773 1 98.56 137 SER B O 1
ATOM 3491 N N . ILE B 1 138 ? 3.863 16.969 -5.047 1 98.88 138 ILE B N 1
ATOM 3492 C CA . ILE B 1 138 ? 4.445 17.875 -4.074 1 98.88 138 ILE B CA 1
ATOM 3493 C C . ILE B 1 138 ? 5.953 17.984 -4.301 1 98.88 138 ILE B C 1
ATOM 3495 O O . ILE B 1 138 ? 6.59 18.953 -3.871 1 98.88 138 ILE B O 1
ATOM 3499 N N . ALA B 1 139 ? 6.551 17.016 -4.988 1 98.75 139 ALA B N 1
ATOM 3500 C CA . ALA B 1 139 ? 7.988 17 -5.258 1 98.75 139 ALA B CA 1
ATOM 3501 C C . ALA B 1 139 ? 8.312 17.828 -6.504 1 98.75 139 ALA B C 1
ATOM 3503 O O . ALA B 1 139 ? 9.484 17.969 -6.863 1 98.75 139 ALA B O 1
ATOM 3504 N N . ASP B 1 140 ? 7.293 18.297 -7.203 1 98.62 140 ASP B N 1
ATOM 3505 C CA . ASP B 1 140 ? 7.523 19.125 -8.383 1 98.62 140 ASP B CA 1
ATOM 3506 C C . ASP B 1 140 ? 8.406 20.328 -8.039 1 98.62 140 ASP B C 1
ATOM 3508 O O . ASP B 1 140 ? 8.258 20.922 -6.973 1 98.62 140 ASP B O 1
ATOM 3512 N N . LYS B 1 141 ? 9.242 20.734 -8.953 1 98.44 141 LYS B N 1
ATOM 3513 C CA . LYS B 1 141 ? 10.18 21.844 -8.75 1 98.44 141 LYS B CA 1
ATOM 3514 C C . LYS B 1 141 ? 9.445 23.141 -8.422 1 98.44 141 LYS B C 1
ATOM 3516 O O . LYS B 1 141 ? 9.984 24 -7.719 1 98.44 141 LYS B O 1
ATOM 3521 N N . GLU B 1 142 ? 8.266 23.234 -8.867 1 98.38 142 GLU B N 1
ATOM 3522 C CA . GLU B 1 142 ? 7.457 24.438 -8.633 1 98.38 142 GLU B CA 1
ATOM 3523 C C . GLU B 1 142 ? 7.23 24.656 -7.141 1 98.38 142 GLU B C 1
ATOM 3525 O O . GLU B 1 142 ? 7.109 25.812 -6.695 1 98.38 142 GLU B O 1
ATOM 3530 N N . PHE B 1 143 ? 7.195 23.641 -6.352 1 98.88 143 PHE B N 1
ATOM 3531 C CA . PHE B 1 143 ? 6.848 23.75 -4.941 1 98.88 143 PHE B CA 1
ATOM 3532 C C . PHE B 1 143 ? 8.102 23.75 -4.07 1 98.88 143 PHE B C 1
ATOM 3534 O O . PHE B 1 143 ? 8.023 23.938 -2.857 1 98.88 143 PHE B O 1
ATOM 3541 N N . ARG B 1 144 ? 9.297 23.562 -4.688 1 98.75 144 ARG B N 1
ATOM 3542 C CA . ARG B 1 144 ? 10.562 23.422 -3.977 1 98.75 144 ARG B CA 1
ATOM 3543 C C . ARG B 1 144 ? 10.844 24.641 -3.109 1 98.75 144 ARG B C 1
ATOM 3545 O O . ARG B 1 144 ? 11.344 24.5 -1.99 1 98.75 144 ARG B O 1
ATOM 3552 N N . PRO B 1 145 ? 10.516 25.859 -3.561 1 98.81 145 PRO B N 1
ATOM 3553 C CA . PRO B 1 145 ? 10.773 27.031 -2.727 1 98.81 145 PRO B CA 1
ATOM 3554 C C . PRO B 1 145 ? 10.031 26.984 -1.394 1 98.81 145 PRO B C 1
ATOM 3556 O O . PRO B 1 145 ? 10.562 27.438 -0.373 1 98.81 145 PRO B O 1
ATOM 3559 N N . VAL B 1 146 ? 8.828 26.469 -1.39 1 98.88 146 VAL B N 1
ATOM 3560 C CA . VAL B 1 146 ? 8.039 26.391 -0.168 1 98.88 146 VAL B CA 1
ATOM 3561 C C . VAL B 1 146 ? 8.688 25.391 0.799 1 98.88 146 VAL B C 1
ATOM 3563 O O . VAL B 1 146 ? 8.828 25.688 1.99 1 98.88 146 VAL B O 1
ATOM 3566 N N . LEU B 1 147 ? 9.156 24.266 0.284 1 98.88 147 LEU B N 1
ATOM 3567 C CA . LEU B 1 147 ? 9.812 23.25 1.099 1 98.88 147 LEU B CA 1
ATOM 3568 C C . LEU B 1 147 ? 11.148 23.75 1.634 1 98.88 147 LEU B C 1
ATOM 3570 O O . LEU B 1 147 ? 11.492 23.5 2.791 1 98.88 147 LEU B O 1
ATOM 3574 N N . ALA B 1 148 ? 11.828 24.453 0.78 1 98.69 148 ALA B N 1
ATOM 3575 C CA . ALA B 1 148 ? 13.102 25.047 1.178 1 98.69 148 ALA B CA 1
ATOM 3576 C C . ALA B 1 148 ? 12.906 26.078 2.289 1 98.69 148 ALA B C 1
ATOM 3578 O O . ALA B 1 148 ? 13.695 26.141 3.234 1 98.69 148 ALA B O 1
ATOM 3579 N N . GLN B 1 149 ? 11.867 26.922 2.152 1 98.56 149 GLN B N 1
ATOM 3580 C CA . GLN B 1 149 ? 11.578 27.922 3.17 1 98.56 149 GLN B CA 1
ATOM 3581 C C . GLN B 1 149 ? 11.242 27.266 4.508 1 98.56 149 GLN B C 1
ATOM 3583 O O . GLN B 1 149 ? 11.68 27.75 5.559 1 98.56 149 GLN B O 1
ATOM 3588 N N . ALA B 1 150 ? 10.469 26.203 4.473 1 98.75 150 ALA B N 1
ATOM 3589 C CA . ALA B 1 150 ? 10.133 25.453 5.688 1 98.75 150 ALA B CA 1
ATOM 3590 C C . ALA B 1 150 ? 11.391 24.906 6.359 1 98.75 150 ALA B C 1
ATOM 3592 O O . ALA B 1 150 ? 11.539 24.984 7.582 1 98.75 150 ALA B O 1
ATOM 3593 N N . ALA B 1 151 ? 12.273 24.359 5.555 1 98.38 151 ALA B N 1
ATOM 3594 C CA . ALA B 1 151 ? 13.531 23.828 6.078 1 98.38 151 ALA B CA 1
ATOM 3595 C C . ALA B 1 151 ? 14.367 24.938 6.719 1 98.38 151 ALA B C 1
ATOM 3597 O O . ALA B 1 151 ? 14.891 24.766 7.824 1 98.38 151 ALA B O 1
ATOM 3598 N N . LYS B 1 152 ? 14.469 26.016 6.008 1 97.5 152 LYS B N 1
ATOM 3599 C CA . LYS B 1 152 ? 15.281 27.141 6.457 1 97.5 152 LYS B CA 1
ATOM 3600 C C . LYS B 1 152 ? 14.797 27.656 7.809 1 97.5 152 LYS B C 1
ATOM 3602 O O . LYS B 1 152 ? 15.602 28 8.68 1 97.5 152 LYS B O 1
ATOM 3607 N N . LEU B 1 153 ? 13.523 27.688 8.008 1 97.69 153 LEU B N 1
ATOM 3608 C CA . LEU B 1 153 ? 12.945 28.297 9.203 1 97.69 153 LEU B CA 1
ATOM 3609 C C . LEU B 1 153 ? 12.578 27.234 10.234 1 97.69 153 LEU B C 1
ATOM 3611 O O . LEU B 1 153 ? 11.969 27.562 11.258 1 97.69 153 LEU B O 1
ATOM 3615 N N . HIS B 1 154 ? 12.844 25.969 9.945 1 97.31 154 HIS B N 1
ATOM 3616 C CA . HIS B 1 154 ? 12.578 24.844 10.828 1 97.31 154 HIS B CA 1
ATOM 3617 C C . HIS B 1 154 ? 11.086 24.719 11.125 1 97.31 154 HIS B C 1
ATOM 3619 O O . HIS B 1 154 ? 10.695 24.5 12.281 1 97.31 154 HIS B O 1
ATOM 3625 N N . VAL B 1 155 ? 10.297 24.984 10.148 1 98.38 155 VAL B N 1
ATOM 3626 C CA . VAL B 1 155 ? 8.852 24.812 10.242 1 98.38 155 VAL B CA 1
ATOM 3627 C C . VAL B 1 155 ? 8.461 23.422 9.758 1 98.38 155 VAL B C 1
ATOM 3629 O O . VAL B 1 155 ? 8.68 23.078 8.594 1 98.38 155 VAL B O 1
ATOM 3632 N N . PRO B 1 156 ? 7.891 22.609 10.664 1 98.75 156 PRO B N 1
ATOM 3633 C CA . PRO B 1 156 ? 7.48 21.281 10.203 1 98.75 156 PRO B CA 1
ATOM 3634 C C . PRO B 1 156 ? 6.289 21.328 9.258 1 98.75 156 PRO B C 1
ATOM 3636 O O . PRO B 1 156 ? 5.469 22.234 9.328 1 98.75 156 PRO B O 1
ATOM 3639 N N . LEU B 1 157 ? 6.238 20.359 8.367 1 98.94 157 LEU B N 1
ATOM 3640 C CA . LEU B 1 157 ? 5.164 20.234 7.387 1 98.94 157 LEU B CA 1
ATOM 3641 C C . LEU B 1 157 ? 4.328 18.984 7.652 1 98.94 157 LEU B C 1
ATOM 3643 O O . LEU B 1 157 ? 4.879 17.906 7.922 1 98.94 157 LEU B O 1
ATOM 3647 N N . TRP B 1 158 ? 2.986 19.094 7.727 1 98.94 158 TRP B N 1
ATOM 3648 C CA . TRP B 1 158 ? 2.033 18 7.836 1 98.94 158 TRP B CA 1
ATOM 3649 C C . TRP B 1 158 ? 1.558 17.547 6.457 1 98.94 158 TRP B C 1
ATOM 3651 O O . TRP B 1 158 ? 0.875 18.297 5.754 1 98.94 158 TRP B O 1
ATOM 3661 N N . MET B 1 159 ? 1.851 16.344 6.066 1 98.94 159 MET B N 1
ATOM 3662 C CA . MET B 1 159 ? 1.48 15.898 4.727 1 98.94 159 MET B CA 1
ATOM 3663 C C . MET B 1 159 ? 0.243 15.008 4.777 1 98.94 159 MET B C 1
ATOM 3665 O O . MET B 1 159 ? 0.226 14 5.48 1 98.94 159 MET B O 1
ATOM 3669 N N . HIS B 1 160 ? -0.761 15.406 4.105 1 98.75 160 HIS B N 1
ATOM 3670 C CA . HIS B 1 160 ? -2.016 14.68 3.953 1 98.75 160 HIS B CA 1
ATOM 3671 C C . HIS B 1 160 ? -2.215 14.219 2.512 1 98.75 160 HIS B C 1
ATOM 3673 O O . HIS B 1 160 ? -1.841 14.93 1.574 1 98.75 160 HIS B O 1
ATOM 3679 N N . PRO B 1 161 ? -2.832 13.039 2.293 1 98.25 161 PRO B N 1
ATOM 3680 C CA . PRO B 1 161 ? -3.057 12.555 0.928 1 98.25 161 PRO B CA 1
ATOM 3681 C C . PRO B 1 161 ? -4.254 13.227 0.254 1 98.25 161 PRO B C 1
ATOM 3683 O O . PRO B 1 161 ? -5.148 13.727 0.937 1 98.25 161 PRO B O 1
ATOM 3686 N N . VAL B 1 162 ? -4.195 13.258 -1.032 1 97.25 162 VAL B N 1
ATOM 3687 C CA . VAL B 1 162 ? -5.355 13.523 -1.876 1 97.25 162 VAL B CA 1
ATOM 3688 C C . VAL B 1 162 ? -5.465 12.445 -2.955 1 97.25 162 VAL B C 1
ATOM 3690 O O . VAL B 1 162 ? -4.477 11.789 -3.289 1 97.25 162 VAL B O 1
ATOM 3693 N N . PHE B 1 163 ? -6.641 12.273 -3.492 1 95.81 163 PHE B N 1
ATOM 3694 C CA . PHE B 1 163 ? -6.812 11.352 -4.613 1 95.81 163 PHE B CA 1
ATOM 3695 C C . PHE B 1 163 ? -6.199 11.93 -5.883 1 95.81 163 PHE B C 1
ATOM 3697 O O . PHE B 1 163 ? -6.305 13.133 -6.141 1 95.81 163 PHE B O 1
ATOM 3704 N N . ASP B 1 164 ? -5.523 11.133 -6.562 1 97.06 164 ASP B N 1
ATOM 3705 C CA . ASP B 1 164 ? -4.984 11.5 -7.871 1 97.06 164 ASP B CA 1
ATOM 3706 C C . ASP B 1 164 ? -6.008 11.25 -8.977 1 97.06 164 ASP B C 1
ATOM 3708 O O . ASP B 1 164 ? -6.254 10.109 -9.359 1 97.06 164 ASP B O 1
ATOM 3712 N N . ALA B 1 165 ? -6.539 12.289 -9.516 1 95.06 165 ALA B N 1
ATOM 3713 C CA . ALA B 1 165 ? -7.621 12.211 -10.492 1 95.06 165 ALA B CA 1
ATOM 3714 C C . ALA B 1 165 ? -7.172 11.477 -11.75 1 95.06 165 ALA B C 1
ATOM 3716 O O . ALA B 1 165 ? -8 11.047 -12.555 1 95.06 165 ALA B O 1
ATOM 3717 N N . ARG B 1 166 ? -5.875 11.234 -12.031 1 97.19 166 ARG B N 1
ATOM 3718 C CA . ARG B 1 166 ? -5.344 10.523 -13.188 1 97.19 166 ARG B CA 1
ATOM 3719 C C . ARG B 1 166 ? -5.527 9.016 -13.039 1 97.19 166 ARG B C 1
ATOM 3721 O O . ARG B 1 166 ? -5.383 8.273 -14.008 1 97.19 166 ARG B O 1
ATOM 3728 N N . LYS B 1 167 ? -5.816 8.562 -11.805 1 96.94 167 LYS B N 1
ATOM 3729 C CA . LYS B 1 167 ? -5.988 7.141 -11.523 1 96.94 167 LYS B CA 1
ATOM 3730 C C . LYS B 1 167 ? -7.465 6.766 -11.445 1 96.94 167 LYS B C 1
ATOM 3732 O O . LYS B 1 167 ? -8.25 7.434 -10.766 1 96.94 167 LYS B O 1
ATOM 3737 N N . PRO B 1 168 ? -7.898 5.668 -12.078 1 94.94 168 PRO B N 1
ATOM 3738 C CA . PRO B 1 168 ? -9.32 5.352 -12.211 1 94.94 168 PRO B CA 1
ATOM 3739 C C . PRO B 1 168 ? -9.875 4.613 -10.992 1 94.94 168 PRO B C 1
ATOM 3741 O O . PRO B 1 168 ? -11.086 4.375 -10.906 1 94.94 168 PRO B O 1
ATOM 3744 N N . ASP B 1 169 ? -9.055 4.305 -10.008 1 93.75 169 ASP B N 1
ATOM 3745 C CA . ASP B 1 169 ? -9.516 3.355 -9 1 93.75 169 ASP B CA 1
ATOM 3746 C C . ASP B 1 169 ? -9.297 3.9 -7.594 1 93.75 169 ASP B C 1
ATOM 3748 O O . ASP B 1 169 ? -9 3.139 -6.668 1 93.75 169 ASP B O 1
ATOM 3752 N N . ASN B 1 170 ? -9.484 5.156 -7.418 1 96 170 ASN B N 1
ATOM 3753 C CA . ASN B 1 170 ? -9.328 5.754 -6.094 1 96 170 ASN B CA 1
ATOM 3754 C C . ASN B 1 170 ? -10.359 5.219 -5.109 1 96 170 ASN B C 1
ATOM 3756 O O . ASN B 1 170 ? -11.531 5.059 -5.461 1 96 170 ASN B O 1
ATOM 3760 N N . ASN B 1 171 ? -9.93 4.82 -3.951 1 96.75 171 ASN B N 1
ATOM 3761 C CA . ASN B 1 171 ? -10.797 4.387 -2.865 1 96.75 171 ASN B CA 1
ATOM 3762 C C . ASN B 1 171 ? -10.203 4.715 -1.501 1 96.75 171 ASN B C 1
ATOM 3764 O O . ASN B 1 171 ? -9 4.977 -1.39 1 96.75 171 ASN B O 1
ATOM 3768 N N . LEU B 1 172 ? -10.977 4.68 -0.505 1 94.56 172 LEU B N 1
ATOM 3769 C CA . LEU B 1 172 ? -10.57 5.094 0.833 1 94.56 172 LEU B CA 1
ATOM 3770 C C . LEU B 1 172 ? -9.766 3.998 1.519 1 94.56 172 LEU B C 1
ATOM 3772 O O . LEU B 1 172 ? -9.062 4.258 2.496 1 94.56 172 LEU B O 1
ATOM 3776 N N . VAL B 1 173 ? -9.883 2.793 1.045 1 97.25 173 VAL B N 1
ATOM 3777 C CA . VAL B 1 173 ? -9.266 1.671 1.742 1 97.25 173 VAL B CA 1
ATOM 3778 C C . VAL B 1 173 ? -7.754 1.699 1.529 1 97.25 173 VAL B C 1
ATOM 3780 O O . VAL B 1 173 ? -6.984 1.589 2.486 1 97.25 173 VAL B O 1
ATOM 3783 N N . PHE B 1 174 ? -7.34 1.905 0.223 1 98.5 174 PHE B N 1
ATOM 3784 C CA . PHE B 1 174 ? -5.93 1.667 -0.057 1 98.5 174 PHE B CA 1
ATOM 3785 C C . PHE B 1 174 ? -5.301 2.877 -0.737 1 98.5 174 PHE B C 1
ATOM 3787 O O . PHE B 1 174 ? -4.082 3.051 -0.703 1 98.5 174 PHE B O 1
ATOM 3794 N N . SER B 1 175 ? -6.105 3.77 -1.377 1 98.12 175 SER B N 1
ATOM 3795 C CA . SER B 1 175 ? -5.547 4.738 -2.316 1 98.12 175 SER B CA 1
ATOM 3796 C C . SER B 1 175 ? -4.809 5.852 -1.586 1 98.12 175 SER B C 1
ATOM 3798 O O . SER B 1 175 ? -3.797 6.359 -2.078 1 98.12 175 SER B O 1
ATOM 3800 N N . TRP B 1 176 ? -5.297 6.254 -0.442 1 97.81 176 TRP B N 1
ATOM 3801 C CA . TRP B 1 176 ? -4.629 7.309 0.316 1 97.81 176 TRP B CA 1
ATOM 3802 C C . TRP B 1 176 ? -3.221 6.883 0.714 1 97.81 176 TRP B C 1
ATOM 3804 O O . TRP B 1 176 ? -2.283 7.684 0.644 1 97.81 176 TRP B O 1
ATOM 3814 N N . GLU B 1 177 ? -3.117 5.641 1.158 1 98.56 177 GLU B N 1
ATOM 3815 C CA . GLU B 1 177 ? -1.825 5.113 1.592 1 98.56 177 GLU B CA 1
ATOM 3816 C C . GLU B 1 177 ? -0.854 5 0.42 1 98.56 177 GLU B C 1
ATOM 3818 O O . GLU B 1 177 ? 0.344 5.246 0.574 1 98.56 177 GLU B O 1
ATOM 3823 N N . TYR B 1 178 ? -1.4 4.652 -0.715 1 98.69 178 TYR B N 1
ATOM 3824 C CA . TYR B 1 178 ? -0.564 4.613 -1.91 1 98.69 178 TYR B CA 1
ATOM 3825 C C . TYR B 1 178 ? -0.099 6.012 -2.297 1 98.69 178 TYR B C 1
ATOM 3827 O O . TYR B 1 178 ? 1.062 6.207 -2.664 1 98.69 178 TYR B O 1
ATOM 3835 N N . GLU B 1 179 ? -1.006 7.016 -2.252 1 98.62 179 GLU B N 1
ATOM 3836 C CA . GLU B 1 179 ? -0.658 8.391 -2.602 1 98.62 179 GLU B CA 1
ATOM 3837 C C . GLU B 1 179 ? 0.424 8.938 -1.676 1 98.62 179 GLU B C 1
ATOM 3839 O O . GLU B 1 179 ? 1.354 9.609 -2.129 1 98.62 179 GLU B O 1
ATOM 3844 N N . LEU B 1 180 ? 0.314 8.672 -0.397 1 98.88 180 LEU B N 1
ATOM 3845 C CA . LEU B 1 180 ? 1.34 9.086 0.554 1 98.88 180 LEU B CA 1
ATOM 3846 C C . LEU B 1 180 ? 2.684 8.453 0.217 1 98.88 180 LEU B C 1
ATOM 3848 O O . LEU B 1 180 ? 3.711 9.133 0.199 1 98.88 180 LEU B O 1
ATOM 3852 N N . SER B 1 181 ? 2.662 7.141 -0.066 1 98.88 181 SER B N 1
ATOM 3853 C CA . SER B 1 181 ? 3.883 6.41 -0.389 1 98.88 181 SER B CA 1
ATOM 3854 C C . SER B 1 181 ? 4.547 6.969 -1.643 1 98.88 181 SER B C 1
ATOM 3856 O O . SER B 1 181 ? 5.77 7.133 -1.684 1 98.88 181 SER B O 1
ATOM 3858 N N . GLN B 1 182 ? 3.738 7.285 -2.643 1 98.69 182 GLN B N 1
ATOM 3859 C CA . GLN B 1 182 ? 4.262 7.852 -3.879 1 98.69 182 GLN B CA 1
ATOM 3860 C C . GLN B 1 182 ? 4.891 9.219 -3.633 1 98.69 182 GLN B C 1
ATOM 3862 O O . GLN B 1 182 ? 5.965 9.523 -4.16 1 98.69 182 GLN B O 1
ATOM 3867 N N . ALA B 1 183 ? 4.188 10.047 -2.85 1 98.88 183 ALA B N 1
ATOM 3868 C CA . ALA B 1 183 ? 4.723 11.367 -2.539 1 98.88 183 ALA B CA 1
ATOM 3869 C C . ALA B 1 183 ? 6.055 11.258 -1.801 1 98.88 183 ALA B C 1
ATOM 3871 O O . ALA B 1 183 ? 7 11.984 -2.109 1 98.88 183 ALA B O 1
ATOM 3872 N N . MET B 1 184 ? 6.141 10.383 -0.838 1 98.94 184 MET B N 1
ATOM 3873 C CA . MET B 1 184 ? 7.383 10.156 -0.102 1 98.94 184 MET B CA 1
ATOM 3874 C C . MET B 1 184 ? 8.508 9.727 -1.043 1 98.94 184 MET B C 1
ATOM 3876 O O . MET B 1 184 ? 9.625 10.234 -0.957 1 98.94 184 MET B O 1
ATOM 3880 N N . LEU B 1 185 ? 8.18 8.773 -1.912 1 98.94 185 LEU B N 1
ATOM 3881 C CA . LEU B 1 185 ? 9.156 8.289 -2.877 1 98.94 185 LEU B CA 1
ATOM 3882 C C . LEU B 1 185 ? 9.648 9.422 -3.77 1 98.94 185 LEU B C 1
ATOM 3884 O O . LEU B 1 185 ? 10.859 9.57 -3.971 1 98.94 185 LEU B O 1
ATOM 3888 N N . GLN B 1 186 ? 8.719 10.211 -4.254 1 98.81 186 GLN B N 1
ATOM 3889 C CA . GLN B 1 186 ? 9.055 11.297 -5.164 1 98.81 186 GLN B CA 1
ATOM 3890 C C . GLN B 1 186 ? 9.883 12.367 -4.457 1 98.81 186 GLN B C 1
ATOM 3892 O O . GLN B 1 186 ? 10.828 12.914 -5.035 1 98.81 186 GLN B O 1
ATOM 3897 N N . LEU B 1 187 ? 9.562 12.672 -3.219 1 98.94 187 LEU B N 1
ATOM 3898 C CA . LEU B 1 187 ? 10.336 13.641 -2.441 1 98.94 187 LEU B CA 1
ATOM 3899 C C . LEU B 1 187 ? 11.766 13.141 -2.219 1 98.94 187 LEU B C 1
ATOM 3901 O O . LEU B 1 187 ? 12.719 13.891 -2.408 1 98.94 187 LEU B O 1
ATOM 3905 N N . VAL B 1 188 ? 11.922 11.883 -1.854 1 98.81 188 VAL B N 1
ATOM 3906 C CA . VAL B 1 188 ? 13.234 11.289 -1.588 1 98.81 188 VAL B CA 1
ATOM 3907 C C . VAL B 1 188 ? 14.055 11.258 -2.873 1 98.81 188 VAL B C 1
ATOM 3909 O O . VAL B 1 188 ? 15.219 11.656 -2.883 1 98.81 188 VAL B O 1
ATOM 3912 N N . GLN B 1 189 ? 13.422 10.883 -3.967 1 98.56 189 GLN B N 1
ATOM 3913 C CA . GLN B 1 189 ? 14.141 10.711 -5.227 1 98.56 189 GLN B CA 1
ATOM 3914 C C . GLN B 1 189 ? 14.484 12.062 -5.852 1 98.56 189 GLN B C 1
ATOM 3916 O O . GLN B 1 189 ? 15.328 12.141 -6.75 1 98.56 189 GLN B O 1
ATOM 3921 N N . SER B 1 190 ? 13.805 13.109 -5.434 1 98.5 190 SER B N 1
ATOM 3922 C CA . SER B 1 190 ? 14.148 14.453 -5.898 1 98.5 190 SER B CA 1
ATOM 3923 C C . SER B 1 190 ? 15.289 15.047 -5.086 1 98.5 190 SER B C 1
ATOM 3925 O O . SER B 1 190 ? 15.625 16.219 -5.242 1 98.5 190 SER B O 1
ATOM 3927 N N . ASP B 1 191 ? 15.828 14.227 -4.109 1 98.56 191 ASP B N 1
ATOM 3928 C CA . ASP B 1 191 ? 16.953 14.594 -3.264 1 98.56 191 ASP B CA 1
ATOM 3929 C C . ASP B 1 191 ? 16.578 15.68 -2.266 1 98.56 191 ASP B C 1
ATOM 3931 O O . ASP B 1 191 ? 17.406 16.5 -1.884 1 98.56 191 ASP B O 1
ATOM 3935 N N . LEU B 1 192 ? 15.297 15.727 -1.916 1 98.5 192 LEU B N 1
ATOM 3936 C CA . LEU B 1 192 ? 14.805 16.734 -0.99 1 98.5 192 LEU B CA 1
ATOM 3937 C C . LEU B 1 192 ? 15.633 16.75 0.291 1 98.5 192 LEU B C 1
ATOM 3939 O O . LEU B 1 192 ? 16.109 17.812 0.718 1 98.5 192 LEU B O 1
ATOM 3943 N N . PHE B 1 193 ? 15.875 15.602 0.9 1 98.44 193 PHE B N 1
ATOM 3944 C CA . PHE B 1 193 ? 16.531 15.516 2.197 1 98.44 193 PHE B CA 1
ATOM 3945 C C . PHE B 1 193 ? 18.047 15.695 2.049 1 98.44 193 PHE B C 1
ATOM 3947 O O . PHE B 1 193 ? 18.734 15.984 3.025 1 98.44 193 PHE B O 1
ATOM 3954 N N . GLN B 1 194 ? 18.594 15.438 0.866 1 98.25 194 GLN B N 1
ATOM 3955 C CA . GLN B 1 194 ? 19.984 15.773 0.616 1 98.25 194 GLN B CA 1
ATOM 3956 C C . GLN B 1 194 ? 20.188 17.281 0.613 1 98.25 194 GLN B C 1
ATOM 3958 O O . GLN B 1 194 ? 21.172 17.781 1.178 1 98.25 194 GLN B O 1
ATOM 3963 N N . ASP B 1 195 ? 19.281 17.969 -0 1 98.31 195 ASP B N 1
ATOM 3964 C CA . ASP B 1 195 ? 19.344 19.422 -0.108 1 98.31 195 ASP B CA 1
ATOM 3965 C C . ASP B 1 195 ? 19 20.094 1.22 1 98.31 195 ASP B C 1
ATOM 3967 O O . ASP B 1 195 ? 19.562 21.125 1.565 1 98.31 195 ASP B O 1
ATOM 3971 N N . TYR B 1 196 ? 18 19.5 1.921 1 98.38 196 TYR B N 1
ATOM 3972 C CA . TYR B 1 196 ? 17.5 20.062 3.164 1 98.38 196 TYR B CA 1
ATOM 3973 C C . TYR B 1 196 ? 17.438 19.016 4.262 1 98.38 196 TYR B C 1
ATOM 3975 O O . TYR B 1 196 ? 16.344 18.594 4.684 1 98.38 196 TYR B O 1
ATOM 3983 N N . PRO B 1 197 ? 18.516 18.641 4.855 1 96.62 197 PRO B N 1
ATOM 3984 C CA . PRO B 1 197 ? 18.594 17.516 5.801 1 96.62 197 PRO B CA 1
ATOM 3985 C C . PRO B 1 197 ? 17.812 17.766 7.078 1 96.62 197 PRO B C 1
ATOM 3987 O O . PRO B 1 197 ? 17.469 16.812 7.801 1 96.62 197 PRO B O 1
ATOM 3990 N N . ASN B 1 198 ? 17.438 19.047 7.355 1 93.81 198 ASN B N 1
ATOM 3991 C CA . ASN B 1 198 ? 16.75 19.359 8.609 1 93.81 198 ASN B CA 1
ATOM 3992 C C . ASN B 1 198 ? 15.258 19.531 8.391 1 93.81 198 ASN B C 1
ATOM 3994 O O . ASN B 1 198 ? 14.531 19.891 9.328 1 93.81 198 ASN B O 1
ATOM 3998 N N . LEU B 1 199 ? 14.812 19.391 7.18 1 98.19 199 LEU B N 1
ATOM 3999 C CA . LEU B 1 199 ? 13.383 19.5 6.91 1 98.19 199 LEU B CA 1
ATOM 4000 C C . LEU B 1 199 ? 12.602 18.438 7.664 1 98.19 199 LEU B C 1
ATOM 4002 O O . LEU B 1 199 ? 13.016 17.266 7.707 1 98.19 199 LEU B O 1
ATOM 4006 N N . LYS B 1 200 ? 11.539 18.828 8.32 1 98.75 200 LYS B N 1
ATOM 4007 C CA . LYS B 1 200 ? 10.68 17.906 9.062 1 98.75 200 LYS B CA 1
ATOM 4008 C C . LYS B 1 200 ? 9.328 17.75 8.383 1 98.75 200 LYS B C 1
ATOM 4010 O O . LYS B 1 200 ? 8.594 18.734 8.203 1 98.75 200 LYS B O 1
ATOM 4015 N N . ILE B 1 201 ? 9 16.578 7.988 1 98.94 201 ILE B N 1
ATOM 4016 C CA . ILE B 1 201 ? 7.703 16.281 7.395 1 98.94 201 ILE B CA 1
ATOM 4017 C C . ILE B 1 201 ? 7.004 15.188 8.203 1 98.94 201 ILE B C 1
ATOM 4019 O O . ILE B 1 201 ? 7.535 14.086 8.367 1 98.94 201 ILE B O 1
ATOM 4023 N N . LEU B 1 202 ? 5.863 15.492 8.773 1 98.94 202 LEU B N 1
ATOM 4024 C CA . LEU B 1 202 ? 4.996 14.523 9.438 1 98.94 202 LEU B CA 1
ATOM 4025 C C . LEU B 1 202 ? 4.02 13.898 8.445 1 98.94 202 LEU B C 1
ATOM 4027 O O . LEU B 1 202 ? 3.105 14.578 7.961 1 98.94 202 LEU B O 1
ATOM 4031 N N . VAL B 1 203 ? 4.219 12.625 8.148 1 98.94 203 VAL B N 1
ATOM 4032 C CA . VAL B 1 203 ? 3.396 11.906 7.184 1 98.94 203 VAL B CA 1
ATOM 4033 C C . VAL B 1 203 ? 2.252 11.195 7.906 1 98.94 203 VAL B C 1
ATOM 4035 O O . VAL B 1 203 ? 2.459 10.578 8.953 1 98.94 203 VAL B O 1
ATOM 4038 N N . HIS B 1 204 ? 1.093 11.305 7.32 1 98.31 204 HIS B N 1
ATOM 4039 C CA . HIS B 1 204 ? -0.124 10.703 7.859 1 98.31 204 HIS B CA 1
ATOM 4040 C C . HIS B 1 204 ? -0.106 9.188 7.711 1 98.31 204 HIS B C 1
ATOM 4042 O O . HIS B 1 204 ? 0.673 8.648 6.926 1 98.31 204 HIS B O 1
ATOM 4048 N N . HIS B 1 205 ? -0.847 8.438 8.57 1 98.5 205 HIS B N 1
ATOM 4049 C CA . HIS B 1 205 ? -1.171 7.023 8.469 1 98.5 205 HIS B CA 1
ATOM 4050 C C . HIS B 1 205 ? 0.078 6.16 8.617 1 98.5 205 HIS B C 1
ATOM 4052 O O . HIS B 1 205 ? 0.337 5.285 7.789 1 98.5 205 HIS B O 1
ATOM 4058 N N . ALA B 1 206 ? 0.902 6.496 9.578 1 98.69 206 ALA B N 1
ATOM 4059 C CA . ALA B 1 206 ? 2.047 5.719 10.047 1 98.69 206 ALA B CA 1
ATOM 4060 C C . ALA B 1 206 ? 3.086 5.551 8.945 1 98.69 206 ALA B C 1
ATOM 4062 O O . ALA B 1 206 ? 3.752 4.516 8.859 1 98.69 206 ALA B O 1
ATOM 4063 N N . GLY B 1 207 ? 3.168 6.477 8 1 98.62 207 GLY B N 1
ATOM 4064 C CA . GLY B 1 207 ? 4.16 6.383 6.941 1 98.62 207 GLY B CA 1
ATOM 4065 C C . GLY B 1 207 ? 3.725 5.488 5.797 1 98.62 207 GLY B C 1
ATOM 4066 O O . GLY B 1 207 ? 4.551 5.07 4.98 1 98.62 207 GLY B O 1
ATOM 4067 N N . ALA B 1 208 ? 2.457 5.129 5.832 1 98.62 208 ALA B N 1
ATOM 4068 C CA . ALA B 1 208 ? 1.806 4.434 4.727 1 98.62 208 ALA B CA 1
ATOM 4069 C C . ALA B 1 208 ? 2.467 3.082 4.465 1 98.62 208 ALA B C 1
ATOM 4071 O O . ALA B 1 208 ? 2.604 2.264 5.379 1 98.62 208 ALA B O 1
ATOM 4072 N N . MET B 1 209 ? 2.941 2.805 3.217 1 98.75 209 MET B N 1
ATOM 4073 C CA . MET B 1 209 ? 3.4 1.478 2.818 1 98.75 209 MET B CA 1
ATOM 4074 C C . MET B 1 209 ? 4.844 1.25 3.25 1 98.75 209 MET B C 1
ATOM 4076 O O . MET B 1 209 ? 5.332 0.117 3.236 1 98.75 209 MET B O 1
ATOM 4080 N N . VAL B 1 210 ? 5.504 2.223 3.699 1 98.81 210 VAL B N 1
ATOM 4081 C CA . VAL B 1 210 ? 6.957 2.252 3.826 1 98.81 210 VAL B CA 1
ATOM 4082 C C . VAL B 1 210 ? 7.406 1.238 4.875 1 98.81 210 VAL B C 1
ATOM 4084 O O . VAL B 1 210 ? 8.266 0.397 4.609 1 98.81 210 VAL B O 1
ATOM 4087 N N . PRO B 1 211 ? 6.754 1.227 6.078 1 98.75 211 PRO B N 1
ATOM 4088 C CA . PRO B 1 211 ? 7.281 0.316 7.094 1 98.75 211 PRO B CA 1
ATOM 4089 C C . PRO B 1 211 ? 7.152 -1.152 6.695 1 98.75 211 PRO B C 1
ATOM 4091 O O . PRO B 1 211 ? 8.086 -1.933 6.887 1 98.75 211 PRO B O 1
ATOM 4094 N N . PHE B 1 212 ? 6.055 -1.525 6.094 1 98.62 212 PHE B N 1
ATOM 4095 C CA . PHE B 1 212 ? 5.797 -2.918 5.746 1 98.62 212 PHE B CA 1
ATOM 4096 C C . PHE B 1 212 ? 6.691 -3.367 4.598 1 98.62 212 PHE B C 1
ATOM 4098 O O . PHE B 1 212 ? 7.184 -4.5 4.594 1 98.62 212 PHE B O 1
ATOM 4105 N N . PHE B 1 213 ? 7.016 -2.477 3.678 1 98.38 213 PHE B N 1
ATOM 4106 C CA . PHE B 1 213 ? 7.75 -2.848 2.475 1 98.38 213 PHE B CA 1
ATOM 4107 C C . PHE B 1 213 ? 9.156 -2.264 2.5 1 98.38 213 PHE B C 1
ATOM 4109 O O . PHE B 1 213 ? 9.711 -1.926 1.452 1 98.38 213 PHE B O 1
ATOM 4116 N N . SER B 1 214 ? 9.719 -2.131 3.672 1 98.19 214 SER B N 1
ATOM 4117 C CA . SER B 1 214 ? 11.047 -1.564 3.842 1 98.19 214 SER B CA 1
ATOM 4118 C C . SER B 1 214 ? 12.102 -2.406 3.127 1 98.19 214 SER B C 1
ATOM 4120 O O . SER B 1 214 ? 13.094 -1.874 2.623 1 98.19 214 SER B O 1
ATOM 4122 N N . GLY B 1 215 ? 11.914 -3.77 3.057 1 96.31 215 GLY B N 1
ATOM 4123 C CA . GLY B 1 215 ? 12.844 -4.621 2.324 1 96.31 215 GLY B CA 1
ATOM 4124 C C . GLY B 1 215 ? 12.938 -4.266 0.852 1 96.31 215 GLY B C 1
ATOM 4125 O O . GLY B 1 215 ? 14.031 -4.285 0.275 1 96.31 215 GLY B O 1
ATOM 4126 N N . ARG B 1 216 ? 11.852 -3.934 0.231 1 96.38 216 ARG B N 1
ATOM 4127 C CA . ARG B 1 216 ? 11.844 -3.527 -1.17 1 96.38 216 ARG B CA 1
ATOM 4128 C C . ARG B 1 216 ? 12.562 -2.195 -1.358 1 96.38 216 ARG B C 1
ATOM 4130 O O . ARG B 1 216 ? 13.328 -2.027 -2.311 1 96.38 216 ARG B O 1
ATOM 4137 N N . ILE B 1 217 ? 12.289 -1.248 -0.412 1 98.19 217 ILE B N 1
ATOM 4138 C CA . ILE B 1 217 ? 12.953 0.048 -0.459 1 98.19 217 ILE B CA 1
ATOM 4139 C C . ILE B 1 217 ? 14.469 -0.151 -0.419 1 98.19 217 ILE B C 1
ATOM 4141 O O . ILE B 1 217 ? 15.195 0.397 -1.25 1 98.19 217 ILE B O 1
ATOM 4145 N N . ASP B 1 218 ? 14.953 -1.008 0.431 1 97.06 218 ASP B N 1
ATOM 4146 C CA . ASP B 1 218 ? 16.375 -1.227 0.655 1 97.06 218 ASP B CA 1
ATOM 4147 C C . ASP B 1 218 ? 17.031 -1.903 -0.551 1 97.06 218 ASP B C 1
ATOM 4149 O O . ASP B 1 218 ? 18.203 -1.664 -0.847 1 97.06 218 ASP B O 1
ATOM 4153 N N . HIS B 1 219 ? 16.25 -2.734 -1.28 1 95.25 219 HIS B N 1
ATOM 4154 C CA . HIS B 1 219 ? 16.859 -3.539 -2.33 1 95.25 219 HIS B CA 1
ATOM 4155 C C . HIS B 1 219 ? 16.656 -2.908 -3.703 1 95.25 219 HIS B C 1
ATOM 4157 O O . HIS B 1 219 ? 17.344 -3.254 -4.66 1 95.25 219 HIS B O 1
ATOM 4163 N N . ILE B 1 220 ? 15.695 -1.984 -3.801 1 95.62 220 ILE B N 1
ATOM 4164 C CA . ILE B 1 220 ? 15.383 -1.421 -5.109 1 95.62 220 ILE B CA 1
ATOM 4165 C C . ILE B 1 220 ? 16.031 -0.043 -5.242 1 95.62 220 ILE B C 1
ATOM 4167 O O . ILE B 1 220 ? 16.547 0.305 -6.305 1 95.62 220 ILE B O 1
ATOM 4171 N N . LEU B 1 221 ? 16.016 0.744 -4.18 1 97.81 221 LEU B N 1
ATOM 4172 C CA . LEU B 1 221 ? 16.609 2.08 -4.227 1 97.81 221 LEU B CA 1
ATOM 4173 C C . LEU B 1 221 ? 18.078 2.045 -3.836 1 97.81 221 LEU B C 1
ATOM 4175 O O . LEU B 1 221 ? 18.547 1.079 -3.227 1 97.81 221 LEU B O 1
ATOM 4179 N N . ASP B 1 222 ? 18.812 3.1 -4.242 1 97.81 222 ASP B N 1
ATOM 4180 C CA . ASP B 1 222 ? 20.172 3.227 -3.725 1 97.81 222 ASP B CA 1
ATOM 4181 C C . ASP B 1 222 ? 20.156 3.506 -2.225 1 97.81 222 ASP B C 1
ATOM 4183 O O . ASP B 1 222 ? 19.141 3.928 -1.671 1 97.81 222 ASP B O 1
ATOM 4187 N N . GLU B 1 223 ? 21.219 3.27 -1.604 1 97.69 223 GLU B N 1
ATOM 4188 C CA . GLU B 1 223 ? 21.328 3.309 -0.15 1 97.69 223 GLU B CA 1
ATOM 4189 C C . GLU B 1 223 ? 20.969 4.688 0.396 1 97.69 223 GLU B C 1
ATOM 4191 O O . GLU B 1 223 ? 20.328 4.797 1.436 1 97.69 223 GLU B O 1
ATOM 4196 N N . LYS B 1 224 ? 21.422 5.738 -0.245 1 97.88 224 LYS B N 1
ATOM 4197 C CA . LYS B 1 224 ? 21.156 7.098 0.227 1 97.88 224 LYS B CA 1
ATOM 4198 C C . LYS B 1 224 ? 19.656 7.395 0.247 1 97.88 224 LYS B C 1
ATOM 4200 O O . LYS B 1 224 ? 19.141 7.906 1.238 1 97.88 224 LYS B O 1
ATOM 4205 N N . HIS B 1 225 ? 19 7.086 -0.836 1 98.5 225 HIS B N 1
ATOM 4206 C CA . HIS B 1 225 ? 17.547 7.305 -0.922 1 98.5 225 HIS B CA 1
ATOM 4207 C C . HIS B 1 225 ? 16.797 6.426 0.069 1 98.5 225 HIS B C 1
ATOM 4209 O O . HIS B 1 225 ? 15.828 6.871 0.685 1 98.5 225 HIS B O 1
ATOM 4215 N N . ALA B 1 226 ? 17.25 5.191 0.189 1 98.5 226 ALA B N 1
ATOM 4216 C CA . ALA B 1 226 ? 16.625 4.309 1.167 1 98.5 226 ALA B CA 1
ATOM 4217 C C . ALA B 1 226 ? 16.734 4.887 2.576 1 98.5 226 ALA B C 1
ATOM 4219 O O . ALA B 1 226 ? 15.75 4.891 3.326 1 98.5 226 ALA B O 1
ATOM 4220 N N . GLN B 1 227 ? 17.844 5.445 2.918 1 98.31 227 GLN B N 1
ATOM 4221 C CA . GLN B 1 227 ? 18.062 6.012 4.246 1 98.31 227 GLN B CA 1
ATOM 4222 C C . GLN B 1 227 ? 17.234 7.277 4.445 1 98.31 227 GLN B C 1
ATOM 4224 O O . GLN B 1 227 ? 16.781 7.559 5.559 1 98.31 227 GLN B O 1
ATOM 4229 N N . ASP B 1 228 ? 17 7.988 3.365 1 98.62 228 ASP B N 1
ATOM 4230 C CA . ASP B 1 228 ? 16.25 9.242 3.459 1 98.62 228 ASP B CA 1
ATOM 4231 C C . ASP B 1 228 ? 14.805 9 3.861 1 98.62 228 ASP B C 1
ATOM 4233 O O . ASP B 1 228 ? 14.156 9.875 4.434 1 98.62 228 ASP B O 1
ATOM 4237 N N . PHE B 1 229 ? 14.273 7.828 3.613 1 98.75 229 PHE B N 1
ATOM 4238 C CA . PHE B 1 229 ? 12.914 7.508 4.035 1 98.75 229 PHE B CA 1
ATOM 4239 C C . PHE B 1 229 ? 12.789 7.578 5.551 1 98.75 229 PHE B C 1
ATOM 4241 O O . PHE B 1 229 ? 11.711 7.875 6.078 1 98.75 229 PHE B O 1
ATOM 4248 N N . LYS B 1 230 ? 13.82 7.293 6.234 1 98.38 230 LYS B N 1
ATOM 4249 C CA . LYS B 1 230 ? 13.789 7.195 7.691 1 98.38 230 LYS B CA 1
ATOM 4250 C C . LYS B 1 230 ? 13.734 8.578 8.336 1 98.38 230 LYS B C 1
ATOM 4252 O O . LYS B 1 230 ? 13.516 8.695 9.539 1 98.38 230 LYS B O 1
ATOM 4257 N N . LYS B 1 231 ? 13.867 9.57 7.527 1 98.62 231 LYS B N 1
ATOM 4258 C CA . LYS B 1 231 ? 13.898 10.938 8.039 1 98.62 231 LYS B CA 1
ATOM 4259 C C . LYS B 1 231 ? 12.484 11.477 8.25 1 98.62 231 LYS B C 1
ATOM 4261 O O . LYS B 1 231 ? 12.297 12.5 8.914 1 98.62 231 LYS B O 1
ATOM 4266 N N . PHE B 1 232 ? 11.492 10.828 7.715 1 98.94 232 PHE B N 1
ATOM 4267 C CA . PHE B 1 232 ? 10.109 11.273 7.887 1 98.94 232 PHE B CA 1
ATOM 4268 C C . PHE B 1 232 ? 9.641 11.047 9.32 1 98.94 232 PHE B C 1
ATOM 4270 O O . PHE B 1 232 ? 10.117 10.141 10 1 98.94 232 PHE B O 1
ATOM 4277 N N . TYR B 1 233 ? 8.781 11.906 9.828 1 98.94 233 TYR B N 1
ATOM 4278 C CA . TYR B 1 233 ? 7.941 11.664 11 1 98.94 233 TYR B CA 1
ATOM 4279 C C . TYR B 1 233 ? 6.594 11.086 10.594 1 98.94 233 TYR B C 1
ATOM 4281 O O . TYR B 1 233 ? 6.125 11.305 9.477 1 98.94 233 TYR B O 1
ATOM 4289 N N . VAL B 1 234 ? 6.016 10.312 11.508 1 98.94 234 VAL B N 1
ATOM 4290 C CA . VAL B 1 234 ? 4.754 9.688 11.133 1 98.94 234 VAL B CA 1
ATOM 4291 C C . VAL B 1 234 ? 3.789 9.711 12.312 1 98.94 234 VAL B C 1
ATOM 4293 O O . VAL B 1 234 ? 4.215 9.805 13.469 1 98.94 234 VAL B O 1
ATOM 4296 N N . ASP B 1 235 ? 2.529 9.719 12 1 98.88 235 ASP B N 1
ATOM 4297 C CA . ASP B 1 235 ? 1.547 9.602 13.07 1 98.88 235 ASP B CA 1
ATOM 4298 C C . ASP B 1 235 ? 1.08 8.156 13.227 1 98.88 235 ASP B C 1
ATOM 4300 O O . ASP B 1 235 ? 1.75 7.227 12.773 1 98.88 235 ASP B O 1
ATOM 4304 N N . THR B 1 236 ? -0.007 7.938 13.969 1 98.81 236 THR B N 1
ATOM 4305 C CA . THR B 1 236 ? -0.424 6.582 14.32 1 98.81 236 THR B CA 1
ATOM 4306 C C . THR B 1 236 ? -1.835 6.301 13.812 1 98.81 236 THR B C 1
ATOM 4308 O O . THR B 1 236 ? -2.492 5.367 14.273 1 98.81 236 THR B O 1
ATOM 4311 N N . ALA B 1 237 ? -2.291 7.07 12.852 1 98.5 237 ALA B N 1
ATOM 4312 C CA . ALA B 1 237 ? -3.693 7.039 12.445 1 98.5 237 ALA B CA 1
ATOM 4313 C C . ALA B 1 237 ? -3.955 5.906 11.453 1 98.5 237 ALA B C 1
ATOM 4315 O O . ALA B 1 237 ? -4.348 6.156 10.312 1 98.5 237 ALA B O 1
ATOM 4316 N N . ILE B 1 238 ? -3.889 4.652 11.93 1 97.94 238 ILE B N 1
ATOM 4317 C CA . ILE B 1 238 ? -4.156 3.539 11.023 1 97.94 238 ILE B CA 1
ATOM 4318 C C . ILE B 1 238 ? -5.258 2.656 11.602 1 97.94 238 ILE B C 1
ATOM 4320 O O . ILE B 1 238 ? -5.359 1.475 11.258 1 97.94 238 ILE B O 1
ATOM 4324 N N . LEU B 1 239 ? -6.043 3.273 12.633 1 97.38 239 LEU B N 1
ATOM 4325 C CA . LEU B 1 239 ? -7.238 2.643 13.18 1 97.38 239 LEU B CA 1
ATOM 4326 C C . LEU B 1 239 ? -6.887 1.348 13.906 1 97.38 239 LEU B C 1
ATOM 4328 O O . LEU B 1 239 ? -7.543 0.323 13.711 1 97.38 239 LEU B O 1
ATOM 4332 N N . GLY B 1 240 ? -5.781 1.517 14.711 1 96.06 240 GLY B N 1
ATOM 4333 C CA . GLY B 1 240 ? -5.34 0.399 15.531 1 96.06 240 GLY B CA 1
ATOM 4334 C C . GLY B 1 240 ? -4.18 -0.366 14.922 1 96.06 240 GLY B C 1
ATOM 4335 O O . GLY B 1 240 ? -3.195 0.233 14.484 1 96.06 240 GLY B O 1
ATOM 4336 N N . ASN B 1 241 ? -4.207 -1.728 15.133 1 96.31 241 ASN B N 1
ATOM 4337 C CA . ASN B 1 241 ? -3.174 -2.607 14.602 1 96.31 241 ASN B CA 1
ATOM 4338 C C . ASN B 1 241 ? -1.833 -2.389 15.289 1 96.31 241 ASN B C 1
ATOM 4340 O O . ASN B 1 241 ? -0.901 -1.846 14.695 1 96.31 241 ASN B O 1
ATOM 4344 N N . THR B 1 242 ? -1.647 -2.904 16.469 1 97.12 242 THR B N 1
ATOM 4345 C CA . THR B 1 242 ? -0.484 -2.723 17.328 1 97.12 242 THR B CA 1
ATOM 4346 C C . THR B 1 242 ? 0.781 -3.232 16.641 1 97.12 242 THR B C 1
ATOM 4348 O O . THR B 1 242 ? 1.79 -2.525 16.578 1 97.12 242 THR B O 1
ATOM 4351 N N . PRO B 1 243 ? 0.738 -4.387 15.992 1 95.69 243 PRO B N 1
ATOM 4352 C CA . PRO B 1 243 ? 1.958 -4.852 15.328 1 95.69 243 PRO B CA 1
ATOM 4353 C C . PRO B 1 243 ? 2.387 -3.941 14.18 1 95.69 243 PRO B C 1
ATOM 4355 O O . PRO B 1 243 ? 3.584 -3.783 13.93 1 95.69 243 PRO B O 1
ATOM 4358 N N . ALA B 1 244 ? 1.439 -3.377 13.477 1 97.94 244 ALA B N 1
ATOM 4359 C CA . ALA B 1 244 ? 1.776 -2.441 12.406 1 97.94 244 ALA B CA 1
ATOM 4360 C C . ALA B 1 244 ? 2.453 -1.192 12.961 1 97.94 244 ALA B C 1
ATOM 4362 O O . ALA B 1 244 ? 3.404 -0.677 12.367 1 97.94 244 ALA B O 1
ATOM 4363 N N . LEU B 1 245 ? 1.958 -0.687 14.086 1 98.12 245 LEU B N 1
ATOM 4364 C CA . LEU B 1 245 ? 2.596 0.455 14.727 1 98.12 245 LEU B CA 1
ATOM 4365 C C . LEU B 1 245 ? 4.016 0.113 15.156 1 98.12 245 LEU B C 1
ATOM 4367 O O . LEU B 1 245 ? 4.918 0.949 15.062 1 98.12 245 LEU B O 1
ATOM 4371 N N . GLN B 1 246 ? 4.203 -1.122 15.633 1 96.62 246 GLN B N 1
ATOM 4372 C CA . GLN B 1 246 ? 5.551 -1.561 15.984 1 96.62 246 GLN B CA 1
ATOM 4373 C C . GLN B 1 246 ? 6.477 -1.522 14.773 1 96.62 246 GLN B C 1
ATOM 4375 O O . GLN B 1 246 ? 7.637 -1.123 14.883 1 96.62 246 GLN B O 1
ATOM 4380 N N . LEU B 1 247 ? 5.965 -1.896 13.633 1 97.5 247 LEU B N 1
ATOM 4381 C CA . LEU B 1 247 ? 6.738 -1.849 12.398 1 97.5 247 LEU B CA 1
ATOM 4382 C C . LEU B 1 247 ? 7.168 -0.42 12.078 1 97.5 247 LEU B C 1
ATOM 4384 O O . LEU B 1 247 ? 8.305 -0.187 11.656 1 97.5 247 LEU B O 1
ATOM 4388 N N . ALA B 1 248 ? 6.234 0.486 12.258 1 98.44 248 ALA B N 1
ATOM 4389 C CA . ALA B 1 248 ? 6.539 1.893 12.008 1 98.44 248 ALA B CA 1
ATOM 4390 C C . ALA B 1 248 ? 7.617 2.396 12.961 1 98.44 248 ALA B C 1
ATOM 4392 O O . ALA B 1 248 ? 8.555 3.074 12.547 1 98.44 248 ALA B O 1
ATOM 4393 N N . ILE B 1 249 ? 7.523 2.01 14.219 1 98.56 249 ILE B N 1
ATOM 4394 C CA . ILE B 1 249 ? 8.492 2.418 15.234 1 98.56 249 ILE B CA 1
ATOM 4395 C C . ILE B 1 249 ? 9.867 1.842 14.891 1 98.56 249 ILE B C 1
ATOM 4397 O O . ILE B 1 249 ? 10.875 2.547 14.953 1 98.56 249 ILE B O 1
ATOM 4401 N N . ASP B 1 250 ? 9.844 0.575 14.477 1 97.25 250 ASP B N 1
ATOM 4402 C CA . ASP B 1 250 ? 11.102 -0.09 14.148 1 97.25 250 ASP B CA 1
ATOM 4403 C C . ASP B 1 250 ? 11.781 0.576 12.953 1 97.25 250 ASP B C 1
ATOM 4405 O O . ASP B 1 250 ? 13.008 0.639 12.883 1 97.25 250 ASP B O 1
ATOM 4409 N N . TYR B 1 251 ? 11.016 1.051 12.07 1 98.31 251 TYR B N 1
ATOM 4410 C CA . TYR B 1 251 ? 11.562 1.6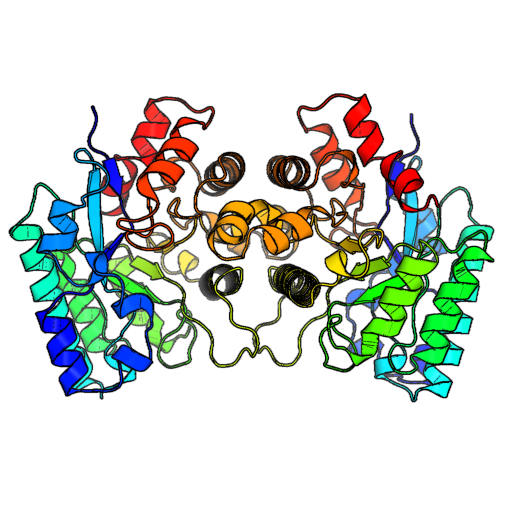 10.836 1 98.31 251 TYR B CA 1
ATOM 4411 C C . TYR B 1 251 ? 12.023 3.039 11.039 1 98.31 251 TYR B C 1
ATOM 4413 O O . TYR B 1 251 ? 13.156 3.389 10.688 1 98.31 251 TYR B O 1
ATOM 4421 N N . TYR B 1 252 ? 11.188 3.895 11.633 1 98.69 252 TYR B N 1
ATOM 4422 C CA . TYR B 1 252 ? 11.445 5.328 11.68 1 98.69 252 TYR B CA 1
ATOM 4423 C C . TYR B 1 252 ? 12.195 5.707 12.953 1 98.69 252 TYR B C 1
ATOM 4425 O O . TYR B 1 252 ? 12.812 6.77 13.031 1 98.69 252 TYR B O 1
ATOM 4433 N N . GLY B 1 253 ? 12.102 4.898 13.992 1 98.62 253 GLY B N 1
ATOM 4434 C CA . GLY B 1 253 ? 12.609 5.238 15.312 1 98.62 253 GLY B CA 1
ATOM 4435 C C . GLY B 1 253 ? 11.562 5.852 16.219 1 98.62 253 GLY B C 1
ATOM 4436 O O . GLY B 1 253 ? 10.695 6.594 15.75 1 98.62 253 GLY B O 1
ATOM 4437 N N . ILE B 1 254 ? 11.648 5.582 17.453 1 98.75 254 ILE B N 1
ATOM 4438 C CA . ILE B 1 254 ? 10.648 5.938 18.469 1 98.75 254 ILE B CA 1
ATOM 4439 C C . ILE B 1 254 ? 10.445 7.449 18.469 1 98.75 254 ILE B C 1
ATOM 4441 O O . ILE B 1 254 ? 9.32 7.926 18.672 1 98.75 254 ILE B O 1
ATOM 4445 N N . ASP B 1 255 ? 11.469 8.242 18.172 1 98.75 255 ASP B N 1
ATOM 4446 C CA . ASP B 1 255 ? 11.414 9.695 18.281 1 98.75 255 ASP B CA 1
ATOM 4447 C C . ASP B 1 255 ? 10.695 10.312 17.094 1 98.75 255 ASP B C 1
ATOM 4449 O O . ASP B 1 255 ? 10.352 11.5 17.109 1 98.75 255 ASP B O 1
ATOM 4453 N N . HIS B 1 256 ? 10.383 9.461 16.062 1 98.88 256 HIS B N 1
ATOM 4454 C CA . HIS B 1 256 ? 9.75 9.977 14.859 1 98.88 256 HIS B CA 1
ATOM 4455 C C . HIS B 1 256 ? 8.266 9.609 14.812 1 98.88 256 HIS B C 1
ATOM 4457 O O . HIS B 1 256 ? 7.586 9.891 13.82 1 98.88 256 HIS B O 1
ATOM 4463 N N . VAL B 1 257 ? 7.738 8.961 15.797 1 98.94 257 VAL B N 1
ATOM 4464 C CA . VAL B 1 257 ? 6.352 8.508 15.805 1 98.94 257 VAL B CA 1
ATOM 4465 C C . VAL B 1 257 ? 5.531 9.352 16.781 1 98.94 257 VAL B C 1
ATOM 4467 O O . VAL B 1 257 ? 5.871 9.453 17.953 1 98.94 257 VAL B O 1
ATOM 4470 N N . LEU B 1 258 ? 4.48 9.961 16.266 1 98.94 258 LEU B N 1
ATOM 4471 C CA . LEU B 1 258 ? 3.623 10.836 17.062 1 98.94 258 LEU B CA 1
ATOM 4472 C C . LEU B 1 258 ? 2.197 10.297 17.109 1 98.94 258 LEU B C 1
ATOM 4474 O O . LEU B 1 258 ? 1.677 9.805 16.109 1 98.94 258 LEU B O 1
ATOM 4478 N N . PHE B 1 259 ? 1.598 10.5 18.266 1 98.88 259 PHE B N 1
ATOM 4479 C CA . PHE B 1 259 ? 0.185 10.164 18.406 1 98.88 259 PHE B CA 1
ATOM 4480 C C . PHE B 1 259 ? -0.666 11.008 17.469 1 98.88 259 PHE B C 1
ATOM 4482 O O . PHE B 1 259 ? -0.587 12.242 17.484 1 98.88 259 PHE B O 1
ATOM 4489 N N . GLY B 1 260 ? -1.359 10.43 16.578 1 98.81 260 GLY B N 1
ATOM 4490 C CA . GLY B 1 260 ? -2.33 11.016 15.672 1 98.81 260 GLY B CA 1
ATOM 4491 C C . GLY B 1 260 ? -3.537 10.133 15.438 1 98.81 260 GLY B C 1
ATOM 4492 O O . GLY B 1 260 ? -3.402 8.914 15.297 1 98.81 260 GLY B O 1
ATOM 4493 N N . THR B 1 261 ? -4.75 10.742 15.352 1 98.38 261 THR B N 1
ATOM 4494 C CA . THR B 1 261 ? -5.953 9.922 15.32 1 98.38 261 THR B CA 1
ATOM 4495 C C . THR B 1 261 ? -6.742 10.164 14.039 1 98.38 261 THR B C 1
ATOM 4497 O O . THR B 1 261 ? -7.621 9.383 13.68 1 98.38 261 THR B O 1
ATOM 4500 N N . ASP B 1 262 ? -6.512 11.227 13.367 1 98.06 262 ASP B N 1
ATOM 4501 C CA . ASP B 1 262 ? -7.309 11.602 12.203 1 98.06 262 ASP B CA 1
ATOM 4502 C C . ASP B 1 262 ? -8.703 12.07 12.625 1 98.06 262 ASP B C 1
ATOM 4504 O O . ASP B 1 262 ? -9.609 12.164 11.789 1 98.06 262 ASP B O 1
ATOM 4508 N N . ALA B 1 263 ? -8.906 12.469 13.836 1 98 263 ALA B N 1
ATOM 4509 C CA . ALA B 1 263 ? -10.203 12.922 14.344 1 98 263 ALA B CA 1
ATOM 4510 C C . ALA B 1 263 ? -10.727 14.102 13.523 1 98 263 ALA B C 1
ATOM 4512 O O . ALA B 1 263 ? -9.953 14.945 13.078 1 98 263 ALA B O 1
ATOM 4513 N N . PRO B 1 264 ? -12.039 14.094 13.305 1 97.75 264 PRO B N 1
ATOM 4514 C CA . PRO B 1 264 ? -13.031 13.172 13.844 1 97.75 264 PRO B CA 1
ATOM 4515 C C . PRO B 1 264 ? -13.414 12.07 12.852 1 97.75 264 PRO B C 1
ATOM 4517 O O . PRO B 1 264 ? -14.539 11.562 12.891 1 97.75 264 PRO B O 1
ATOM 4520 N N . PHE B 1 265 ? -12.586 11.695 12 1 95.75 265 PHE B N 1
ATOM 4521 C CA . PHE B 1 265 ? -12.914 10.773 10.914 1 95.75 265 PHE B CA 1
ATOM 4522 C C . PHE B 1 265 ? -12.93 9.336 11.414 1 95.75 265 PHE B C 1
ATOM 4524 O O . PHE B 1 265 ? -12.5 9.055 12.531 1 95.75 265 PHE B O 1
ATOM 4531 N N . ALA B 1 266 ? -13.453 8.367 10.547 1 92.06 266 ALA B N 1
ATOM 4532 C CA . ALA B 1 266 ? -13.414 6.91 10.602 1 92.06 266 ALA B CA 1
ATOM 4533 C C . ALA B 1 266 ? -14.453 6.363 11.57 1 92.06 266 ALA B C 1
ATOM 4535 O O . ALA B 1 266 ? -15.234 5.477 11.219 1 92.06 266 ALA B O 1
ATOM 4536 N N . VAL B 1 267 ? -14.391 6.867 12.898 1 94.56 267 VAL B N 1
ATOM 4537 C CA . VAL B 1 267 ? -15.312 6.359 13.906 1 94.56 267 VAL B CA 1
ATOM 4538 C C . VAL B 1 267 ? -16.172 7.504 14.438 1 94.56 267 VAL B C 1
ATOM 4540 O O . VAL B 1 267 ? -15.656 8.5 14.945 1 94.56 267 VAL B O 1
ATOM 4543 N N . MET B 1 268 ? -17.391 7.395 14.336 1 94.12 268 MET B N 1
ATOM 4544 C CA . MET B 1 268 ? -18.312 8.453 14.766 1 94.12 268 MET B CA 1
ATOM 4545 C C . MET B 1 268 ? -18.672 8.289 16.234 1 94.12 268 MET B C 1
ATOM 4547 O O . MET B 1 268 ? -18.75 7.164 16.734 1 94.12 268 MET B O 1
ATOM 4551 N N . PRO B 1 269 ? -18.75 9.375 16.859 1 95.06 269 PRO B N 1
ATOM 4552 C CA . PRO B 1 269 ? -18.891 10.734 16.328 1 95.06 269 PRO B CA 1
ATOM 4553 C C . PRO B 1 269 ? -17.578 11.516 16.375 1 95.06 269 PRO B C 1
ATOM 4555 O O . PRO B 1 269 ? -17.469 12.57 15.742 1 95.06 269 PRO B O 1
ATOM 4558 N N . SER B 1 270 ? -16.578 11.016 17.125 1 95.69 270 SER B N 1
ATOM 4559 C CA . SER B 1 270 ? -15.5 11.93 17.453 1 95.69 270 SER B CA 1
ATOM 4560 C C . SER B 1 270 ? -14.148 11.367 17.031 1 95.69 270 SER B C 1
ATOM 4562 O O . SER B 1 270 ? -13.102 11.891 17.406 1 95.69 270 SER B O 1
ATOM 4564 N N . GLY B 1 271 ? -14.172 10.273 16.25 1 96.31 271 GLY B N 1
ATOM 4565 C CA . GLY B 1 271 ? -12.922 9.758 15.719 1 96.31 271 GLY B CA 1
ATOM 4566 C C . GLY B 1 271 ? -12.453 8.492 16.406 1 96.31 271 GLY B C 1
ATOM 4567 O O . GLY B 1 271 ? -13.172 7.93 17.234 1 96.31 271 GLY B O 1
ATOM 4568 N N . ALA B 1 272 ? -11.266 8.047 16.141 1 97.5 272 ALA B N 1
ATOM 4569 C CA . ALA B 1 272 ? -10.773 6.723 16.516 1 97.5 272 ALA B CA 1
ATOM 4570 C C . ALA B 1 272 ? -9.812 6.812 17.703 1 97.5 272 ALA B C 1
ATOM 4572 O O . ALA B 1 272 ? -8.875 6.012 17.812 1 97.5 272 ALA B O 1
ATOM 4573 N N . ASP B 1 273 ? -9.992 7.797 18.578 1 97.56 273 ASP B N 1
ATOM 4574 C CA . ASP B 1 273 ? -9.094 8.055 19.703 1 97.56 273 ASP B CA 1
ATOM 4575 C C . ASP B 1 273 ? -8.914 6.809 20.547 1 97.56 273 ASP B C 1
ATOM 4577 O O . ASP B 1 273 ? -7.781 6.414 20.859 1 97.56 273 ASP B O 1
ATOM 4581 N N . GLN B 1 274 ? -9.961 6.141 20.891 1 97.25 274 GLN B N 1
ATOM 4582 C CA . GLN B 1 274 ? -9.906 4.992 21.781 1 97.25 274 GLN B CA 1
ATOM 4583 C C . GLN B 1 274 ? -9.164 3.826 21.141 1 97.25 274 GLN B C 1
ATOM 4585 O O . GLN B 1 274 ? -8.328 3.184 21.781 1 97.25 274 GLN B O 1
ATOM 4590 N N . ILE B 1 275 ? -9.469 3.561 19.922 1 97.62 275 ILE B N 1
ATOM 4591 C CA . ILE B 1 275 ? -8.875 2.445 19.188 1 97.62 275 ILE B CA 1
ATOM 4592 C C . ILE B 1 275 ? -7.367 2.654 19.062 1 97.62 275 ILE B C 1
ATOM 4594 O O . ILE B 1 275 ? -6.586 1.73 19.297 1 97.62 275 ILE B O 1
ATOM 4598 N N . ILE B 1 276 ? -6.965 3.842 18.734 1 98.19 276 ILE B N 1
ATOM 4599 C CA . ILE B 1 276 ? -5.559 4.141 18.5 1 98.19 276 ILE B CA 1
ATOM 4600 C C . ILE B 1 276 ? -4.801 4.191 19.812 1 98.19 276 ILE B C 1
ATOM 4602 O O . ILE B 1 276 ? -3.684 3.682 19.922 1 98.19 276 ILE B O 1
ATOM 4606 N N . THR B 1 277 ? -5.391 4.805 20.828 1 98.25 277 THR B N 1
ATOM 4607 C CA . THR B 1 277 ? -4.785 4.836 22.156 1 98.25 277 THR B CA 1
ATOM 4608 C C . THR B 1 277 ? -4.539 3.42 22.672 1 98.25 277 THR B C 1
ATOM 4610 O O . THR B 1 277 ? -3.463 3.121 23.188 1 98.25 277 THR B O 1
ATOM 4613 N N . GLN B 1 278 ? -5.527 2.578 22.5 1 98.19 278 GLN B N 1
ATOM 4614 C CA . GLN B 1 278 ? -5.387 1.2 22.969 1 98.19 278 GLN B CA 1
ATOM 4615 C C . GLN B 1 278 ? -4.285 0.474 22.203 1 98.19 278 GLN B C 1
ATOM 4617 O O . GLN B 1 278 ? -3.52 -0.296 22.781 1 98.19 278 GLN B O 1
ATOM 4622 N N . ALA B 1 279 ? -4.207 0.707 20.906 1 98.06 279 ALA B N 1
ATOM 4623 C CA . ALA B 1 279 ? -3.174 0.075 20.078 1 98.06 279 ALA B CA 1
ATOM 4624 C C . ALA B 1 279 ? -1.78 0.474 20.562 1 98.06 279 ALA B C 1
ATOM 4626 O O . ALA B 1 279 ? -0.857 -0.344 20.547 1 98.06 279 ALA B O 1
ATOM 4627 N N . ILE B 1 280 ? -1.615 1.722 20.938 1 98.56 280 ILE B N 1
ATOM 4628 C CA . ILE B 1 280 ? -0.331 2.201 21.438 1 98.56 280 ILE B CA 1
ATOM 4629 C C . ILE B 1 280 ? -0.053 1.594 22.812 1 98.56 280 ILE B C 1
ATOM 4631 O O . ILE B 1 280 ? 1.062 1.143 23.094 1 98.56 280 ILE B O 1
ATOM 4635 N N . ASN B 1 281 ? -1.079 1.56 23.625 1 98.38 281 ASN B N 1
ATOM 4636 C CA . ASN B 1 281 ? -0.927 0.986 24.969 1 98.38 281 ASN B CA 1
ATOM 4637 C C . ASN B 1 281 ? -0.557 -0.493 24.906 1 98.38 281 ASN B C 1
ATOM 4639 O O . ASN B 1 281 ? 0.125 -1.007 25.781 1 98.38 281 ASN B O 1
ATOM 4643 N N . ASP B 1 282 ? -0.936 -1.162 23.859 1 97.94 282 ASP B N 1
ATOM 4644 C CA . ASP B 1 282 ? -0.705 -2.596 23.703 1 97.94 282 ASP B CA 1
ATOM 4645 C C . ASP B 1 282 ? 0.701 -2.875 23.172 1 97.94 282 ASP B C 1
ATOM 4647 O O . ASP B 1 282 ? 1.141 -4.027 23.141 1 97.94 282 ASP B O 1
ATOM 4651 N N . LEU B 1 283 ? 1.395 -1.863 22.734 1 97.44 283 LEU B N 1
ATOM 4652 C CA . LEU B 1 283 ? 2.785 -2.049 22.328 1 97.44 283 LEU B CA 1
ATOM 4653 C C . LEU B 1 283 ? 3.629 -2.545 23.5 1 97.44 283 LEU B C 1
ATOM 4655 O O . LEU B 1 283 ? 3.416 -2.133 24.641 1 97.44 283 LEU B O 1
ATOM 4659 N N . THR B 1 284 ? 4.648 -3.406 23.203 1 96.12 284 THR B N 1
ATOM 4660 C CA . THR B 1 284 ? 5.578 -3.887 24.219 1 96.12 284 THR B CA 1
ATOM 4661 C C . THR B 1 284 ? 6.836 -3.025 24.25 1 96.12 284 THR B C 1
ATOM 4663 O O . THR B 1 284 ? 7.926 -3.494 23.922 1 96.12 284 THR B O 1
ATOM 4666 N N . ILE B 1 285 ? 6.621 -1.759 24.641 1 97.38 285 ILE B N 1
ATOM 4667 C CA . ILE B 1 285 ? 7.695 -0.789 24.812 1 97.38 285 ILE B CA 1
ATOM 4668 C C . ILE B 1 285 ? 7.574 -0.119 26.172 1 97.38 285 ILE B C 1
ATOM 4670 O O . ILE B 1 285 ? 6.59 -0.322 26.891 1 97.38 285 ILE B O 1
ATOM 4674 N N . SER B 1 286 ? 8.547 0.627 26.641 1 98.12 286 SER B N 1
ATOM 4675 C CA . SER B 1 286 ? 8.562 1.238 27.953 1 98.12 286 SER B CA 1
ATOM 4676 C C . SER B 1 286 ? 7.516 2.344 28.062 1 98.12 286 SER B C 1
ATOM 4678 O O . SER B 1 286 ? 7.078 2.895 27.062 1 98.12 286 SER B O 1
ATOM 4680 N N . ASP B 1 287 ? 7.113 2.631 29.203 1 97.75 287 ASP B N 1
ATOM 4681 C CA . ASP B 1 287 ? 6.199 3.742 29.453 1 97.75 287 ASP B CA 1
ATOM 4682 C C . ASP B 1 287 ? 6.805 5.066 28.984 1 97.75 287 ASP B C 1
ATOM 4684 O O . ASP B 1 287 ? 6.082 5.957 28.531 1 97.75 287 ASP B O 1
ATOM 4688 N N . LYS B 1 288 ? 8.094 5.137 29.141 1 98.06 288 LYS B N 1
ATOM 4689 C CA . LYS B 1 288 ? 8.789 6.328 28.672 1 98.06 288 LYS B CA 1
ATOM 4690 C C . LYS B 1 288 ? 8.633 6.488 27.156 1 98.06 288 LYS B C 1
ATOM 4692 O O . LYS B 1 288 ? 8.406 7.594 26.672 1 98.06 288 LYS B O 1
ATOM 4697 N N . ASP B 1 289 ? 8.758 5.398 26.422 1 98.5 289 ASP B N 1
ATOM 4698 C CA . ASP B 1 289 ? 8.602 5.426 24.969 1 98.5 289 ASP B CA 1
ATOM 4699 C C . ASP B 1 289 ? 7.156 5.73 24.578 1 98.5 289 ASP B C 1
ATOM 4701 O O . ASP B 1 289 ? 6.91 6.457 23.609 1 98.5 289 ASP B O 1
ATOM 4705 N N . LYS B 1 290 ? 6.191 5.152 25.312 1 98.56 290 LYS B N 1
ATOM 4706 C CA . LYS B 1 290 ? 4.793 5.488 25.062 1 98.56 290 LYS B CA 1
ATOM 4707 C C . LYS B 1 290 ? 4.535 6.977 25.297 1 98.56 290 LYS B C 1
ATOM 4709 O O . LYS B 1 290 ? 3.795 7.605 24.547 1 98.56 290 LYS B O 1
ATOM 4714 N N . GLN B 1 291 ? 5.176 7.504 26.312 1 98.31 291 GLN B N 1
ATOM 4715 C CA . GLN B 1 291 ? 5.062 8.93 26.578 1 98.31 291 GLN B CA 1
ATOM 4716 C C . GLN B 1 291 ? 5.648 9.758 25.438 1 98.31 291 GLN B C 1
ATOM 4718 O O . GLN B 1 291 ? 5.125 10.82 25.109 1 98.31 291 GLN B O 1
ATOM 4723 N N . LYS B 1 292 ? 6.73 9.289 24.859 1 98.69 292 LYS B N 1
ATOM 4724 C CA . LYS B 1 292 ? 7.277 9.961 23.672 1 98.69 292 LYS B CA 1
ATOM 4725 C C . LYS B 1 292 ? 6.242 10.039 22.562 1 98.69 292 LYS B C 1
ATOM 4727 O O . LYS B 1 292 ? 6.016 11.109 21.984 1 98.69 292 LYS B O 1
ATOM 4732 N N . ILE B 1 293 ? 5.566 8.953 22.297 1 98.88 293 ILE B N 1
ATOM 4733 C CA . ILE B 1 293 ? 4.578 8.898 21.234 1 98.88 293 ILE B CA 1
ATOM 4734 C C . ILE B 1 293 ? 3.398 9.805 21.562 1 98.88 293 ILE B C 1
ATOM 4736 O O . ILE B 1 293 ? 3 10.641 20.75 1 98.88 293 ILE B O 1
ATOM 4740 N N . PHE B 1 294 ? 2.902 9.742 22.797 1 98.81 294 PHE B N 1
ATOM 4741 C CA . PHE B 1 294 ? 1.664 10.406 23.188 1 98.81 294 PHE B CA 1
ATOM 4742 C C . PHE B 1 294 ? 1.884 11.906 23.344 1 98.81 294 PHE B C 1
ATOM 4744 O O . PHE B 1 294 ? 0.932 12.688 23.281 1 98.81 294 PHE B O 1
ATOM 4751 N N . HIS B 1 295 ? 3.184 12.305 23.578 1 98.5 295 HIS B N 1
ATOM 4752 C CA . HIS B 1 295 ? 3.33 13.672 24.062 1 98.5 295 HIS B CA 1
ATOM 4753 C C . HIS B 1 295 ? 4.66 14.273 23.625 1 98.5 295 HIS B C 1
ATOM 4755 O O . HIS B 1 295 ? 4.684 15.25 22.875 1 98.5 295 HIS B O 1
ATOM 4761 N N . ASP B 1 296 ? 5.797 13.719 23.984 1 98.56 296 ASP B N 1
ATOM 4762 C CA . ASP B 1 296 ? 7.102 14.375 23.922 1 98.56 296 ASP B CA 1
ATOM 4763 C C . ASP B 1 296 ? 7.531 14.609 22.484 1 98.56 296 ASP B C 1
ATOM 4765 O O . ASP B 1 296 ? 8.117 15.648 22.172 1 98.56 296 ASP B O 1
ATOM 4769 N N . ASN B 1 297 ? 7.254 13.688 21.625 1 98.81 297 ASN B N 1
ATOM 4770 C CA . ASN B 1 297 ? 7.719 13.789 20.25 1 98.81 297 ASN B CA 1
ATOM 4771 C C . ASN B 1 297 ? 7.082 14.977 19.531 1 98.81 297 ASN B C 1
ATOM 4773 O O . ASN B 1 297 ? 7.711 15.602 18.672 1 98.81 297 ASN B O 1
ATOM 4777 N N . TYR B 1 298 ? 5.863 15.328 19.906 1 98.69 298 TYR B N 1
ATOM 4778 C CA . TYR B 1 298 ? 5.211 16.484 19.312 1 98.69 298 TYR B CA 1
ATOM 4779 C C . TYR B 1 298 ? 5.988 17.766 19.609 1 98.69 298 TYR B C 1
ATOM 4781 O O . TYR B 1 298 ? 6.27 18.562 18.719 1 98.69 298 TYR B O 1
ATOM 4789 N N . TYR B 1 299 ? 6.352 17.938 20.797 1 98.06 299 TYR B N 1
ATOM 4790 C CA . TYR B 1 299 ? 7.051 19.156 21.203 1 98.06 299 TYR B CA 1
ATOM 4791 C C . TYR B 1 299 ? 8.461 19.188 20.625 1 98.06 299 TYR B C 1
ATOM 4793 O O . TYR B 1 299 ? 8.984 20.266 20.312 1 98.06 299 TYR B O 1
ATOM 4801 N N . SER B 1 300 ? 9.07 18 20.484 1 98.25 300 SER B N 1
ATOM 4802 C CA . SER B 1 300 ? 10.367 17.938 19.812 1 98.25 300 SER B CA 1
ATOM 4803 C C . SER B 1 300 ? 10.258 18.328 18.344 1 98.25 300 SER B C 1
ATOM 4805 O O . SER B 1 300 ? 11.148 18.969 17.812 1 98.25 300 SER B O 1
ATOM 4807 N N . LEU B 1 301 ? 9.156 17.938 17.688 1 98.5 301 LEU B N 1
ATOM 4808 C CA . LEU B 1 301 ? 8.938 18.203 16.281 1 98.5 301 LEU B CA 1
ATOM 4809 C C . LEU B 1 301 ? 8.828 19.703 16.031 1 98.5 301 LEU B C 1
ATOM 4811 O O . LEU B 1 301 ? 9.383 20.219 15.047 1 98.5 301 LEU B O 1
ATOM 4815 N N . ILE B 1 302 ? 8.102 20.438 16.922 1 97.44 302 ILE B N 1
ATOM 4816 C CA . ILE B 1 302 ? 7.785 21.828 16.625 1 97.44 302 ILE B CA 1
ATOM 4817 C C . ILE B 1 302 ? 8.859 22.734 17.203 1 97.44 302 ILE B C 1
ATOM 4819 O O . ILE B 1 302 ? 8.789 23.969 17.062 1 97.44 302 ILE B O 1
ATOM 4823 N N . LYS B 1 303 ? 9.906 22.062 17.859 1 87.94 303 LYS B N 1
ATOM 4824 C CA . LYS B 1 303 ? 11.031 22.844 18.375 1 87.94 303 LYS B CA 1
ATOM 4825 C C . LYS B 1 303 ? 11.992 23.234 17.266 1 87.94 303 LYS B C 1
ATOM 4827 O O . LYS B 1 303 ? 12.117 22.531 16.266 1 87.94 303 LYS B O 1
ATOM 4832 N N . GLU B 1 304 ? 12.664 24.453 17.469 1 78 304 GLU B N 1
ATOM 4833 C CA . GLU B 1 304 ? 13.648 24.922 16.5 1 78 304 GLU B CA 1
ATOM 4834 C C . GLU B 1 304 ? 14.969 24.172 16.656 1 78 304 GLU B C 1
ATOM 4836 O O . GLU B 1 304 ? 15.328 23.75 17.75 1 78 304 GLU B O 1
#

Foldseek 3Di:
DAAFEAEAAEAAEAVLVVVLCVQPVCVCVVDVCCPQCLRYPVVVVVVPPPDQSYAYAYEYDDDQVLVRDAQVVSLVSQVVVQVRQLVVCVVCVSHHVAYAGEANLNHQVSRLVVLVCQVVRPRHLAHEDECDDPLHGCLDPSNLSNQVSCLVVLGAYEYFYDARPVDPDDDPPQRRLVSLLVSLLSCLVSVVCVVRVSHEYEYEQLSRCCLVVLVCLCVPDDPSSSVVSLRYAYEQQNLADLVVNVSSCVRNNLLRYAHHFHWPPDDPNTTSNPRSLVSLVPHPDDPVSSCSRRPVSSVVSSDD/DAAFEAEAAEAAEAVLVVVLCVLPVCVCVVDVCCPQCLRYPVVVVVVPPPDQSYAYAYEYDDDQVLVRDAQVVSLVSQVVVQVRQLVVCVVCVSHHVAYAGEANLNHQVSRLVVLVCQVVRPRHLAHEDECDDPLHGCLDPSNLSNQVSCLVVLGAYEYFYDARPVDPDDDPPQRRLVSLLVSLLSCLVSVVCVVRVSHEYEYEQLSRCCLVVLVCLCVPDDPSSSVVSLRYAYEQQNLADLVVNVSSCVRNNLLRYAHHFHFPPDDPNTTSNPRSLVSLVPHPDDPVSSCSRRPVSSVVSSDD

Organism: Lactobacillus acidophilus (strain ATCC 700396 / NCK56 / N2 / NCFM) (NCBI:txid272621)

Radius of gyration: 25.65 Å; Cα contacts (8 Å, |Δi|>4): 1208; chains: 2; bounding box: 46×71×67 Å

Sequence (608 aa):
MTTKIDAYAHILPAKYYQKMLSVEPNIPNMFPFIKIKTLMDLDERLTKWPDQNTKQVISLANISPEDFTDSKTSAELCQSANEELSNLVDQHPGKFAGAVAILPMNNIESACKVISSIKDDENLVGAQIFTRHLGKSIADKEFRPVLAQAAKLHVPLWMHPVFDARKPDNNLVFSWEYELSQAMLQLVQSDLFQDYPNLKILVHHAGAMVPFFSGRIDHILDEKHAQDFKKFYVDTAILGNTPALQLAIDYYGIDHVLFGTDAPFAVMPSGADQIITQAINDLTISDKDKQKIFHDNYYSLIKEMTTKIDAYAHILPAKYYQKMLSVEPNIPNMFPFIKIKTLMDLDERLTKWPDQNTKQVISLANISPEDFTDSKTSAELCQSANEELSNLVDQHPGKFAGAVAILPMNNIESACKVISSIKDDENLVGAQIFTRHLGKSIADKEFRPVLAQAAKLHVPLWMHPVFDARKPDNNLVFSWEYELSQAMLQLVQSDLFQDYPNLKILVHHAGAMVPFFSGRIDHILDEKHAQDFKKFYVDTAILGNTPALQLAIDYYGIDHVLFGTDAPFAVMPSGADQIITQAINDLTISDKDKQKIFHDNYYSLIKE

InterPro domains:
  IPR006680 Amidohydrolase-related [PF04909] (60-297)
  IPR032465 2-amino-3-carboxymuconate-6-semialdehyde decarboxylase [PTHR21240] (1-302)
  IPR032466 Metal-dependent hydrolase [SSF51556] (4-302)

Nearest PDB structures (foldseek):
  3ij6-assembly2_D  TM=1.000E+00  e=9.802E-57  Lactobacillus acidophilus
  4ofc-assembly1_A  TM=7.931E-01  e=5.676E-21  Homo sapiens
  4lak-assembly1_A  TM=8.530E-01  e=1.901E-19  Cordyceps militaris CM01
  4ign-assembly2_B  TM=8.032E-01  e=3.679E-20  Homo sapiens
  2f6k-assembly1_A  TM=8.345E-01  e=5.373E-18  Lactiplantibacillus plantarum WCFS1